Protein 4OXI (pdb70)

Structure (mmCIF, N/CA/C/O backbone):
data_4OXI
#
_entry.id   4OXI
#
_cell.length_a   116.039
_cell.length_b   116.039
_cell.length_c   99.584
_cell.angle_alpha   90.00
_cell.angle_beta   90.00
_cell.angle_gamma   120.00
#
_symmetry.space_group_name_H-M   'P 31 2 1'
#
loop_
_entity.id
_entity.type
_entity.pdbx_description
1 polymer 'Enterobactin synthetase component F-related protein'
2 non-polymer "GLYCYL-ADENOSINE-5'-PHOSPHATE"
3 water water
#
loop_
_atom_site.group_PDB
_atom_site.id
_atom_site.type_symbol
_atom_site.label_atom_id
_atom_site.label_alt_id
_atom_site.label_comp_id
_atom_site.label_asym_id
_atom_site.label_entity_id
_atom_site.label_seq_id
_atom_site.pdbx_PDB_ins_code
_atom_site.Cartn_x
_atom_site.Cartn_y
_atom_site.Cartn_z
_atom_site.occupancy
_atom_site.B_iso_or_equiv
_atom_site.auth_seq_id
_atom_site.auth_comp_id
_atom_site.auth_asym_id
_atom_site.auth_atom_id
_atom_site.pdbx_PDB_model_num
ATOM 1 N N . TYR A 1 35 ? 27.766 75.792 -23.119 1.00 55.29 15 TYR A N 1
ATOM 2 C CA . TYR A 1 35 ? 27.790 74.363 -22.809 1.00 58.02 15 TYR A CA 1
ATOM 3 C C . TYR A 1 35 ? 26.639 73.618 -23.478 1.00 55.27 15 TYR A C 1
ATOM 4 O O . TYR A 1 35 ? 25.501 74.092 -23.477 1.00 59.07 15 TYR A O 1
ATOM 13 N N . GLY A 1 36 ? 26.936 72.450 -24.041 1.00 48.15 16 GLY A N 1
ATOM 14 C CA . GLY A 1 36 ? 25.920 71.633 -24.685 1.00 43.35 16 GLY A CA 1
ATOM 15 C C . GLY A 1 36 ? 25.009 70.928 -23.690 1.00 45.64 16 GLY A C 1
ATOM 16 O O . GLY A 1 36 ? 25.431 70.564 -22.589 1.00 46.00 16 GLY A O 1
ATOM 17 N N . VAL A 1 37 ? 23.749 70.742 -24.071 1.00 40.33 17 VAL A N 1
ATOM 18 C CA . VAL A 1 37 ? 22.783 70.084 -23.203 1.00 35.59 17 VAL A CA 1
ATOM 19 C C . VAL A 1 37 ? 23.009 68.577 -23.248 1.00 37.44 17 VAL A C 1
ATOM 20 O O . VAL A 1 37 ? 23.053 67.976 -24.329 1.00 38.51 17 VAL A O 1
ATOM 24 N N . VAL A 1 38 ? 23.138 67.960 -22.078 1.00 37.14 18 VAL A N 1
ATOM 25 C CA . VAL A 1 38 ? 23.451 66.532 -22.006 1.00 38.85 18 VAL A CA 1
ATOM 26 C C . VAL A 1 38 ? 22.265 65.703 -21.505 1.00 39.05 18 VAL A C 1
ATOM 27 O O . VAL A 1 38 ? 21.706 65.981 -20.446 1.00 41.55 18 VAL A O 1
ATOM 31 N N . HIS A 1 39 ? 21.886 64.681 -22.264 1.00 36.65 19 HIS A N 1
ATOM 32 C CA . HIS A 1 39 ? 20.736 63.849 -21.900 1.00 41.69 19 HIS A CA 1
ATOM 33 C C . HIS A 1 39 ? 21.124 62.662 -21.020 1.00 43.84 19 HIS A C 1
ATOM 34 O O . HIS A 1 39 ? 20.406 62.320 -20.073 1.00 45.99 19 HIS A O 1
ATOM 41 N N . ASN A 1 40 ? 22.256 62.036 -21.335 1.00 44.85 20 ASN A N 1
ATOM 42 C CA . ASN A 1 40 ? 22.764 60.930 -20.522 1.00 44.97 20 ASN A CA 1
ATOM 43 C C . ASN A 1 40 ? 24.282 60.913 -20.374 1.00 44.03 20 ASN A C 1
ATOM 44 O O . ASN A 1 40 ? 24.996 61.484 -21.201 1.00 45.17 20 ASN A O 1
ATOM 49 N N . GLN A 1 41 ? 24.751 60.262 -19.309 1.00 42.15 21 GLN A N 1
ATOM 50 C CA . GLN A 1 41 ? 26.175 60.034 -19.064 1.00 42.31 21 GLN A CA 1
ATOM 51 C C . GLN A 1 41 ? 26.378 58.561 -18.706 1.00 43.79 21 GLN A C 1
ATOM 52 O O . GLN A 1 41 ? 25.495 57.935 -18.118 1.00 47.88 21 GLN A O 1
ATOM 58 N N . PHE A 1 42 ? 27.528 58.005 -19.078 1.00 43.83 22 PHE A N 1
ATOM 59 C CA . PHE A 1 42 ? 27.917 56.667 -18.641 1.00 38.59 22 PHE A CA 1
ATOM 60 C C . PHE A 1 42 ? 29.404 56.677 -18.309 1.00 41.90 22 PHE A C 1
ATOM 61 O O . PHE A 1 42 ? 30.206 57.208 -19.079 1.00 42.46 22 PHE A O 1
ATOM 69 N N . ILE A 1 43 ? 29.764 56.113 -17.158 1.00 45.45 23 ILE A N 1
ATOM 70 C CA . ILE A 1 43 ? 31.168 55.941 -16.763 1.00 46.04 23 ILE A CA 1
ATOM 71 C C . ILE A 1 43 ? 31.492 54.452 -16.563 1.00 49.09 23 ILE A C 1
ATOM 72 O O . ILE A 1 43 ? 30.805 53.771 -15.796 1.00 53.33 23 ILE A O 1
ATOM 77 N N . ASN A 1 44 ? 32.530 53.951 -17.242 1.00 45.86 24 ASN A N 1
ATOM 78 C CA . ASN A 1 44 ? 32.890 52.517 -17.194 1.00 53.11 24 ASN A CA 1
ATOM 79 C C . ASN A 1 44 ? 33.015 51.909 -15.788 1.00 51.11 24 ASN A C 1
ATOM 80 O O . ASN A 1 44 ? 33.924 52.251 -15.029 1.00 53.86 24 ASN A O 1
ATOM 85 N N . CYS A 1 50 ? 36.273 45.578 -8.765 1.00 51.86 30 CYS A N 1
ATOM 86 C CA . CYS A 1 50 ? 35.834 44.512 -7.866 1.00 49.63 30 CYS A CA 1
ATOM 87 C C . CYS A 1 50 ? 35.299 45.018 -6.512 1.00 44.98 30 CYS A C 1
ATOM 88 O O . CYS A 1 50 ? 36.055 45.510 -5.666 1.00 43.88 30 CYS A O 1
ATOM 91 N N . GLU A 1 51 ? 33.993 44.877 -6.315 1.00 41.16 31 GLU A N 1
ATOM 92 C CA . GLU A 1 51 ? 33.336 45.292 -5.082 1.00 41.80 31 GLU A CA 1
ATOM 93 C C . GLU A 1 51 ? 33.940 44.656 -3.820 1.00 41.95 31 GLU A C 1
ATOM 94 O O . GLU A 1 51 ? 34.154 45.345 -2.819 1.00 40.75 31 GLU A O 1
ATOM 100 N N . THR A 1 52 ? 34.222 43.353 -3.861 1.00 39.21 32 THR A N 1
ATOM 101 C CA . THR A 1 52 ? 34.736 42.660 -2.675 1.00 34.97 32 THR A CA 1
ATOM 102 C C . THR A 1 52 ? 36.129 43.151 -2.308 1.00 31.83 32 THR A C 1
ATOM 103 O O . THR A 1 52 ? 36.424 43.417 -1.146 1.00 28.43 32 THR A O 1
ATOM 107 N N . ARG A 1 53 ? 36.992 43.268 -3.306 1.00 30.37 33 ARG A N 1
ATOM 108 C CA . ARG A 1 53 ? 38.299 43.849 -3.070 1.00 29.34 33 ARG A CA 1
ATOM 109 C C . ARG A 1 53 ? 38.168 45.264 -2.502 1.00 34.17 33 ARG A C 1
ATOM 110 O O . ARG A 1 53 ? 38.934 45.656 -1.613 1.00 28.13 33 ARG A O 1
ATOM 118 N N . HIS A 1 54 ? 37.189 46.028 -2.993 1.00 33.34 34 HIS A N 1
ATOM 119 C CA . HIS A 1 54 ? 36.995 47.392 -2.486 1.00 35.24 34 HIS A CA 1
ATOM 120 C C . HIS A 1 54 ? 36.607 47.380 -1.019 1.00 31.76 34 HIS A C 1
ATOM 121 O O . HIS A 1 54 ? 37.098 48.185 -0.241 1.00 31.63 34 HIS A O 1
ATOM 128 N N . SER A 1 55 ? 35.716 46.463 -0.654 1.00 31.41 35 SER A N 1
ATOM 129 C CA . SER A 1 55 ? 35.298 46.331 0.730 1.00 32.15 35 SER A CA 1
ATOM 130 C C . SER A 1 55 ? 36.475 45.994 1.640 1.00 31.12 35 SER A C 1
ATOM 131 O O . SER A 1 55 ? 36.544 46.470 2.770 1.00 31.66 35 SER A O 1
ATOM 134 N N . ILE A 1 56 ? 37.395 45.170 1.149 1.00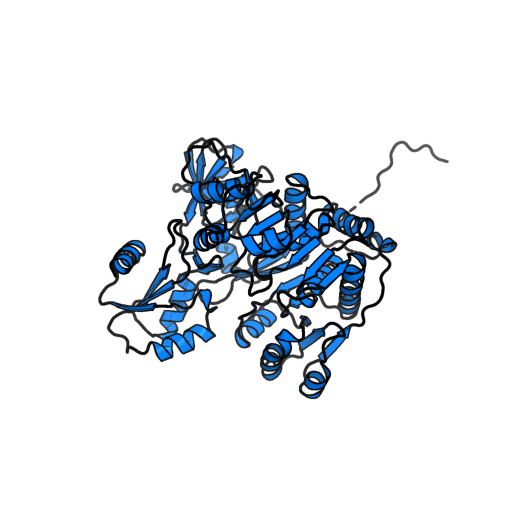 26.34 36 ILE A N 1
ATOM 135 C CA . ILE A 1 56 ? 38.552 44.803 1.948 1.00 28.78 36 ILE A CA 1
ATOM 136 C C . ILE A 1 56 ? 39.457 46.011 2.152 1.00 28.25 36 ILE A C 1
ATOM 137 O O . ILE A 1 56 ? 39.890 46.286 3.278 1.00 30.11 36 ILE A O 1
ATOM 142 N N . LEU A 1 57 ? 39.741 46.741 1.076 1.00 29.81 37 LEU A N 1
ATOM 143 C CA . LEU A 1 57 ? 40.573 47.937 1.194 1.00 29.10 37 LEU A CA 1
ATOM 144 C C . LEU A 1 57 ? 39.935 48.982 2.116 1.00 31.27 37 LEU A C 1
ATOM 145 O O . LEU A 1 57 ? 40.627 49.618 2.910 1.00 31.58 37 LEU A O 1
ATOM 150 N N . ALA A 1 58 ? 38.618 49.146 2.023 1.00 28.51 38 ALA A N 1
ATOM 151 C CA . ALA A 1 58 ? 37.913 50.098 2.887 1.00 35.39 38 ALA A CA 1
ATOM 152 C C . ALA A 1 58 ? 37.990 49.681 4.357 1.00 32.69 38 ALA A C 1
ATOM 153 O O . ALA A 1 58 ? 38.225 50.516 5.222 1.00 31.83 38 ALA A O 1
ATOM 155 N N . ALA A 1 59 ? 37.788 48.389 4.626 1.00 29.34 39 ALA A N 1
ATOM 156 C CA . ALA A 1 59 ? 37.873 47.849 5.983 1.00 27.24 39 ALA A CA 1
ATOM 157 C C . ALA A 1 59 ? 39.228 48.114 6.638 1.00 30.22 39 ALA A C 1
ATOM 158 O O . ALA A 1 59 ? 39.302 48.422 7.829 1.00 29.06 39 ALA A O 1
ATOM 160 N N . ILE A 1 60 ? 40.297 47.993 5.858 1.00 29.13 40 ILE A N 1
ATOM 161 C CA . ILE A 1 60 ? 41.636 48.258 6.358 1.00 31.38 40 ILE A CA 1
ATOM 162 C C . ILE A 1 60 ? 41.760 49.724 6.783 1.00 35.50 40 ILE A C 1
ATOM 163 O O . ILE A 1 60 ? 42.295 50.027 7.851 1.00 32.37 40 ILE A O 1
ATOM 168 N N . GLN A 1 61 ? 41.240 50.621 5.952 1.00 33.61 41 GLN A N 1
ATOM 169 C CA . GLN A 1 61 ? 41.298 52.054 6.231 1.00 37.51 41 GLN A CA 1
ATOM 170 C C . GLN A 1 61 ? 40.454 52.416 7.440 1.00 32.17 41 GLN A C 1
ATOM 171 O O . GLN A 1 61 ? 40.901 53.136 8.328 1.00 37.92 41 GLN A O 1
ATOM 177 N N . ALA A 1 62 ? 39.222 51.922 7.455 1.00 29.55 42 ALA A N 1
ATOM 178 C CA . ALA A 1 62 ? 38.287 52.244 8.516 1.00 28.84 42 ALA A CA 1
ATOM 179 C C . ALA A 1 62 ? 38.756 51.723 9.874 1.00 33.57 42 ALA A C 1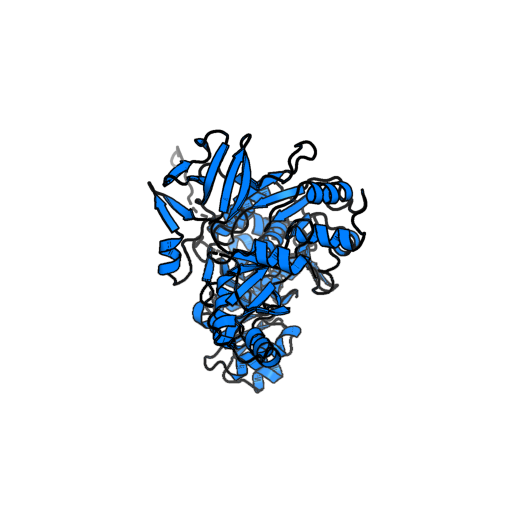
ATOM 180 O O . ALA A 1 62 ? 38.374 52.260 10.906 1.00 34.37 42 ALA A O 1
ATOM 182 N N . ASN A 1 63 ? 39.570 50.671 9.885 1.00 30.87 43 ASN A N 1
ATOM 183 C CA . ASN A 1 63 ? 39.991 50.089 11.159 1.00 28.08 43 ASN A CA 1
ATOM 184 C C . ASN A 1 63 ? 41.498 50.090 11.361 1.00 28.40 43 ASN A C 1
ATOM 185 O O . ASN A 1 63 ? 42.026 49.230 12.061 1.00 30.64 43 ASN A O 1
ATOM 190 N N . ARG A 1 64 ? 42.181 51.072 10.781 1.00 28.72 44 ARG A N 1
ATOM 191 C CA . ARG A 1 64 ? 43.641 51.130 10.826 1.00 28.69 44 ARG A CA 1
ATOM 192 C C . ARG A 1 64 ? 44.250 51.068 12.232 1.00 28.16 44 ARG A C 1
ATOM 193 O O . ARG A 1 64 ? 45.360 50.551 12.407 1.00 29.02 44 ARG A O 1
ATOM 201 N N . HIS A 1 65 ? 43.549 51.601 13.229 1.00 29.63 45 HIS A N 1
ATOM 202 C CA . HIS A 1 65 ? 44.089 51.631 14.593 1.00 27.48 45 HIS A CA 1
ATOM 203 C C . HIS A 1 65 ? 43.639 50.428 15.416 1.00 28.93 45 HIS A C 1
ATOM 204 O O . HIS A 1 65 ? 44.055 50.277 16.564 1.00 33.02 45 HIS A O 1
ATOM 211 N N . ALA A 1 66 ? 42.775 49.591 14.840 1.00 25.41 46 ALA A N 1
ATOM 212 C CA . ALA A 1 66 ? 42.221 48.435 15.547 1.00 24.12 46 ALA A CA 1
ATOM 213 C C . ALA A 1 66 ? 43.110 47.191 15.404 1.00 26.14 46 ALA A C 1
ATOM 214 O O . ALA A 1 66 ? 43.872 47.076 14.436 1.00 26.86 46 ALA A O 1
ATOM 216 N N . PRO A 1 67 ? 43.011 46.248 16.358 1.00 25.86 47 PRO A N 1
ATOM 217 C CA . PRO A 1 67 ? 43.814 45.019 16.242 1.00 22.13 47 PRO A CA 1
ATOM 218 C C . PRO A 1 67 ? 43.380 44.160 15.044 1.00 23.43 47 PRO A C 1
ATOM 219 O O . PRO A 1 67 ? 42.189 43.902 14.910 1.00 25.07 47 PRO A O 1
ATOM 223 N N . ALA A 1 68 ? 44.322 43.728 14.199 1.00 22.24 48 ALA A N 1
ATOM 224 C CA . ALA A 1 68 ? 44.002 42.891 13.029 1.00 22.56 48 ALA A CA 1
ATOM 225 C C . ALA A 1 68 ? 44.380 41.423 13.229 1.00 22.72 48 ALA A C 1
ATOM 226 O O . ALA A 1 68 ? 43.736 40.525 12.679 1.00 23.07 48 ALA A O 1
ATOM 228 N N . LEU A 1 69 ? 45.431 41.190 14.009 1.00 21.24 49 LEU A N 1
ATOM 229 C CA . LEU A 1 69 ? 46.009 39.864 14.142 1.00 22.90 49 LEU A CA 1
ATOM 230 C C . LEU A 1 69 ? 46.543 39.637 15.552 1.00 19.18 49 LEU A C 1
ATOM 231 O O . LEU A 1 69 ? 47.286 40.474 16.094 1.00 21.06 49 LEU A O 1
ATOM 236 N N . TRP A 1 70 ? 46.177 38.508 16.150 1.00 19.91 50 TRP A N 1
ATOM 237 C CA . TRP A 1 70 ? 46.861 38.061 17.366 1.00 20.85 50 TRP A CA 1
ATOM 238 C C . TRP A 1 70 ? 47.583 36.752 17.046 1.00 19.35 50 TRP A C 1
ATOM 239 O O . TRP A 1 70 ? 46.972 35.830 16.500 1.00 19.56 50 TRP A O 1
ATOM 250 N N . VAL A 1 71 ? 48.874 36.679 17.372 1.00 21.97 51 VAL A N 1
ATOM 251 C CA . VAL A 1 71 ? 49.660 35.460 17.148 1.00 22.76 51 VAL A CA 1
ATOM 252 C C . VAL A 1 71 ? 50.838 35.371 18.134 1.00 20.15 51 VAL A C 1
ATOM 253 O O . VAL A 1 71 ? 51.633 36.314 18.267 1.00 19.43 51 VAL A O 1
ATOM 257 N N . LYS A 1 72 ? 50.944 34.241 18.826 1.00 20.85 52 LYS A N 1
ATOM 258 C CA . LYS A 1 72 ? 52.033 34.043 19.803 1.00 27.34 52 LYS A CA 1
ATOM 259 C C . LYS A 1 72 ? 52.192 35.223 20.750 1.00 22.57 52 LYS A C 1
ATOM 260 O O . LYS A 1 72 ? 53.250 35.854 20.786 1.00 21.26 52 LYS A O 1
ATOM 266 N N . GLN A 1 73 ? 51.120 35.552 21.462 1.00 25.60 53 GLN A N 1
ATOM 267 C CA . GLN A 1 73 ? 51.154 36.557 22.516 1.00 21.51 53 GLN A CA 1
ATOM 268 C C . GLN A 1 73 ? 51.429 37.995 22.021 1.00 29.01 53 GLN A C 1
ATOM 269 O O . GLN A 1 73 ? 51.670 38.897 22.834 1.00 32.75 53 GLN A O 1
ATOM 275 N N . LYS A 1 74 ? 51.383 38.221 20.705 1.00 24.59 54 LYS A N 1
ATOM 276 C CA . LYS A 1 74 ? 51.515 39.588 20.190 1.00 22.62 54 LYS A CA 1
ATOM 277 C C . LYS A 1 74 ? 50.336 40.022 19.337 1.00 23.97 54 LYS A C 1
ATOM 278 O O . LYS A 1 74 ? 49.761 39.231 18.592 1.00 21.49 54 LYS A O 1
ATOM 284 N N . THR A 1 75 ? 49.988 41.297 19.432 1.00 25.18 55 THR A N 1
ATOM 285 C CA . THR A 1 75 ? 48.874 41.831 18.663 1.00 23.60 55 THR A CA 1
ATOM 286 C C . THR A 1 75 ? 49.379 42.867 17.663 1.00 23.47 55 THR A C 1
ATOM 287 O O . THR A 1 75 ? 50.275 43.644 17.981 1.00 23.70 55 THR A O 1
ATOM 291 N N . TYR A 1 76 ? 48.820 42.861 16.452 1.00 22.33 56 TYR A N 1
ATOM 292 C CA . TYR A 1 76 ? 49.236 43.791 15.403 1.00 23.61 56 TYR A CA 1
ATOM 293 C C . TYR A 1 76 ? 48.006 44.491 14.865 1.00 23.23 56 TYR A C 1
ATOM 294 O O . TYR A 1 76 ? 46.999 43.837 14.544 1.00 18.95 56 TYR A O 1
ATOM 303 N N . THR A 1 77 ? 48.071 45.820 14.779 1.00 22.86 57 THR A N 1
ATOM 304 C CA . THR A 1 77 ? 46.943 46.592 14.246 1.00 23.38 57 THR A CA 1
ATOM 305 C C . THR A 1 77 ? 46.841 46.479 12.720 1.00 21.04 57 THR A C 1
ATOM 306 O O . THR A 1 77 ? 47.775 46.006 12.061 1.00 22.16 57 THR A O 1
ATOM 310 N N . TYR A 1 78 ? 45.719 46.924 12.160 1.00 22.00 58 TYR A N 1
ATOM 311 C CA . TYR A 1 78 ? 45.559 46.962 10.710 1.00 22.74 58 TYR A CA 1
ATOM 312 C C . TYR A 1 78 ? 46.669 47.782 10.063 1.00 26.30 58 TYR A C 1
ATOM 313 O O . TYR A 1 78 ? 47.174 47.426 8.998 1.00 22.86 58 TYR A O 1
ATOM 322 N N . GLN A 1 79 ? 47.085 48.849 10.733 1.00 25.77 59 GLN A N 1
ATOM 323 C CA . GLN A 1 79 ? 48.121 49.717 10.196 1.00 23.80 59 GLN A CA 1
ATOM 324 C C . GLN A 1 79 ? 49.453 48.992 10.193 1.00 27.77 59 GLN A C 1
ATOM 325 O O . GLN A 1 79 ? 50.212 49.064 9.213 1.00 29.41 59 GLN A O 1
ATOM 331 N N . GLU A 1 80 ? 49.755 48.299 11.285 1.00 22.18 60 GLU A N 1
ATOM 332 C CA . GLU A 1 80 ? 51.013 47.573 11.355 1.00 25.10 60 GLU A CA 1
ATOM 333 C C . GLU A 1 80 ? 51.044 46.427 10.346 1.00 24.53 60 GLU A C 1
ATOM 334 O O . GLU A 1 80 ? 52.070 46.177 9.731 1.00 27.22 60 GLU A O 1
ATOM 340 N N . MET A 1 81 ? 49.927 45.719 10.184 1.00 25.19 61 MET A N 1
ATOM 341 C CA . MET A 1 81 ? 49.869 44.624 9.209 1.00 24.07 61 MET A CA 1
ATOM 342 C C . MET A 1 81 ? 49.972 45.184 7.792 1.00 25.82 61 MET A C 1
ATOM 343 O O . MET A 1 81 ? 50.592 44.579 6.911 1.00 22.29 61 MET A O 1
ATOM 348 N N . THR A 1 82 ? 49.370 46.351 7.577 1.00 24.35 62 THR A N 1
ATOM 349 C CA . THR A 1 82 ? 49.413 46.987 6.265 1.00 23.50 62 THR A CA 1
ATOM 350 C C . THR A 1 82 ? 50.832 47.414 5.894 1.00 25.56 62 THR A C 1
ATOM 351 O O . THR A 1 82 ? 51.247 47.237 4.756 1.00 26.45 62 THR A O 1
ATOM 355 N N . ASP A 1 83 ? 51.586 47.935 6.858 1.00 26.05 63 ASP A N 1
ATOM 356 C CA . ASP A 1 83 ? 52.967 48.327 6.601 1.00 27.14 63 ASP A CA 1
ATOM 357 C C . ASP A 1 83 ? 53.795 47.115 6.175 1.00 27.98 63 ASP A C 1
ATOM 358 O O . ASP A 1 83 ? 54.589 47.194 5.243 1.00 28.22 63 ASP A O 1
ATOM 363 N N . MET A 1 84 ? 53.639 46.002 6.886 1.00 26.42 64 MET A N 1
ATOM 364 C CA . MET A 1 84 ? 54.400 44.807 6.557 1.00 27.50 64 MET A CA 1
ATOM 365 C C . MET A 1 84 ? 53.958 44.253 5.203 1.00 23.92 64 MET A C 1
ATOM 366 O O . MET A 1 84 ? 54.787 43.933 4.366 1.00 23.70 64 MET A O 1
ATOM 371 N N . ALA A 1 85 ? 52.652 44.178 4.987 1.00 20.26 65 ALA A N 1
ATOM 372 C CA . ALA A 1 85 ? 52.107 43.600 3.767 1.00 20.61 65 ALA A CA 1
ATOM 373 C C . ALA A 1 85 ? 52.506 44.395 2.516 1.00 23.63 65 ALA A C 1
ATOM 374 O O . ALA A 1 85 ? 53.040 43.824 1.568 1.00 24.85 65 ALA A O 1
ATOM 376 N N . LEU A 1 86 ? 52.276 45.708 2.519 1.00 21.94 66 LEU A N 1
ATOM 377 C CA . LEU A 1 86 ? 52.657 46.532 1.377 1.00 21.76 66 LEU A CA 1
ATOM 378 C C . LEU A 1 86 ? 54.169 46.685 1.209 1.00 24.17 66 LEU A C 1
ATOM 379 O O . LEU A 1 86 ? 54.637 46.941 0.101 1.00 25.33 66 LEU A O 1
ATOM 384 N N . SER A 1 87 ? 54.946 46.518 2.273 1.00 24.07 67 SER A N 1
ATOM 385 C CA . SER A 1 87 ? 56.399 46.507 2.086 1.00 25.42 67 SER A CA 1
ATOM 386 C C . SER A 1 87 ? 56.833 45.273 1.299 1.00 23.70 67 SER A C 1
ATOM 387 O O . SER A 1 87 ? 57.644 45.364 0.367 1.00 24.88 67 SER A O 1
ATOM 390 N N . LEU A 1 88 ? 56.321 44.113 1.689 1.00 20.26 68 LEU A N 1
ATOM 391 C CA . LEU A 1 88 ? 56.644 42.884 0.972 1.00 22.63 68 LEU A CA 1
ATOM 392 C C . LEU A 1 88 ? 56.142 42.971 -0.464 1.00 21.20 68 LEU A C 1
ATOM 393 O O . LEU A 1 88 ? 56.873 42.700 -1.415 1.00 18.40 68 LEU A O 1
ATOM 398 N N . SER A 1 89 ? 54.887 43.374 -0.612 1.00 21.26 69 SER A N 1
ATOM 399 C CA . SER A 1 89 ? 54.243 43.471 -1.924 1.00 23.37 69 SER A CA 1
ATOM 400 C C . SER A 1 89 ? 54.974 44.421 -2.898 1.00 22.54 69 SER A C 1
ATOM 401 O O . SER A 1 89 ? 55.181 44.092 -4.079 1.00 23.24 69 SER A O 1
ATOM 404 N N . ASP A 1 90 ? 55.372 45.593 -2.412 1.00 22.22 70 ASP A N 1
ATOM 405 C CA . ASP A 1 90 ? 56.100 46.538 -3.255 1.00 23.93 70 ASP A CA 1
ATOM 406 C C . ASP A 1 90 ? 57.407 45.931 -3.733 1.00 24.82 70 ASP A C 1
ATOM 407 O O . ASP A 1 90 ? 57.778 46.080 -4.887 1.00 27.30 70 ASP A O 1
ATOM 412 N N . TYR A 1 91 ? 58.115 45.261 -2.833 1.00 20.51 71 TYR A N 1
ATOM 413 C CA . TYR A 1 91 ? 59.397 44.674 -3.164 1.00 22.57 71 TYR A CA 1
ATOM 414 C C . TYR A 1 91 ? 59.205 43.570 -4.222 1.00 23.66 71 TYR A C 1
ATOM 415 O O . TYR A 1 91 ? 59.906 43.550 -5.243 1.00 23.91 71 TYR A O 1
ATOM 424 N N . TRP A 1 92 ? 58.244 42.674 -3.991 1.00 22.32 72 TRP A N 1
ATOM 425 C CA . TRP A 1 92 ? 57.936 41.605 -4.951 1.00 23.39 72 TRP A CA 1
ATOM 426 C C . TRP A 1 92 ? 57.545 42.128 -6.335 1.00 22.69 72 TRP A C 1
ATOM 427 O O . TRP A 1 92 ? 57.937 41.551 -7.332 1.00 24.71 72 TRP A O 1
ATOM 438 N N . HIS A 1 93 ? 56.752 43.198 -6.390 1.00 19.37 73 HIS A N 1
ATOM 439 C CA . HIS A 1 93 ? 56.412 43.847 -7.659 1.00 24.74 73 HIS A CA 1
ATOM 440 C C . HIS A 1 93 ? 57.659 44.304 -8.414 1.00 27.36 73 HIS A C 1
ATOM 441 O O . HIS A 1 93 ? 57.783 44.074 -9.621 1.00 25.38 73 HIS A O 1
ATOM 448 N N . LEU A 1 94 ? 58.578 44.949 -7.698 1.00 23.38 74 LEU A N 1
ATOM 449 C CA . LEU A 1 94 ? 59.819 45.421 -8.298 1.00 23.70 74 LEU A CA 1
ATOM 450 C C . LEU A 1 94 ? 60.689 44.257 -8.735 1.00 24.08 74 LEU A C 1
ATOM 451 O O . LEU A 1 94 ? 61.468 44.383 -9.679 1.00 25.61 74 LEU A O 1
ATOM 456 N N . GLN A 1 95 ? 60.563 43.125 -8.050 1.00 24.32 75 GLN A N 1
ATOM 457 C CA . GLN A 1 95 ? 61.302 41.915 -8.416 1.00 21.95 75 GLN A CA 1
ATOM 458 C C . GLN A 1 95 ? 60.624 41.155 -9.549 1.00 21.34 75 GLN A C 1
ATOM 459 O O . GLN A 1 95 ? 61.210 40.247 -10.120 1.00 23.04 75 GLN A O 1
ATOM 465 N N . GLY A 1 96 ? 59.385 41.509 -9.866 1.00 22.66 76 GLY A N 1
ATOM 466 C CA . GLY A 1 96 ? 58.648 40.778 -10.888 1.00 22.73 76 GLY A CA 1
ATOM 467 C C . GLY A 1 96 ? 58.258 39.378 -10.446 1.00 26.69 76 GLY A C 1
ATOM 468 O O . GLY A 1 96 ? 58.189 38.455 -11.259 1.00 28.46 76 GLY A O 1
ATOM 469 N N . VAL A 1 97 ? 58.018 39.230 -9.145 1.00 25.95 77 VAL A N 1
ATOM 470 C CA . VAL A 1 97 ? 57.566 37.983 -8.555 1.00 26.72 77 VAL A CA 1
ATOM 471 C C . VAL A 1 97 ? 56.069 37.891 -8.725 1.00 24.10 77 VAL A C 1
ATOM 472 O O . VAL A 1 97 ? 55.366 38.861 -8.453 1.00 27.33 77 VAL A O 1
ATOM 476 N N . GLN A 1 98 ? 55.570 36.736 -9.161 1.00 23.51 78 GLN A N 1
ATOM 477 C CA . GLN A 1 98 ? 54.121 36.512 -9.210 1.00 22.66 78 GLN A CA 1
ATOM 478 C C . GLN A 1 98 ? 53.677 35.467 -8.182 1.00 24.27 78 GLN A C 1
ATOM 479 O O . GLN A 1 98 ? 52.617 35.601 -7.561 1.00 24.04 78 GLN A O 1
ATOM 485 N N . ARG A 1 99 ? 54.490 34.427 -7.998 1.00 21.40 79 ARG A N 1
ATOM 486 C CA . ARG A 1 99 ? 54.139 33.341 -7.089 1.00 22.39 79 ARG A CA 1
ATOM 487 C C . ARG A 1 99 ? 55.110 33.244 -5.911 1.00 23.24 79 ARG A C 1
ATOM 488 O O . ARG A 1 99 ? 56.330 33.191 -6.101 1.00 21.39 79 ARG A O 1
ATOM 496 N N . VAL A 1 100 ? 54.573 33.226 -4.695 1.00 20.63 80 VAL A N 1
ATOM 497 C CA . VAL A 1 100 ? 55.415 33.093 -3.514 1.00 20.98 80 VAL A CA 1
ATOM 498 C C . VAL A 1 100 ? 54.988 31.886 -2.710 1.00 17.18 80 VAL A C 1
ATOM 499 O O . VAL A 1 100 ? 53.812 31.733 -2.375 1.00 18.54 80 VAL A O 1
ATOM 503 N N . ALA A 1 101 ? 55.940 31.025 -2.390 1.00 20.01 81 ALA A N 1
ATOM 504 C CA . ALA A 1 101 ? 55.649 29.896 -1.517 1.00 18.46 81 ALA A CA 1
ATOM 505 C C . ALA A 1 101 ? 55.865 30.313 -0.070 1.00 20.87 81 ALA A C 1
ATOM 506 O O . ALA A 1 101 ? 56.758 31.101 0.238 1.00 23.51 81 ALA A O 1
ATOM 508 N N . ILE A 1 102 ? 55.035 29.802 0.821 1.00 18.01 82 ILE A N 1
ATOM 509 C CA . ILE A 1 102 ? 55.101 30.234 2.208 1.00 21.38 82 ILE A CA 1
ATOM 510 C C . ILE A 1 102 ? 55.448 29.074 3.124 1.00 19.92 82 ILE A C 1
ATOM 511 O O . ILE A 1 102 ? 54.636 28.173 3.311 1.00 20.45 82 ILE A O 1
ATOM 516 N N . LEU A 1 103 ? 56.663 29.097 3.670 1.00 18.78 83 LEU A N 1
ATOM 517 C CA . LEU A 1 103 ? 57.178 28.010 4.504 1.00 22.50 83 LEU A CA 1
ATOM 518 C C . LEU A 1 103 ? 56.818 28.274 5.969 1.00 23.19 83 LEU A C 1
ATOM 519 O O . LEU A 1 103 ? 56.594 27.354 6.763 1.00 23.21 83 LEU A O 1
ATOM 524 N N . SER A 1 104 ? 56.775 29.548 6.319 1.00 21.32 84 SER A N 1
ATOM 525 C CA . SER A 1 104 ? 56.364 29.976 7.648 1.00 20.30 84 SER A CA 1
ATOM 526 C C . SER A 1 104 ? 54.964 29.457 7.957 1.00 25.64 84 SER A C 1
ATOM 527 O O . SER A 1 104 ? 54.098 29.446 7.072 1.00 25.75 84 SER A O 1
ATOM 530 N N . VAL A 1 105 ? 54.741 29.018 9.195 1.00 22.28 85 VAL A N 1
ATOM 531 C CA . VAL A 1 105 ? 53.413 28.587 9.633 1.00 24.08 85 VAL A CA 1
ATOM 532 C C . VAL A 1 105 ? 53.056 29.130 11.020 1.00 23.95 85 VAL A C 1
ATOM 533 O O . VAL A 1 105 ? 53.926 29.249 11.877 1.00 22.53 85 VAL A O 1
ATOM 537 N N . ARG A 1 106 ? 51.774 29.462 11.219 1.00 27.43 86 ARG A N 1
ATOM 538 C CA . ARG A 1 106 ? 51.248 29.941 12.508 1.00 22.82 86 ARG A CA 1
ATOM 539 C C . ARG A 1 106 ? 52.118 31.009 13.117 1.00 25.96 86 ARG A C 1
ATOM 540 O O . ARG A 1 106 ? 52.387 31.009 14.319 1.00 23.35 86 ARG A O 1
ATOM 548 N N . ASP A 1 107 ? 52.563 31.915 12.261 1.00 23.28 87 ASP A N 1
ATOM 549 C CA . ASP A 1 107 ? 53.535 32.911 12.644 1.00 24.24 87 ASP A CA 1
ATOM 550 C C . ASP A 1 107 ? 53.237 34.183 11.852 1.00 23.82 87 ASP A C 1
ATOM 551 O O . ASP A 1 107 ? 52.665 34.118 10.753 1.00 22.27 87 ASP A O 1
ATOM 556 N N . LEU A 1 108 ? 53.623 35.328 12.401 1.00 19.53 88 LEU A N 1
ATOM 557 C CA . LEU A 1 108 ? 53.364 36.617 11.769 1.00 20.66 88 LEU A CA 1
ATOM 558 C C . LEU A 1 108 ? 53.778 36.654 10.297 1.00 22.90 88 LEU A C 1
ATOM 559 O O . LEU A 1 108 ? 53.073 37.229 9.454 1.00 21.98 88 LEU A O 1
ATOM 564 N N . ALA A 1 109 ? 54.923 36.049 9.993 1.00 21.44 89 ALA A N 1
ATOM 565 C CA . ALA A 1 109 ? 55.474 36.096 8.640 1.00 21.66 89 ALA A CA 1
ATOM 566 C C . ALA A 1 109 ? 54.526 35.463 7.627 1.00 18.72 89 ALA A C 1
ATOM 567 O O . ALA A 1 109 ? 54.389 35.963 6.523 1.00 23.16 89 ALA A O 1
ATOM 569 N N . ALA A 1 110 ? 53.841 34.385 8.001 1.00 21.39 90 ALA A N 1
ATOM 570 C CA . ALA A 1 110 ? 52.887 33.755 7.071 1.00 18.69 90 ALA A CA 1
ATOM 571 C C . ALA A 1 110 ? 51.716 34.672 6.747 1.00 21.52 90 ALA A C 1
ATOM 572 O O . ALA A 1 110 ? 51.339 34.806 5.576 1.00 22.03 90 ALA A O 1
ATOM 574 N N . TYR A 1 111 ? 51.127 35.292 7.776 1.00 19.55 91 TYR A N 1
ATOM 575 C CA . TYR A 1 111 ? 49.957 36.158 7.574 1.00 18.11 91 TYR A CA 1
ATOM 576 C C . TYR A 1 111 ? 50.338 37.483 6.888 1.00 20.96 91 TYR A C 1
ATOM 577 O O . TYR A 1 111 ? 49.565 38.015 6.097 1.00 21.69 91 TYR A O 1
ATOM 586 N N . SER A 1 112 ? 51.523 38.007 7.200 1.00 18.66 92 SER A N 1
ATOM 587 C CA . SER A 1 112 ? 52.067 39.172 6.507 1.00 19.58 92 SER A CA 1
ATOM 588 C C . SER A 1 112 ? 52.163 38.906 5.008 1.00 21.06 92 SER A C 1
ATOM 589 O O . SER A 1 112 ? 51.771 39.731 4.202 1.00 19.01 92 SER A O 1
ATOM 592 N N . ALA A 1 113 ? 52.731 37.755 4.649 1.00 19.19 93 ALA A N 1
ATOM 593 C CA . ALA A 1 113 ? 52.941 37.402 3.244 1.00 19.21 93 ALA A CA 1
ATOM 594 C C . ALA A 1 113 ? 51.636 37.140 2.525 1.00 17.72 93 ALA A C 1
ATOM 595 O O . ALA A 1 113 ? 51.504 37.469 1.349 1.00 20.26 93 ALA A O 1
ATOM 597 N N . ILE A 1 114 ? 50.666 36.550 3.220 1.00 19.03 94 ILE A N 1
ATOM 598 C CA . ILE A 1 114 ? 49.359 36.298 2.607 1.00 17.50 94 ILE A CA 1
ATOM 599 C C . ILE A 1 114 ? 48.600 37.606 2.315 1.00 19.53 94 ILE A C 1
ATOM 600 O O . ILE A 1 114 ? 48.046 37.773 1.225 1.00 16.40 94 ILE A O 1
ATOM 605 N N . TRP A 1 115 ? 48.609 38.542 3.263 1.00 18.20 95 TRP A N 1
ATOM 606 C CA . TRP A 1 115 ? 48.050 39.868 3.014 1.00 20.54 95 TRP A CA 1
ATOM 607 C C . TRP A 1 115 ? 48.812 40.551 1.878 1.00 21.54 95 TRP A C 1
ATOM 608 O O . TRP A 1 115 ? 48.216 41.194 1.028 1.00 21.28 95 TRP A O 1
ATOM 619 N N . ALA A 1 116 ? 50.135 40.425 1.891 1.00 19.10 96 ALA A N 1
ATOM 620 C CA . ALA A 1 116 ? 50.975 41.047 0.873 1.00 19.50 96 ALA A CA 1
ATOM 621 C C . ALA A 1 116 ? 50.620 40.497 -0.491 1.00 22.84 96 ALA A C 1
ATOM 622 O O . ALA A 1 116 ? 50.557 41.230 -1.474 1.00 23.06 96 ALA A O 1
ATOM 624 N N . SER A 1 117 ? 50.410 39.188 -0.559 1.00 21.65 97 SER A N 1
ATOM 625 C CA . SER A 1 117 ? 50.089 38.575 -1.837 1.00 21.07 97 SER A CA 1
ATOM 626 C C . SER A 1 117 ? 48.716 39.015 -2.314 1.00 21.77 97 SER A C 1
ATOM 627 O O . SER A 1 117 ? 48.528 39.329 -3.500 1.00 21.13 97 SER A O 1
ATOM 630 N N . TYR A 1 118 ? 47.749 39.040 -1.401 1.00 22.02 98 TYR A N 1
ATOM 631 C CA . TYR A 1 118 ? 46.409 39.481 -1.774 1.00 19.56 98 TYR A CA 1
ATOM 632 C C . TYR A 1 118 ? 46.405 40.951 -2.233 1.00 22.32 98 TYR A C 1
ATOM 633 O O . TYR A 1 118 ? 45.871 41.279 -3.293 1.00 23.35 98 TYR A O 1
ATOM 642 N N . LEU A 1 119 ? 46.985 41.831 -1.420 1.00 22.97 99 LEU A N 1
ATOM 643 C CA . LEU A 1 119 ? 46.979 43.261 -1.708 1.00 21.15 99 LEU A CA 1
ATOM 644 C C . LEU A 1 119 ? 47.695 43.569 -3.019 1.00 25.22 99 LEU A C 1
ATOM 645 O O . LEU A 1 119 ? 47.305 44.486 -3.746 1.00 23.62 99 LEU A O 1
ATOM 650 N N . GLY A 1 120 ? 48.724 42.779 -3.329 1.00 26.74 100 GLY A N 1
ATOM 651 C CA . GLY A 1 120 ? 49.520 42.983 -4.525 1.00 22.78 100 GLY A CA 1
ATOM 652 C C . GLY A 1 120 ? 49.097 42.200 -5.766 1.00 26.83 100 GLY A C 1
ATOM 653 O O . GLY A 1 120 ? 49.793 42.235 -6.783 1.00 26.84 100 GLY A O 1
ATOM 654 N N . GLY A 1 121 ? 47.974 41.488 -5.704 1.00 25.12 101 GLY A N 1
ATOM 655 C CA . GLY A 1 121 ? 47.527 40.720 -6.857 1.00 25.41 101 GLY A CA 1
ATOM 656 C C . GLY A 1 121 ? 48.409 39.526 -7.216 1.00 24.05 101 GLY A C 1
ATOM 657 O O . GLY A 1 121 ? 48.432 39.062 -8.355 1.00 26.64 101 GLY A O 1
ATOM 658 N N . MET A 1 122 ? 49.138 39.009 -6.240 1.00 25.84 102 MET A N 1
ATOM 659 C CA . MET A 1 122 ? 50.017 37.876 -6.502 1.00 25.33 102 MET A CA 1
ATOM 660 C C . MET A 1 122 ? 49.407 36.537 -6.098 1.00 22.88 102 MET A C 1
ATOM 661 O O . MET A 1 122 ? 48.223 36.475 -5.737 1.00 23.12 102 MET A O 1
ATOM 666 N N . THR A 1 123 ? 50.197 35.470 -6.203 1.00 21.98 103 THR A N 1
ATOM 667 C CA . THR A 1 123 ? 49.714 34.113 -5.934 1.00 19.53 103 THR A CA 1
ATOM 668 C C . THR A 1 123 ? 50.527 33.510 -4.809 1.00 21.35 103 THR A C 1
ATOM 669 O O . THR A 1 123 ? 51.763 33.467 -4.892 1.00 22.32 103 THR A O 1
ATOM 673 N N . TYR A 1 124 ? 49.864 33.036 -3.755 1.00 18.67 104 TYR A N 1
ATOM 674 C CA . TYR A 1 124 ? 50.615 32.384 -2.695 1.00 18.87 104 TYR A CA 1
ATOM 675 C C . TYR A 1 124 ? 50.415 30.876 -2.680 1.00 18.91 104 TYR A C 1
ATOM 676 O O . TYR A 1 124 ? 49.366 30.366 -3.077 1.00 17.95 104 TYR A O 1
ATOM 685 N N . ILE A 1 125 ? 51.451 30.175 -2.235 1.00 17.76 105 ILE A N 1
ATOM 686 C CA . ILE A 1 125 ? 51.463 28.722 -2.211 1.00 18.33 105 ILE A CA 1
ATOM 687 C C . ILE A 1 125 ? 51.907 28.252 -0.827 1.00 17.84 105 ILE A C 1
ATOM 688 O O . ILE A 1 125 ? 53.095 28.245 -0.512 1.00 18.69 105 ILE A O 1
ATOM 693 N N . PRO A 1 126 ? 50.950 27.875 0.021 1.00 16.24 106 PRO A N 1
ATOM 694 C CA . PRO A 1 126 ? 51.367 27.474 1.366 1.00 18.09 106 PRO A CA 1
ATOM 695 C C . PRO A 1 126 ? 52.021 26.097 1.337 1.00 20.39 106 PRO A C 1
ATOM 696 O O . PRO A 1 126 ? 51.526 25.205 0.649 1.00 22.56 106 PRO A O 1
ATOM 700 N N . LEU A 1 127 ? 53.112 25.923 2.073 1.00 19.28 107 LEU A N 1
ATOM 701 C CA . LEU A 1 127 ? 53.814 24.641 2.101 1.00 18.85 107 LEU A CA 1
ATOM 702 C C . LEU A 1 127 ? 53.472 23.908 3.397 1.00 22.54 107 LEU A C 1
ATOM 703 O O . LEU A 1 127 ? 53.396 24.526 4.462 1.00 21.44 107 LEU A O 1
ATOM 708 N N . ASN A 1 128 ? 53.266 22.596 3.330 1.00 22.91 108 ASN A N 1
ATOM 709 C CA . ASN A 1 128 ? 52.879 21.854 4.532 1.00 22.19 108 ASN A CA 1
ATOM 710 C C . ASN A 1 128 ? 53.964 21.917 5.601 1.00 21.78 108 ASN A C 1
ATOM 711 O O . ASN A 1 128 ? 55.151 21.807 5.287 1.00 20.12 108 ASN A O 1
ATOM 716 N N . ALA A 1 129 ? 53.564 22.088 6.861 1.00 24.48 109 ALA A N 1
ATOM 717 C CA . ALA A 1 129 ? 54.526 22.197 7.970 1.00 26.07 109 ALA A CA 1
ATOM 718 C C . ALA A 1 129 ? 55.379 20.942 8.114 1.00 27.40 109 ALA A C 1
ATOM 719 O O . ALA A 1 129 ? 56.478 20.986 8.667 1.00 26.59 109 ALA A O 1
ATOM 721 N N . ARG A 1 130 ? 54.873 19.821 7.617 1.00 25.82 110 ARG A N 1
ATOM 722 C CA . ARG A 1 130 ? 55.620 18.570 7.714 1.00 30.76 110 ARG A CA 1
ATOM 723 C C . ARG A 1 130 ? 56.019 17.987 6.357 1.00 30.71 110 ARG A C 1
ATOM 724 O O . ARG A 1 130 ? 56.308 16.808 6.241 1.00 29.97 110 ARG A O 1
ATOM 732 N N . ALA A 1 131 ? 56.034 18.824 5.326 1.00 29.73 111 ALA A N 1
ATOM 733 C CA . ALA A 1 131 ? 56.565 18.397 4.040 1.00 25.53 111 ALA A CA 1
ATOM 734 C C . ALA A 1 131 ? 58.070 18.245 4.147 1.00 28.93 111 ALA A C 1
ATOM 735 O O . ALA A 1 131 ? 58.758 19.045 4.805 1.00 26.82 111 ALA A O 1
ATOM 737 N N . THR A 1 132 ? 58.579 17.221 3.476 1.00 26.82 112 THR A N 1
ATOM 738 C CA . THR A 1 132 ? 60.009 16.974 3.413 1.00 27.60 112 THR A CA 1
ATOM 739 C C . THR A 1 132 ? 60.638 17.887 2.394 1.00 28.03 112 THR A C 1
ATOM 740 O O . THR A 1 132 ? 59.950 18.494 1.550 1.00 25.63 112 THR A O 1
ATOM 744 N N . THR A 1 133 ? 61.956 17.966 2.472 1.00 21.80 113 THR A N 1
ATOM 745 C CA . THR A 1 133 ? 62.741 18.720 1.520 1.00 28.11 113 THR A CA 1
ATOM 746 C C . THR A 1 133 ? 62.359 18.360 0.094 1.00 28.13 113 THR A C 1
ATOM 747 O O . THR A 1 133 ? 62.117 19.236 -0.743 1.00 29.55 113 THR A O 1
ATOM 751 N N . GLU A 1 134 ? 62.282 17.063 -0.169 1.00 27.48 114 GLU A N 1
ATOM 752 C CA . GLU A 1 134 ? 61.957 16.564 -1.496 1.00 33.17 114 GLU A CA 1
ATOM 753 C C . GLU A 1 134 ? 60.558 16.970 -1.940 1.00 27.81 114 GLU A C 1
ATOM 754 O O . GLU A 1 134 ? 60.353 17.348 -3.096 1.00 29.96 114 GLU A O 1
ATOM 760 N N . GLN A 1 135 ? 59.595 16.898 -1.024 1.00 24.79 115 GLN A N 1
ATOM 761 C CA . GLN A 1 135 ? 58.220 17.261 -1.360 1.00 28.49 115 GLN A CA 1
ATOM 762 C C . GLN A 1 135 ? 58.100 18.749 -1.692 1.00 25.48 115 GLN A C 1
ATOM 763 O O . GLN A 1 135 ? 57.350 19.124 -2.595 1.00 24.50 115 GLN A O 1
ATOM 769 N N . ILE A 1 136 ? 58.842 19.579 -0.957 1.00 24.22 116 ILE A N 1
ATOM 770 C CA . ILE A 1 136 ? 58.873 21.023 -1.187 1.00 26.59 116 ILE A CA 1
ATOM 771 C C . ILE A 1 136 ? 59.443 21.320 -2.570 1.00 26.89 116 ILE A C 1
ATOM 772 O O . ILE A 1 136 ? 58.877 22.131 -3.316 1.00 27.57 116 ILE A O 1
ATOM 777 N N . GLN A 1 137 ? 60.546 20.651 -2.916 1.00 26.68 117 GLN A N 1
ATOM 778 C CA . GLN A 1 137 ? 61.165 20.789 -4.242 1.00 25.57 117 GLN A CA 1
ATOM 779 C C . GLN A 1 137 ? 60.155 20.449 -5.340 1.00 25.39 117 GLN A C 1
ATOM 780 O O . GLN A 1 137 ? 60.026 21.181 -6.324 1.00 26.01 117 GLN A O 1
ATOM 786 N N . GLU A 1 138 ? 59.430 19.344 -5.170 1.00 26.98 118 GLU A N 1
ATOM 787 C CA . GLU A 1 138 ? 58.428 18.946 -6.159 1.00 27.14 118 GLU A CA 1
ATOM 788 C C . GLU A 1 138 ? 57.369 20.041 -6.310 1.00 28.04 118 GLU A C 1
ATOM 789 O O . GLU A 1 138 ? 56.946 20.364 -7.424 1.00 29.05 118 GLU A O 1
ATOM 795 N N . THR A 1 139 ? 56.969 20.638 -5.193 1.00 27.89 119 THR A N 1
ATOM 796 C CA . THR A 1 139 ? 55.971 21.709 -5.223 1.00 27.22 119 THR A CA 1
ATOM 797 C C . THR A 1 139 ? 56.465 22.970 -5.940 1.00 25.57 119 THR A C 1
ATOM 798 O O . THR A 1 139 ? 55.753 23.521 -6.783 1.00 27.46 119 THR A O 1
ATOM 802 N N . LEU A 1 140 ? 57.675 23.420 -5.610 1.00 22.73 120 LEU A N 1
ATOM 803 C CA . LEU A 1 140 ? 58.268 24.594 -6.259 1.00 24.11 120 LEU A CA 1
ATOM 804 C C . LEU A 1 140 ? 58.398 24.386 -7.762 1.00 26.61 120 LEU A C 1
ATOM 805 O O . LEU A 1 140 ? 58.183 25.307 -8.565 1.00 23.96 120 LEU A O 1
ATOM 810 N N . ILE A 1 141 ? 58.751 23.167 -8.144 1.00 24.77 121 ILE A N 1
ATOM 811 C CA . ILE A 1 141 ? 58.895 22.852 -9.554 1.00 28.83 121 ILE A CA 1
ATOM 812 C C . ILE A 1 141 ? 57.529 22.846 -10.235 1.00 31.36 121 ILE A C 1
ATOM 813 O O . ILE A 1 141 ? 57.338 23.511 -11.251 1.00 32.78 121 ILE A O 1
ATOM 818 N N . ALA A 1 142 ? 56.576 22.118 -9.665 1.00 27.10 122 ALA A N 1
ATOM 819 C CA . ALA A 1 142 ? 55.247 22.029 -10.266 1.00 30.87 122 ALA A CA 1
ATOM 820 C C . ALA A 1 142 ? 54.568 23.400 -10.398 1.00 34.73 122 ALA A C 1
ATOM 821 O O . ALA A 1 142 ? 53.846 23.646 -11.367 1.00 31.82 122 ALA A O 1
ATOM 823 N N . THR A 1 143 ? 54.805 24.289 -9.435 1.00 28.55 123 THR A N 1
ATOM 824 C CA . THR A 1 143 ? 54.175 25.603 -9.468 1.00 29.54 123 THR A CA 1
ATOM 825 C C . THR A 1 143 ? 55.093 26.695 -10.038 1.00 30.28 123 THR A C 1
ATOM 826 O O . THR A 1 143 ? 54.749 27.878 -9.980 1.00 31.60 123 THR A O 1
ATOM 830 N N . GLN A 1 144 ? 56.246 26.303 -10.585 1.00 27.17 124 GLN A N 1
ATOM 831 C CA . GLN A 1 144 ? 57.197 27.258 -11.167 1.00 29.37 124 GLN A CA 1
ATOM 832 C C . GLN A 1 144 ? 57.458 28.436 -10.239 1.00 29.07 124 GLN A C 1
ATOM 833 O O . GLN A 1 144 ? 57.409 29.586 -10.660 1.00 28.96 124 GLN A O 1
ATOM 839 N N . CYS A 1 145 ? 57.740 28.144 -8.979 1.00 27.76 125 CYS A N 1
ATOM 840 C CA . CYS A 1 145 ? 57.906 29.174 -7.976 1.00 25.76 125 CYS A CA 1
ATOM 841 C C . CYS A 1 145 ? 59.332 29.134 -7.453 1.00 25.40 125 CYS A C 1
ATOM 842 O O . CYS A 1 145 ? 59.821 28.077 -7.056 1.00 26.65 125 CYS A O 1
ATOM 845 N N . ASP A 1 146 ? 60.014 30.271 -7.459 1.00 21.75 126 ASP A N 1
ATOM 846 C CA . ASP A 1 146 ? 61.366 30.302 -6.917 1.00 26.76 126 ASP A CA 1
ATOM 847 C C . ASP A 1 146 ? 61.500 31.320 -5.790 1.00 25.71 126 ASP A C 1
ATOM 848 O O . ASP A 1 146 ? 62.592 31.829 -5.556 1.00 28.61 126 ASP A O 1
ATOM 853 N N . SER A 1 147 ? 60.391 31.637 -5.120 1.00 22.84 127 SER A N 1
ATOM 854 C CA . SER A 1 147 ? 60.404 32.628 -4.045 1.00 22.53 127 SER A CA 1
ATOM 855 C C . SER A 1 147 ? 59.747 32.044 -2.812 1.00 19.88 127 SER A C 1
ATOM 856 O O . SER A 1 147 ? 58.656 31.477 -2.892 1.00 21.89 127 SER A O 1
ATOM 859 N N . ILE A 1 148 ? 60.424 32.152 -1.673 1.00 21.42 128 ILE A N 1
ATOM 860 C CA . ILE A 1 148 ? 59.926 31.540 -0.455 1.00 21.01 128 ILE A CA 1
ATOM 861 C C . ILE A 1 148 ? 59.982 32.495 0.727 1.00 24.31 128 ILE A C 1
ATOM 862 O O . ILE A 1 148 ? 61.047 33.071 1.021 1.00 19.65 128 ILE A O 1
ATOM 867 N N . MET A 1 149 ? 58.839 32.657 1.398 1.00 18.75 129 MET A N 1
ATOM 868 C CA . MET A 1 149 ? 58.778 33.426 2.637 1.00 21.11 129 MET A CA 1
ATOM 869 C C . MET A 1 149 ? 59.046 32.518 3.822 1.00 20.94 129 MET A C 1
ATOM 870 O O . MET A 1 149 ? 58.382 31.483 3.989 1.00 19.37 129 MET A O 1
ATOM 875 N N . VAL A 1 150 ? 59.998 32.910 4.659 1.00 18.53 130 VAL A N 1
ATOM 876 C CA . VAL A 1 150 ? 60.393 32.081 5.789 1.00 21.17 130 VAL A CA 1
ATOM 877 C C . VAL A 1 150 ? 60.310 32.899 7.065 1.00 22.50 130 VAL A C 1
ATOM 878 O O . VAL A 1 150 ? 59.972 34.090 7.025 1.00 23.57 130 VAL A O 1
ATOM 882 N N . ASP A 1 151 ? 60.607 32.255 8.192 1.00 24.37 131 ASP A N 1
ATOM 883 C CA . ASP A 1 151 ? 60.781 32.938 9.481 1.00 25.97 131 ASP A CA 1
ATOM 884 C C . ASP A 1 151 ? 61.812 32.161 10.286 1.00 25.73 131 ASP A C 1
ATOM 885 O O . ASP A 1 151 ? 62.275 31.114 9.831 1.00 26.78 131 ASP A O 1
ATOM 890 N N . ALA A 1 152 ? 62.135 32.636 11.485 1.00 26.45 132 ALA A N 1
ATOM 891 C CA . ALA A 1 152 ? 63.186 32.021 12.304 1.00 28.24 132 ALA A CA 1
ATOM 892 C C . ALA A 1 152 ? 62.951 30.541 12.621 1.00 28.48 132 ALA A C 1
ATOM 893 O O . ALA A 1 152 ? 63.893 29.749 12.641 1.00 34.82 132 ALA A O 1
ATOM 895 N N . GLN A 1 153 ? 61.700 30.158 12.848 1.00 27.72 133 GLN A N 1
ATOM 896 C CA . GLN A 1 153 ? 61.387 28.775 13.190 1.00 31.00 133 GLN A CA 1
ATOM 897 C C . GLN A 1 153 ? 61.674 27.801 12.032 1.00 33.56 133 GLN A C 1
ATOM 898 O O . GLN A 1 153 ? 61.920 26.610 12.253 1.00 32.72 133 GLN A O 1
ATOM 904 N N . GLN A 1 154 ? 61.675 28.305 10.798 1.00 29.56 134 GLN A N 1
ATOM 905 C CA . GLN A 1 154 ? 61.829 27.424 9.631 1.00 27.96 134 GLN A CA 1
ATOM 906 C C . GLN A 1 154 ? 63.248 27.364 9.038 1.00 25.09 134 GLN A C 1
ATOM 907 O O . GLN A 1 154 ? 63.473 26.693 8.029 1.00 25.14 134 GLN A O 1
ATOM 913 N N . LEU A 1 155 ? 64.197 28.076 9.633 1.00 25.15 135 LEU A N 1
ATOM 914 C CA . LEU A 1 155 ? 65.536 28.161 9.051 1.00 28.94 135 LEU A CA 1
ATOM 915 C C . LEU A 1 155 ? 66.213 26.799 8.894 1.00 29.13 135 LEU A C 1
ATOM 916 O O . LEU A 1 155 ? 66.905 26.549 7.903 1.00 30.78 135 LEU A O 1
ATOM 921 N N . SER A 1 156 ? 66.000 25.910 9.855 1.00 27.63 136 SER A N 1
ATOM 922 C CA . SER A 1 156 ? 66.557 24.564 9.760 1.00 28.74 136 SER A CA 1
ATOM 923 C C . SER A 1 156 ? 65.989 23.775 8.572 1.00 30.43 136 SER A C 1
ATOM 924 O O . SER A 1 156 ? 66.744 23.137 7.836 1.00 37.38 136 SER A O 1
ATOM 927 N N . ARG A 1 157 ? 64.670 23.807 8.365 1.00 27.63 137 ARG A N 1
ATOM 928 C CA . ARG A 1 157 ? 64.098 23.139 7.192 1.00 25.47 137 ARG A CA 1
ATOM 929 C C . ARG A 1 157 ? 64.547 23.814 5.905 1.00 27.66 137 ARG A C 1
ATOM 930 O O . ARG A 1 157 ? 64.766 23.156 4.879 1.00 27.23 137 ARG A O 1
ATOM 938 N N . LEU A 1 158 ? 64.656 25.138 5.948 1.00 25.62 138 LEU A N 1
ATOM 939 C CA . LEU A 1 158 ? 65.112 25.884 4.782 1.00 30.72 138 LEU A CA 1
ATOM 940 C C . LEU A 1 158 ? 66.520 25.448 4.395 1.00 27.95 138 LEU A C 1
ATOM 941 O O . LEU A 1 158 ? 66.801 25.192 3.221 1.00 26.83 138 LEU A O 1
ATOM 946 N N . SER A 1 159 ? 67.401 25.352 5.388 1.00 26.20 139 SER A N 1
ATOM 947 C CA . SER A 1 159 ? 68.781 24.932 5.125 1.00 29.91 139 SER A CA 1
ATOM 948 C C . SER A 1 159 ? 68.882 23.595 4.380 1.00 28.16 139 SER A C 1
ATOM 949 O O . SER A 1 159 ? 69.658 23.486 3.430 1.00 29.05 139 SER A O 1
ATOM 952 N N . SER A 1 160 ? 68.092 22.591 4.775 1.00 29.53 140 SER A N 1
ATOM 953 C CA . SER A 1 160 ? 68.072 21.308 4.047 1.00 27.03 140 SER A CA 1
ATOM 954 C C . SER A 1 160 ? 67.631 21.497 2.593 1.00 31.56 140 SER A C 1
ATOM 955 O O . SER A 1 160 ? 68.148 20.844 1.687 1.00 30.33 140 SER A O 1
ATOM 958 N N . LEU A 1 161 ? 66.668 22.390 2.371 1.00 29.55 141 LEU A N 1
ATOM 959 C CA . LEU A 1 161 ? 66.203 22.671 1.015 1.00 31.68 141 LEU A CA 1
ATOM 960 C C . LEU A 1 161 ? 67.302 23.330 0.205 1.00 28.18 141 LEU A C 1
ATOM 961 O O . LEU A 1 161 ? 67.547 22.960 -0.931 1.00 27.67 141 LEU A O 1
ATOM 966 N N . LEU A 1 162 ? 67.945 24.334 0.786 1.00 30.14 142 LEU A N 1
ATOM 967 C CA . LEU A 1 162 ? 68.940 25.108 0.048 1.00 31.20 142 LEU A CA 1
ATOM 968 C C . LEU A 1 162 ? 70.122 24.227 -0.318 1.00 33.52 142 LEU A C 1
ATOM 969 O O . LEU A 1 162 ? 70.744 24.399 -1.363 1.00 34.66 142 LEU A O 1
ATOM 974 N N . GLU A 1 163 ? 70.415 23.268 0.548 1.00 34.55 143 GLU A N 1
ATOM 975 C CA . GLU A 1 163 ? 71.528 22.364 0.324 1.00 38.66 143 GLU A CA 1
ATOM 976 C C . GLU A 1 163 ? 71.381 21.559 -0.965 1.00 41.45 143 GLU A C 1
ATOM 977 O O . GLU A 1 163 ? 72.365 21.335 -1.663 1.00 46.25 143 GLU A O 1
ATOM 983 N N . THR A 1 164 ? 70.167 21.130 -1.303 1.00 33.65 144 THR A N 1
ATOM 984 C CA . THR A 1 164 ? 70.029 20.263 -2.477 1.00 37.48 144 THR A CA 1
ATOM 985 C C . THR A 1 164 ? 69.467 20.932 -3.726 1.00 43.71 144 THR A C 1
ATOM 986 O O . THR A 1 164 ? 69.748 20.486 -4.841 1.00 43.87 144 THR A O 1
ATOM 990 N N . CYS A 1 165 ? 68.656 21.974 -3.549 1.00 40.03 145 CYS A N 1
ATOM 991 C CA . CYS A 1 165 ? 68.106 22.695 -4.695 1.00 38.82 145 CYS A CA 1
ATOM 992 C C . CYS A 1 165 ? 69.239 23.341 -5.513 1.00 40.45 145 CYS A C 1
ATOM 993 O O . CYS A 1 165 ? 70.048 24.108 -4.980 1.00 42.68 145 CYS A O 1
ATOM 996 N N . ILE A 1 166 ? 69.322 23.008 -6.798 1.00 42.34 146 ILE A N 1
ATOM 997 C CA . ILE A 1 166 ? 70.383 23.570 -7.644 1.00 46.14 146 ILE A CA 1
ATOM 998 C C . ILE A 1 166 ? 70.038 24.962 -8.194 1.00 47.41 146 ILE A C 1
ATOM 999 O O . ILE A 1 166 ? 70.903 25.843 -8.280 1.00 47.94 146 ILE A O 1
ATOM 1004 N N . ASP A 1 167 ? 68.772 25.154 -8.557 1.00 45.71 147 ASP A N 1
ATOM 1005 C CA . ASP A 1 167 ? 68.295 26.441 -9.061 1.00 40.45 147 ASP A CA 1
ATOM 1006 C C . ASP A 1 167 ? 68.340 27.523 -7.976 1.00 34.35 147 ASP A C 1
ATOM 1007 O O . ASP A 1 167 ? 68.091 27.236 -6.814 1.00 36.53 147 ASP A O 1
ATOM 1012 N N . ARG A 1 168 ? 68.658 28.757 -8.355 1.00 29.52 148 ARG A N 1
ATOM 1013 C CA . ARG A 1 168 ? 68.685 29.871 -7.410 1.00 26.69 148 ARG A CA 1
ATOM 1014 C C . ARG A 1 168 ? 67.301 30.137 -6.821 1.00 30.79 148 ARG A C 1
ATOM 1015 O O . ARG A 1 168 ? 66.347 30.398 -7.558 1.00 27.45 148 ARG A O 1
ATOM 1023 N N . LEU A 1 169 ? 67.191 30.078 -5.493 1.00 27.54 149 LEU A N 1
ATOM 1024 C CA . LEU A 1 169 ? 65.933 30.413 -4.827 1.00 24.59 149 LEU A CA 1
ATOM 1025 C C . LEU A 1 169 ? 66.040 31.804 -4.228 1.00 24.09 149 LEU A C 1
ATOM 1026 O O . LEU A 1 169 ? 67.127 32.248 -3.862 1.00 23.52 149 LEU A O 1
ATOM 1031 N N . HIS A 1 170 ? 64.910 32.497 -4.148 1.00 22.53 150 HIS A N 1
ATOM 1032 C CA . HIS A 1 170 ? 64.870 33.815 -3.534 1.00 23.83 150 HIS A CA 1
ATOM 1033 C C . HIS A 1 170 ? 64.086 33.764 -2.230 1.00 24.17 150 HIS A C 1
ATOM 1034 O O . HIS A 1 170 ? 62.873 33.491 -2.214 1.00 23.41 150 HIS A O 1
ATOM 1041 N N . ILE A 1 171 ? 64.810 33.996 -1.139 1.00 23.72 151 ILE A N 1
ATOM 1042 C CA . ILE A 1 171 ? 64.309 33.787 0.207 1.00 19.75 151 ILE A CA 1
ATOM 1043 C C . ILE A 1 171 ? 63.923 35.124 0.820 1.00 24.38 151 ILE A C 1
ATOM 1044 O O . ILE A 1 171 ? 64.727 36.061 0.819 1.00 21.85 151 ILE A O 1
ATOM 1049 N N . TYR A 1 172 ? 62.696 35.221 1.341 1.00 20.90 152 TYR A N 1
ATOM 1050 C CA . TYR A 1 172 ? 62.236 36.468 1.924 1.00 20.44 152 TYR A CA 1
ATOM 1051 C C . TYR A 1 172 ? 61.986 36.300 3.405 1.00 21.29 152 TYR A C 1
ATOM 1052 O O . TYR A 1 172 ? 61.520 35.252 3.841 1.00 22.84 152 TYR A O 1
ATOM 1061 N N . ALA A 1 173 ? 62.292 37.332 4.182 1.00 22.80 153 ALA A N 1
ATOM 1062 C CA . ALA A 1 173 ? 62.031 37.298 5.618 1.00 22.53 153 ALA A CA 1
ATOM 1063 C C . ALA A 1 173 ? 61.875 38.713 6.154 1.00 26.01 153 ALA A C 1
ATOM 1064 O O . ALA A 1 173 ? 62.408 39.658 5.574 1.00 29.19 153 ALA A O 1
ATOM 1066 N N . LEU A 1 174 ? 61.131 38.862 7.249 1.00 26.65 154 LEU A N 1
ATOM 1067 C CA . LEU A 1 174 ? 61.025 40.151 7.929 1.00 29.49 154 LEU A CA 1
ATOM 1068 C C . LEU A 1 174 ? 62.362 40.466 8.633 1.00 29.28 154 LEU A C 1
ATOM 1069 O O . LEU A 1 174 ? 63.171 39.561 8.844 1.00 29.04 154 LEU A O 1
ATOM 1074 N N . PRO A 1 175 ? 62.613 41.749 8.964 1.00 29.52 155 PRO A N 1
ATOM 1075 C CA . PRO A 1 175 ? 63.941 42.148 9.455 1.00 33.87 155 PRO A CA 1
ATOM 1076 C C . PRO A 1 175 ? 64.370 41.520 10.778 1.00 32.71 155 PRO A C 1
ATOM 1077 O O . PRO A 1 175 ? 65.548 41.601 11.117 1.00 37.28 155 PRO A O 1
ATOM 1081 N N . ASP A 1 176 ? 63.456 40.899 11.512 1.00 33.56 156 ASP A N 1
ATOM 1082 C CA . ASP A 1 176 ? 63.831 40.287 12.784 1.00 34.10 156 ASP A CA 1
ATOM 1083 C C . ASP A 1 176 ? 64.493 38.917 12.606 1.00 35.17 156 ASP A C 1
ATOM 1084 O O . ASP A 1 176 ? 64.922 38.293 13.576 1.00 37.39 156 ASP A O 1
ATOM 1089 N N . VAL A 1 177 ? 64.570 38.443 11.369 1.00 34.73 157 VAL A N 1
ATOM 1090 C CA . VAL A 1 177 ? 65.152 37.134 11.107 1.00 34.65 157 VAL A CA 1
ATOM 1091 C C . VAL A 1 177 ? 66.601 37.283 10.668 1.00 35.39 157 VAL A C 1
ATOM 1092 O O . VAL A 1 177 ? 66.888 37.963 9.680 1.00 34.62 157 VAL A O 1
ATOM 1096 N N . ASP A 1 178 ? 67.517 36.657 11.396 1.00 32.91 158 ASP A N 1
ATOM 1097 C CA . ASP A 1 178 ? 68.926 36.769 11.045 1.00 38.76 158 ASP A CA 1
ATOM 1098 C C . ASP A 1 178 ? 69.256 35.769 9.947 1.00 36.94 158 ASP A C 1
ATOM 1099 O O . ASP A 1 178 ? 69.406 34.577 10.207 1.00 36.33 158 ASP A O 1
ATOM 1104 N N . VAL A 1 179 ? 69.358 36.265 8.716 1.00 41.91 159 VAL A N 1
ATOM 1105 C CA . VAL A 1 179 ? 69.601 35.404 7.564 1.00 38.18 159 VAL A CA 1
ATOM 1106 C C . VAL A 1 179 ? 71.073 35.444 7.151 1.00 37.63 159 VAL A C 1
ATOM 1107 O O . VAL A 1 179 ? 71.482 34.730 6.239 1.00 36.28 159 VAL A O 1
ATOM 1111 N N . GLU A 1 180 ? 71.863 36.255 7.854 1.00 37.65 160 GLU A N 1
ATOM 1112 C CA . GLU A 1 180 ? 73.286 36.418 7.543 1.00 39.19 160 GLU A CA 1
ATOM 1113 C C . GLU A 1 180 ? 74.109 35.134 7.463 1.00 35.30 160 GLU A C 1
ATOM 1114 O O . GLU A 1 180 ? 74.832 34.947 6.491 1.00 37.83 160 GLU A O 1
ATOM 1120 N N . PRO A 1 181 ? 74.001 34.241 8.465 1.00 35.80 161 PRO A N 1
ATOM 1121 C CA . PRO A 1 181 ? 74.771 32.998 8.319 1.00 32.92 161 PRO A CA 1
ATOM 1122 C C . PRO A 1 181 ? 74.368 32.182 7.091 1.00 36.06 161 PRO A C 1
ATOM 1123 O O . PRO A 1 181 ? 75.247 31.636 6.415 1.00 38.36 161 PRO A O 1
ATOM 1127 N N . LEU A 1 182 ? 73.072 32.086 6.802 1.00 34.39 162 LEU A N 1
ATOM 1128 C CA . LEU A 1 182 ? 72.640 31.291 5.660 1.00 33.30 162 LEU A CA 1
ATOM 1129 C C . LEU A 1 182 ? 73.039 32.007 4.382 1.00 25.21 162 LEU A C 1
ATOM 1130 O O . LEU A 1 182 ? 73.393 31.365 3.397 1.00 26.13 162 LEU A O 1
ATOM 1135 N N . ARG A 1 183 ? 73.017 33.336 4.414 1.00 31.85 163 ARG A N 1
ATOM 1136 C CA . ARG A 1 183 ? 73.420 34.130 3.254 1.00 31.29 163 ARG A CA 1
ATOM 1137 C C . ARG A 1 183 ? 74.853 33.809 2.842 1.00 34.09 163 ARG A C 1
ATOM 1138 O O . ARG A 1 183 ? 75.160 33.702 1.651 1.00 33.73 163 ARG A O 1
ATOM 1146 N N . GLN A 1 184 ? 75.718 33.655 3.842 1.00 34.88 164 GLN A N 1
ATOM 1147 C CA . GLN A 1 184 ? 77.136 33.384 3.624 1.00 37.70 164 GLN A CA 1
ATOM 1148 C C . GLN A 1 184 ? 77.325 31.942 3.211 1.00 34.73 164 GLN A C 1
ATOM 1149 O O . GLN A 1 184 ? 78.148 31.626 2.354 1.00 36.05 164 GLN A O 1
ATOM 1155 N N . GLN A 1 185 ? 76.556 31.060 3.829 1.00 32.12 165 GLN A N 1
ATOM 1156 C CA . GLN A 1 185 ? 76.677 29.650 3.527 1.00 31.28 165 GLN A CA 1
ATOM 1157 C C . GLN A 1 185 ? 76.129 29.280 2.146 1.00 29.75 165 GLN A C 1
ATOM 1158 O O . GLN A 1 185 ? 76.639 28.356 1.506 1.00 37.43 165 GLN A O 1
ATOM 1164 N N . TYR A 1 186 ? 75.101 29.984 1.673 1.00 32.16 166 TYR A N 1
ATOM 1165 C CA . TYR A 1 186 ? 74.491 29.621 0.382 1.00 32.42 166 TYR A CA 1
ATOM 1166 C C . TYR A 1 186 ? 74.480 30.756 -0.650 1.00 32.54 166 TYR A C 1
ATOM 1167 O O . TYR A 1 186 ? 73.422 31.315 -0.952 1.00 29.32 166 TYR A O 1
ATOM 1176 N N . PRO A 1 187 ? 75.651 31.078 -1.224 1.00 30.28 167 PRO A N 1
ATOM 1177 C CA . PRO A 1 187 ? 75.677 32.190 -2.179 1.00 28.93 167 PRO A CA 1
ATOM 1178 C C . PRO A 1 187 ? 75.007 31.797 -3.485 1.00 25.98 167 PRO A C 1
ATOM 1179 O O . PRO A 1 187 ? 74.728 32.663 -4.306 1.00 28.83 167 PRO A O 1
ATOM 1183 N N . GLN A 1 188 ? 74.754 30.505 -3.676 1.00 27.10 168 GLN A N 1
ATOM 1184 C CA . GLN A 1 188 ? 74.046 30.055 -4.868 1.00 27.69 168 GLN A CA 1
ATOM 1185 C C . GLN A 1 188 ? 72.548 30.377 -4.772 1.00 28.79 168 GLN A C 1
ATOM 1186 O O . GLN A 1 188 ? 71.795 30.186 -5.737 1.00 25.85 168 GLN A O 1
ATOM 1192 N N . HIS A 1 189 ? 72.128 30.873 -3.609 1.00 23.47 169 HIS A N 1
ATOM 1193 C CA . HIS A 1 189 ? 70.768 31.352 -3.435 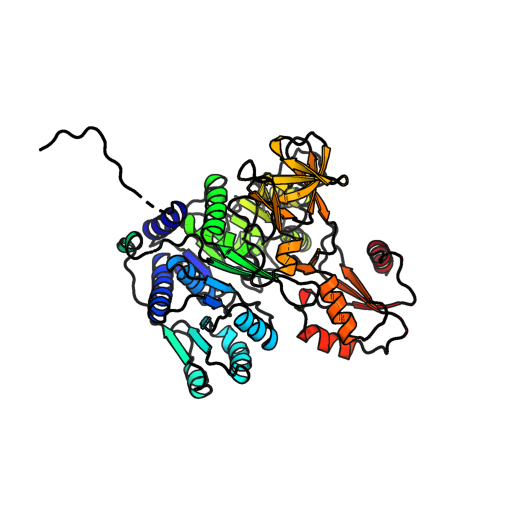1.00 23.00 169 HIS A CA 1
ATOM 1194 C C . HIS A 1 189 ? 70.833 32.811 -3.019 1.00 27.55 169 HIS A C 1
ATOM 1195 O O . HIS A 1 189 ? 71.913 33.303 -2.664 1.00 26.43 169 HIS A O 1
ATOM 1202 N N . THR A 1 190 ? 69.694 33.502 -3.063 1.00 22.91 170 THR A N 1
ATOM 1203 C CA . THR A 1 190 ? 69.653 34.940 -2.770 1.00 23.10 170 THR A CA 1
ATOM 1204 C C . THR A 1 190 ? 68.686 35.248 -1.631 1.00 27.37 170 THR A C 1
ATOM 1205 O O . THR A 1 190 ? 67.524 34.831 -1.660 1.00 26.65 170 THR A O 1
ATOM 1209 N N . PHE A 1 191 ? 69.160 35.992 -0.640 1.00 25.04 171 PHE A N 1
ATOM 1210 C CA . PHE A 1 191 ? 68.355 36.311 0.531 1.00 22.80 171 PHE A CA 1
ATOM 1211 C C . PHE A 1 191 ? 67.976 37.769 0.537 1.00 28.40 171 PHE A C 1
ATOM 1212 O O . PHE A 1 191 ? 68.844 38.639 0.411 1.00 28.84 171 PHE A O 1
ATOM 1220 N N . HIS A 1 192 ? 66.680 38.029 0.684 1.00 21.87 172 HIS A N 1
ATOM 1221 C CA . HIS A 1 192 ? 66.167 39.383 0.623 1.00 25.72 172 HIS A CA 1
ATOM 1222 C C . HIS A 1 192 ? 65.606 39.761 1.988 1.00 30.42 172 HIS A C 1
ATOM 1223 O O . HIS A 1 192 ? 64.570 39.225 2.421 1.00 33.11 172 HIS A O 1
ATOM 1230 N N . THR A 1 193 ? 66.264 40.678 2.679 1.00 32.48 173 THR A N 1
ATOM 1231 C CA . THR A 1 193 ? 65.631 41.244 3.862 1.00 37.00 173 THR A CA 1
ATOM 1232 C C . THR A 1 193 ? 64.841 42.464 3.418 1.00 32.22 173 THR A C 1
ATOM 1233 O O . THR A 1 193 ? 65.389 43.383 2.811 1.00 41.37 173 THR A O 1
ATOM 1237 N N . VAL A 1 194 ? 63.541 42.450 3.683 1.00 35.64 174 VAL A N 1
ATOM 1238 C CA . VAL A 1 194 ? 62.676 43.535 3.243 1.00 33.41 174 VAL A CA 1
ATOM 1239 C C . VAL A 1 194 ? 62.409 44.450 4.426 1.00 30.18 174 VAL A C 1
ATOM 1240 O O . VAL A 1 194 ? 61.842 44.020 5.423 1.00 32.87 174 VAL A O 1
ATOM 1244 N N . GLN A 1 195 ? 62.842 45.701 4.324 1.00 27.77 175 GLN A N 1
ATOM 1245 C CA . GLN A 1 195 ? 62.586 46.660 5.386 1.00 33.34 175 GLN A CA 1
ATOM 1246 C C . GLN A 1 195 ? 61.101 46.990 5.439 1.00 30.65 175 GLN A C 1
ATOM 1247 O O . GLN A 1 195 ? 60.410 46.968 4.416 1.00 32.48 175 GLN A O 1
ATOM 1253 N N . ILE A 1 196 ? 60.605 47.262 6.637 1.00 28.30 176 ILE A N 1
ATOM 1254 C CA . ILE A 1 196 ? 59.212 47.624 6.812 1.00 30.91 176 ILE A CA 1
ATOM 1255 C C . ILE A 1 196 ? 59.110 49.139 6.749 1.00 33.97 176 ILE A C 1
ATOM 1256 O O . ILE A 1 196 ? 59.660 49.831 7.585 1.00 39.85 176 ILE A O 1
ATOM 1261 N N . THR A 1 197 ? 58.413 49.639 5.737 1.00 37.11 177 THR A N 1
ATOM 1262 C CA . THR A 1 197 ? 58.213 51.065 5.532 1.00 38.02 177 THR A CA 1
ATOM 1263 C C . THR A 1 197 ? 56.809 51.374 6.012 1.00 36.54 177 THR A C 1
ATOM 1264 O O . THR A 1 197 ? 55.927 50.529 5.901 1.00 35.38 177 THR A O 1
ATOM 1268 N N . GLU A 1 198 ? 56.579 52.574 6.528 1.00 40.29 178 GLU A N 1
ATOM 1269 C CA . GLU A 1 198 ? 55.221 52.960 6.897 1.00 42.50 178 GLU A CA 1
ATOM 1270 C C . GLU A 1 198 ? 54.434 53.275 5.633 1.00 37.32 178 GLU A C 1
ATOM 1271 O O . GLU A 1 198 ? 54.990 53.815 4.688 1.00 39.51 178 GLU A O 1
ATOM 1277 N N . GLN A 1 199 ? 53.158 52.903 5.604 1.00 35.18 179 GLN A N 1
ATOM 1278 C CA . GLN A 1 199 ? 52.340 53.040 4.395 1.00 38.84 179 GLN A CA 1
ATOM 1279 C C . GLN A 1 199 ? 51.086 53.855 4.684 1.00 42.31 179 GLN A C 1
ATOM 1280 O O . GLN A 1 199 ? 50.453 53.695 5.724 1.00 44.10 179 GLN A O 1
ATOM 1286 N N . ASP A 1 200 ? 50.726 54.728 3.753 1.00 49.24 180 ASP A N 1
ATOM 1287 C CA . ASP A 1 200 ? 49.574 55.600 3.923 1.00 48.76 180 ASP A CA 1
ATOM 1288 C C . ASP A 1 200 ? 48.332 54.835 3.510 1.00 51.86 180 ASP A C 1
ATOM 1289 O O . ASP A 1 200 ? 48.147 54.539 2.328 1.00 50.58 180 ASP A O 1
ATOM 1294 N N . VAL A 1 201 ? 47.481 54.516 4.483 1.00 50.02 181 VAL A N 1
ATOM 1295 C CA . VAL A 1 201 ? 46.266 53.764 4.197 1.00 49.84 181 VAL A CA 1
ATOM 1296 C C . VAL A 1 201 ? 45.192 54.605 3.496 1.00 55.53 181 VAL A C 1
ATOM 1297 O O . VAL A 1 201 ? 44.231 54.051 2.960 1.00 54.51 181 VAL A O 1
ATOM 1301 N N . GLU A 1 202 ? 45.359 55.930 3.491 1.00 56.26 182 GLU A N 1
ATOM 1302 C CA . GLU A 1 202 ? 44.466 56.819 2.735 1.00 60.80 182 GLU A CA 1
ATOM 1303 C C . GLU A 1 202 ? 44.612 56.546 1.236 1.00 57.24 182 GLU A C 1
ATOM 1304 O O . GLU A 1 202 ? 43.658 56.683 0.467 1.00 58.99 182 GLU A O 1
ATOM 1310 N N . LEU A 1 203 ? 45.815 56.129 0.848 1.00 59.67 183 LEU A N 1
ATOM 1311 C CA . LEU A 1 203 ? 46.181 55.907 -0.550 1.00 62.31 183 LEU A CA 1
ATOM 1312 C C . LEU A 1 203 ? 45.840 54.509 -1.054 1.00 61.21 183 LEU A C 1
ATOM 1313 O O . LEU A 1 203 ? 45.968 54.237 -2.249 1.00 65.08 183 LEU A O 1
ATOM 1318 N N . LEU A 1 204 ? 45.428 53.630 -0.142 1.00 56.99 184 LEU A N 1
ATOM 1319 C CA . LEU A 1 204 ? 45.173 52.222 -0.454 1.00 52.42 184 LEU A CA 1
ATOM 1320 C C . LEU A 1 204 ? 44.359 51.973 -1.730 1.00 59.90 184 LEU A C 1
ATOM 1321 O O . LEU A 1 204 ? 44.741 51.149 -2.570 1.00 65.06 184 LEU A O 1
ATOM 1326 N N . VAL A 1 205 ? 43.243 52.678 -1.876 1.00 57.90 185 VAL A N 1
ATOM 1327 C CA . VAL A 1 205 ? 42.321 52.418 -2.985 1.00 61.87 185 VAL A CA 1
ATOM 1328 C C . VAL A 1 205 ? 42.866 52.780 -4.384 1.00 63.57 185 VAL A C 1
ATOM 1329 O O . VAL A 1 205 ? 42.424 52.221 -5.387 1.00 65.16 185 VAL A O 1
ATOM 1333 N N . VAL A 1 206 ? 43.837 53.686 -4.455 1.00 63.62 186 VAL A N 1
ATOM 1334 C CA . VAL A 1 206 ? 44.417 54.055 -5.750 1.00 66.46 186 VAL A CA 1
ATOM 1335 C C . VAL A 1 206 ? 45.809 53.471 -5.998 1.00 63.80 186 VAL A C 1
ATOM 1336 O O . VAL A 1 206 ? 46.222 53.325 -7.148 1.00 72.70 186 VAL A O 1
ATOM 1340 N N . LYS A 1 207 ? 46.524 53.135 -4.928 1.00 66.73 187 LYS A N 1
ATOM 1341 C CA . LYS A 1 207 ? 47.855 52.533 -5.048 1.00 67.88 187 LYS A CA 1
ATOM 1342 C C . LYS A 1 207 ? 47.805 51.108 -5.623 1.00 66.88 187 LYS A C 1
ATOM 1343 O O . LYS A 1 207 ? 48.844 50.494 -5.885 1.00 59.93 187 LYS A O 1
ATOM 1349 N N . TYR A 1 208 ? 46.592 50.598 -5.818 1.00 70.31 188 TYR A N 1
ATOM 1350 C CA . TYR A 1 208 ? 46.383 49.288 -6.426 1.00 70.87 188 TYR A CA 1
ATOM 1351 C C . TYR A 1 208 ? 45.797 49.429 -7.833 1.00 64.02 188 TYR A C 1
ATOM 1352 O O . TYR A 1 208 ? 46.484 49.197 -8.829 1.00 64.09 188 TYR A O 1
ATOM 1361 N N . LEU A 1 210 ? 44.488 47.037 -9.783 1.00 65.84 190 LEU A N 1
ATOM 1362 C CA . LEU A 1 210 ? 44.565 45.609 -10.089 1.00 65.47 190 LEU A CA 1
ATOM 1363 C C . LEU A 1 210 ? 43.333 45.128 -10.838 1.00 62.74 190 LEU A C 1
ATOM 1364 O O . LEU A 1 210 ? 42.204 45.310 -10.382 1.00 61.16 190 LEU A O 1
ATOM 1369 N N . ASP A 1 211 ? 43.563 44.504 -11.989 1.00 64.55 191 ASP A N 1
ATOM 1370 C CA . ASP A 1 211 ? 42.478 44.216 -12.916 1.00 69.24 191 ASP A CA 1
ATOM 1371 C C . ASP A 1 211 ? 42.573 42.861 -13.614 1.00 68.25 191 ASP A C 1
ATOM 1372 O O . ASP A 1 211 ? 42.109 42.711 -14.745 1.00 71.36 191 ASP A O 1
ATOM 1377 N N . ASN A 1 212 ? 43.187 41.878 -12.971 1.00 65.70 192 ASN A N 1
ATOM 1378 C CA . ASN A 1 212 ? 43.059 40.524 -13.488 1.00 54.93 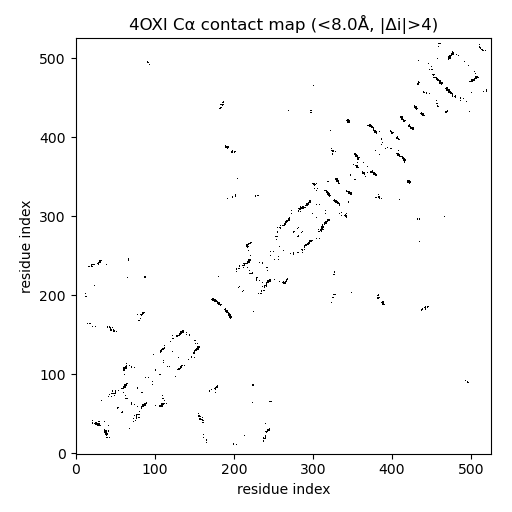192 ASN A CA 1
ATOM 1379 C C . ASN A 1 212 ? 42.386 39.616 -12.469 1.00 44.92 192 ASN A C 1
ATOM 1380 O O . ASN A 1 212 ? 43.047 38.927 -11.695 1.00 41.65 192 ASN A O 1
ATOM 1385 N N . GLU A 1 213 ? 41.057 39.617 -12.487 1.00 41.32 193 GLU A N 1
ATOM 1386 C CA . GLU A 1 213 ? 40.288 38.808 -11.567 1.00 33.58 193 GLU A CA 1
ATOM 1387 C C . GLU A 1 213 ? 40.518 37.335 -11.837 1.00 33.76 193 GLU A C 1
ATOM 1388 O O . GLU A 1 213 ? 40.161 36.494 -11.018 1.00 33.14 193 GLU A O 1
ATOM 1394 N N . HIS A 1 214 ? 41.134 37.023 -12.974 1.00 33.21 194 HIS A N 1
ATOM 1395 C CA . HIS A 1 214 ? 41.357 35.632 -13.344 1.00 36.49 194 HIS A CA 1
ATOM 1396 C C . HIS A 1 214 ? 42.738 35.105 -13.016 1.00 33.99 194 HIS A C 1
ATOM 1397 O O . HIS A 1 214 ? 42.994 33.911 -13.156 1.00 35.57 194 HIS A O 1
ATOM 1404 N N . GLU A 1 215 ? 43.617 35.987 -12.560 1.00 29.57 195 GLU A N 1
ATOM 1405 C CA . GLU A 1 215 ? 44.900 35.568 -12.000 1.00 30.80 195 GLU A CA 1
ATOM 1406 C C . GLU A 1 215 ? 44.661 34.689 -10.760 1.00 25.57 195 GLU A C 1
ATOM 1407 O O . GLU A 1 215 ? 43.636 34.803 -10.090 1.00 23.06 195 GLU A O 1
ATOM 1413 N N . TYR A 1 216 ? 45.590 33.793 -10.467 1.00 25.57 196 TYR A N 1
ATOM 1414 C CA . TYR A 1 216 ? 45.450 32.923 -9.303 1.00 25.61 196 TYR A CA 1
ATOM 1415 C C . TYR A 1 216 ? 45.784 33.665 -8.007 1.00 25.56 196 TYR A C 1
ATOM 1416 O O . TYR A 1 216 ? 46.819 34.345 -7.917 1.00 23.06 196 TYR A O 1
ATOM 1425 N N . ALA A 1 217 ? 44.921 33.520 -6.999 1.00 20.99 197 ALA A N 1
ATOM 1426 C CA . ALA A 1 217 ? 45.171 34.108 -5.682 1.00 20.08 197 ALA A CA 1
ATOM 1427 C C . ALA A 1 217 ? 46.001 33.162 -4.809 1.00 21.49 197 ALA A C 1
ATOM 1428 O O . ALA A 1 217 ? 46.883 33.605 -4.048 1.00 19.36 197 ALA A O 1
ATOM 1430 N N . TYR A 1 218 ? 45.718 31.864 -4.907 1.00 19.12 198 TYR A N 1
ATOM 1431 C CA . TYR A 1 218 ? 46.519 30.879 -4.181 1.00 19.01 198 TYR A CA 1
ATOM 1432 C C . TYR A 1 218 ? 46.467 29.535 -4.868 1.00 21.09 198 TYR A C 1
ATOM 1433 O O . TYR A 1 218 ? 45.545 29.262 -5.633 1.00 21.76 198 TYR A O 1
ATOM 1442 N N . ILE A 1 219 ? 47.455 28.690 -4.597 1.00 18.08 199 ILE A N 1
ATOM 1443 C CA . ILE A 1 219 ? 47.434 27.338 -5.143 1.00 21.49 199 ILE A CA 1
ATOM 1444 C C . ILE A 1 219 ? 47.542 26.311 -4.028 1.00 20.54 199 ILE A C 1
ATOM 1445 O O . ILE A 1 219 ? 48.513 26.313 -3.264 1.00 22.47 199 ILE A O 1
ATOM 1450 N N . MET A 1 220 ? 46.558 25.424 -3.950 1.00 21.66 200 MET A N 1
ATOM 1451 C CA . MET A 1 220 ? 46.537 24.379 -2.939 1.00 22.56 200 MET A CA 1
ATOM 1452 C C . MET A 1 220 ? 46.997 23.084 -3.563 1.00 25.76 200 MET A C 1
ATOM 1453 O O . MET A 1 220 ? 47.081 22.963 -4.788 1.00 21.41 200 MET A O 1
ATOM 1458 N N . GLN A 1 221 ? 47.299 22.107 -2.719 1.00 25.28 201 GLN A N 1
ATOM 1459 C CA . GLN A 1 221 ? 47.495 20.768 -3.225 1.00 30.54 201 GLN A CA 1
ATOM 1460 C C . GLN A 1 221 ? 46.754 19.727 -2.406 1.00 30.67 201 GLN A C 1
ATOM 1461 O O . GLN A 1 221 ? 46.473 19.907 -1.221 1.00 29.19 201 GLN A O 1
ATOM 1467 N N . THR A 1 222 ? 46.393 18.649 -3.079 1.00 30.77 202 THR A N 1
ATOM 1468 C CA . THR A 1 222 ? 45.637 17.614 -2.444 1.00 32.08 202 THR A CA 1
ATOM 1469 C C . THR A 1 222 ? 46.181 16.270 -2.898 1.00 31.00 202 THR A C 1
ATOM 1470 O O . THR A 1 222 ? 46.955 16.191 -3.848 1.00 30.60 202 THR A O 1
ATOM 1474 N N . SER A 1 223 ? 45.771 15.229 -2.188 1.00 31.93 203 SER A N 1
ATOM 1475 C CA . SER A 1 223 ? 46.202 13.864 -2.431 1.00 32.54 203 SER A CA 1
ATOM 1476 C C . SER A 1 223 ? 45.843 13.366 -3.831 1.00 32.09 203 SER A C 1
ATOM 1477 O O . SER A 1 223 ? 44.697 13.506 -4.279 1.00 33.66 203 SER A O 1
ATOM 1480 N N . GLY A 1 224 ? 46.825 12.799 -4.529 1.00 32.97 204 GLY A N 1
ATOM 1481 C CA . GLY A 1 224 ? 46.572 12.135 -5.803 1.00 33.58 204 GLY A CA 1
ATOM 1482 C C . GLY A 1 224 ? 46.776 10.631 -5.671 1.00 38.99 204 GLY A C 1
ATOM 1483 O O . GLY A 1 224 ? 47.697 10.192 -4.980 1.00 42.62 204 GLY A O 1
ATOM 1484 N N . SER A 1 225 ? 45.933 9.841 -6.329 1.00 37.18 205 SER A N 1
ATOM 1485 C CA . SER A 1 225 ? 45.999 8.370 -6.236 1.00 45.27 205 SER A CA 1
ATOM 1486 C C . SER A 1 225 ? 47.375 7.722 -6.464 1.00 46.39 205 SER A C 1
ATOM 1487 O O . SER A 1 225 ? 47.672 6.675 -5.887 1.00 44.78 205 SER A O 1
ATOM 1490 N N . THR A 1 226 ? 48.213 8.335 -7.290 1.00 44.43 206 THR A N 1
ATOM 1491 C CA . THR A 1 226 ? 49.509 7.744 -7.604 1.00 41.58 206 THR A CA 1
ATOM 1492 C C . THR A 1 226 ? 50.595 8.283 -6.693 1.00 49.56 206 THR A C 1
ATOM 1493 O O . THR A 1 226 ? 51.753 7.866 -6.777 1.00 53.99 206 THR A O 1
ATOM 1497 N N . GLY A 1 227 ? 50.238 9.225 -5.829 1.00 43.79 207 GLY A N 1
ATOM 1498 C CA . GLY A 1 227 ? 51.235 9.834 -4.970 1.00 42.18 207 GLY A CA 1
ATOM 1499 C C . GLY A 1 227 ? 51.708 11.152 -5.551 1.00 44.81 207 GLY A C 1
ATOM 1500 O O . GLY A 1 227 ? 52.404 11.929 -4.890 1.00 49.06 207 GLY A O 1
ATOM 1501 N N . LYS A 1 228 ? 51.339 11.410 -6.800 1.00 45.73 208 LYS A N 1
ATOM 1502 C CA . LYS A 1 228 ? 51.571 12.731 -7.367 1.00 47.24 208 LYS A CA 1
ATOM 1503 C C . LYS A 1 228 ? 50.424 13.650 -6.946 1.00 40.37 208 LYS A C 1
ATOM 1504 O O . LYS A 1 228 ? 49.256 13.372 -7.228 1.00 40.23 208 LYS A O 1
ATOM 1510 N N . PRO A 1 229 ? 50.750 14.735 -6.244 1.00 38.34 209 PRO A N 1
ATOM 1511 C CA . PRO A 1 229 ? 49.696 15.632 -5.762 1.00 39.48 209 PRO A CA 1
ATOM 1512 C C . PRO A 1 229 ? 48.934 16.285 -6.913 1.00 36.21 209 PRO A C 1
ATOM 1513 O O . PRO A 1 229 ? 49.521 16.600 -7.956 1.00 32.74 209 PRO A O 1
ATOM 1517 N N . LYS A 1 230 ? 47.631 16.461 -6.723 1.00 30.31 210 LYS A N 1
ATOM 1518 C CA . LYS A 1 230 ? 46.844 17.278 -7.621 1.00 27.69 210 LYS A CA 1
ATOM 1519 C C . LYS A 1 230 ? 46.987 18.690 -7.104 1.00 33.02 210 LYS A C 1
ATOM 1520 O O . LYS A 1 230 ? 47.034 18.912 -5.886 1.00 32.03 210 LYS A O 1
ATOM 1526 N N . ARG A 1 231 ? 47.075 19.648 -8.013 1.00 29.18 211 ARG A N 1
ATOM 1527 C CA . ARG A 1 231 ? 47.117 21.036 -7.601 1.00 25.35 211 ARG A CA 1
ATOM 1528 C C . ARG A 1 231 ? 45.934 21.847 -8.091 1.00 28.72 211 ARG A C 1
ATOM 1529 O O . ARG A 1 231 ? 45.446 21.669 -9.215 1.00 24.33 211 ARG A O 1
ATOM 1537 N N . ILE A 1 232 ? 45.466 22.727 -7.218 1.00 23.24 212 ILE A N 1
ATOM 1538 C CA . ILE A 1 232 ? 44.237 23.451 -7.455 1.00 19.20 212 ILE A CA 1
ATOM 1539 C C . ILE A 1 232 ? 44.528 24.932 -7.309 1.00 24.33 212 ILE A C 1
ATOM 1540 O O . ILE A 1 232 ? 44.825 25.415 -6.207 1.00 22.25 212 ILE A O 1
ATOM 1545 N N . ALA A 1 233 ? 44.468 25.644 -8.428 1.00 19.89 213 ALA A N 1
ATOM 1546 C CA . ALA A 1 233 ? 44.731 27.065 -8.439 1.00 22.98 213 ALA A CA 1
ATOM 1547 C C . ALA A 1 233 ? 43.398 27.812 -8.400 1.00 24.87 213 ALA A C 1
ATOM 1548 O O . ALA A 1 233 ? 42.569 27.647 -9.289 1.00 26.60 213 ALA A O 1
ATOM 1550 N N . VAL A 1 234 ? 43.208 28.627 -7.365 1.00 22.09 214 VAL A N 1
ATOM 1551 C CA . VAL A 1 234 ? 41.968 29.342 -7.127 1.00 20.11 214 VAL A CA 1
ATOM 1552 C C . VAL A 1 234 ? 42.157 30.810 -7.525 1.00 23.29 214 VAL A C 1
ATOM 1553 O O . VAL A 1 234 ? 43.100 31.469 -7.078 1.00 23.71 214 VAL A O 1
ATOM 1557 N N . SER A 1 235 ? 41.276 31.321 -8.377 1.00 22.36 215 SER A N 1
ATOM 1558 C CA . SER A 1 235 ? 41.455 32.672 -8.929 1.00 24.99 215 SER A CA 1
ATOM 1559 C C . SER A 1 235 ? 40.955 33.728 -7.969 1.00 20.67 215 SER A C 1
ATOM 1560 O O . SER A 1 235 ? 40.261 33.417 -7.004 1.00 22.87 215 SER A O 1
ATOM 1563 N N . TYR A 1 236 ? 41.293 34.987 -8.232 1.00 25.48 216 TYR A N 1
ATOM 1564 C CA . TYR A 1 236 ? 40.717 36.074 -7.445 1.00 24.85 216 TYR A CA 1
ATOM 1565 C C . TYR A 1 236 ? 39.199 36.106 -7.544 1.00 23.72 216 TYR A C 1
ATOM 1566 O O . TYR A 1 236 ? 38.527 36.315 -6.532 1.00 23.84 216 TYR A O 1
ATOM 1575 N N . SER A 1 237 ? 38.641 35.881 -8.733 1.00 22.42 217 SER A N 1
ATOM 1576 C CA . SER A 1 237 ? 37.173 35.918 -8.830 1.00 27.08 217 SER A CA 1
ATOM 1577 C C . SER A 1 237 ? 36.527 34.733 -8.102 1.00 22.29 217 SER A C 1
ATOM 1578 O O . SER A 1 237 ? 35.476 34.901 -7.497 1.00 24.73 217 SER A O 1
ATOM 1581 N N . ASN A 1 238 ? 37.154 33.554 -8.134 1.00 23.64 218 ASN A N 1
ATOM 1582 C CA . ASN A 1 238 ? 36.688 32.442 -7.291 1.00 24.65 218 ASN A CA 1
ATOM 1583 C C . ASN A 1 238 ? 36.606 32.883 -5.834 1.00 23.72 218 ASN A C 1
ATOM 1584 O O . ASN A 1 238 ? 35.575 32.730 -5.172 1.00 23.93 218 ASN A O 1
ATOM 1589 N N . LEU A 1 239 ? 37.712 33.431 -5.336 1.00 22.28 219 LEU A N 1
ATOM 1590 C CA . LEU A 1 239 ? 37.822 33.792 -3.921 1.00 21.44 219 LEU A CA 1
ATOM 1591 C C . LEU A 1 239 ? 36.885 34.930 -3.549 1.00 25.54 219 LEU A C 1
ATOM 1592 O O . LEU A 1 239 ? 36.300 34.933 -2.454 1.00 25.21 219 LEU A O 1
ATOM 1597 N N . HIS A 1 240 ? 36.767 35.912 -4.446 1.00 24.64 220 HIS A N 1
ATOM 1598 C CA . HIS A 1 240 ? 35.924 37.093 -4.192 1.00 25.91 220 HIS A CA 1
ATOM 1599 C C . HIS A 1 240 ? 34.466 36.691 -4.141 1.00 25.15 220 HIS A C 1
ATOM 1600 O O . HIS A 1 240 ? 33.709 37.192 -3.317 1.00 29.52 220 HIS A O 1
ATOM 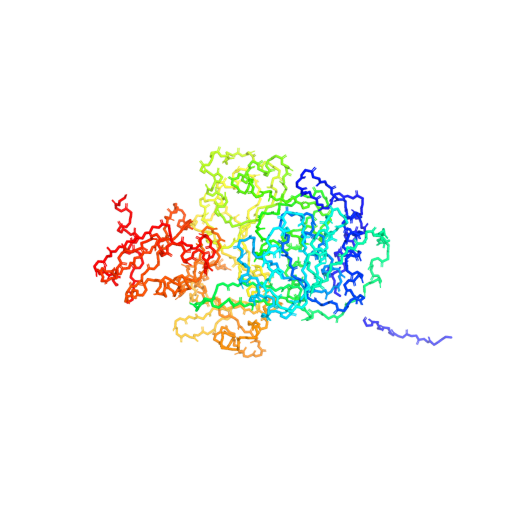1607 N N . CYS A 1 241 ? 34.069 35.774 -5.019 1.00 24.26 221 CYS A N 1
ATOM 1608 C CA . CYS A 1 241 ? 32.708 35.261 -4.955 1.00 28.23 221 CYS A CA 1
ATOM 1609 C C . CYS A 1 241 ? 32.411 34.619 -3.591 1.00 29.82 221 CYS A C 1
ATOM 1610 O O . CYS A 1 241 ? 31.415 34.959 -2.952 1.00 33.18 221 CYS A O 1
ATOM 1613 N N . TYR A 1 242 ? 33.276 33.713 -3.130 1.00 28.52 222 TYR A N 1
ATOM 1614 C CA . TYR A 1 242 ? 33.042 33.058 -1.838 1.00 25.66 222 TYR A CA 1
ATOM 1615 C C . TYR A 1 242 ? 32.946 34.031 -0.688 1.00 23.26 222 TYR A C 1
ATOM 1616 O O . TYR A 1 242 ? 31.984 34.004 0.068 1.00 28.99 222 TYR A O 1
ATOM 1625 N N . ILE A 1 243 ? 33.959 34.874 -0.537 1.00 25.06 223 ILE A N 1
ATOM 1626 C CA . ILE A 1 243 ? 33.973 35.842 0.553 1.00 25.27 223 ILE A CA 1
ATOM 1627 C C . ILE A 1 243 ? 32.727 36.740 0.552 1.00 29.63 223 ILE A C 1
ATOM 1628 O O . ILE A 1 243 ? 32.126 36.975 1.609 1.00 26.68 223 ILE A O 1
ATOM 1633 N N . SER A 1 244 ? 32.333 37.232 -0.625 1.00 27.62 224 SER A N 1
ATOM 1634 C CA . SER A 1 244 ? 31.137 38.085 -0.705 1.00 31.53 224 SER A CA 1
ATOM 1635 C C . SER A 1 244 ? 29.868 37.339 -0.271 1.00 28.39 224 SER A C 1
ATOM 1636 O O . SER A 1 244 ? 29.007 37.929 0.368 1.00 36.23 224 SER A O 1
ATOM 1639 N N . GLN A 1 245 ? 29.754 36.051 -0.598 1.00 30.54 225 GLN A N 1
ATOM 1640 C CA . GLN A 1 245 ? 28.588 35.276 -0.166 1.00 28.94 225 GLN A CA 1
ATOM 1641 C C . GLN A 1 245 ? 28.543 35.189 1.348 1.00 30.33 225 GLN A C 1
ATOM 1642 O O . GLN A 1 245 ? 27.508 35.439 1.967 1.00 34.41 225 GLN A O 1
ATOM 1648 N N . ILE A 1 246 ? 29.671 34.828 1.952 1.00 30.56 226 ILE A N 1
ATOM 1649 C CA . ILE A 1 246 ? 29.696 34.610 3.395 1.00 30.74 226 ILE A CA 1
ATOM 1650 C C . ILE A 1 246 ? 29.527 35.932 4.164 1.00 30.96 226 ILE A C 1
ATOM 1651 O O . ILE A 1 246 ? 28.828 35.998 5.180 1.00 31.16 226 ILE A O 1
ATOM 1656 N N . ASP A 1 247 ? 30.127 36.997 3.644 1.00 29.74 227 ASP A N 1
ATOM 1657 C CA . ASP A 1 247 ? 30.002 38.301 4.272 1.00 32.28 227 ASP A CA 1
ATOM 1658 C C . ASP A 1 247 ? 28.554 38.825 4.269 1.00 37.20 227 ASP A C 1
ATOM 1659 O O . ASP A 1 247 ? 28.125 39.478 5.217 1.00 36.82 227 ASP A O 1
ATOM 1664 N N . LYS A 1 248 ? 27.793 38.527 3.221 1.00 34.47 228 LYS A N 1
ATOM 1665 C CA . LYS A 1 248 ? 26.424 39.028 3.168 1.00 37.90 228 LYS A CA 1
ATOM 1666 C C . LYS A 1 248 ? 25.422 38.162 3.939 1.00 36.90 228 LYS A C 1
ATOM 1667 O O . LYS A 1 248 ? 24.498 38.694 4.546 1.00 37.70 228 LYS A O 1
ATOM 1673 N N . LEU A 1 249 ? 25.619 36.844 3.951 1.00 36.59 229 LEU A N 1
ATOM 1674 C CA . LEU A 1 249 ? 24.801 35.968 4.800 1.00 34.77 229 LEU A CA 1
ATOM 1675 C C . LEU A 1 249 ? 25.110 36.076 6.294 1.00 35.70 229 LEU A C 1
ATOM 1676 O O . LEU A 1 249 ? 24.198 36.025 7.129 1.00 34.37 229 LEU A O 1
ATOM 1681 N N . PHE A 1 250 ? 26.393 36.207 6.634 1.00 35.35 230 PHE A N 1
ATOM 1682 C CA . PHE A 1 250 ? 26.800 36.253 8.035 1.00 30.83 230 PHE A CA 1
ATOM 1683 C C . PHE A 1 250 ? 27.793 37.384 8.279 1.00 37.16 230 PHE A C 1
ATOM 1684 O O . PHE A 1 250 ? 28.977 37.137 8.529 1.00 29.23 230 PHE A O 1
ATOM 1692 N N . PRO A 1 251 ? 27.311 38.633 8.225 1.00 33.77 231 PRO A N 1
ATOM 1693 C CA . PRO A 1 251 ? 28.218 39.779 8.357 1.00 30.88 231 PRO A CA 1
ATOM 1694 C C . PRO A 1 251 ? 28.825 39.887 9.751 1.0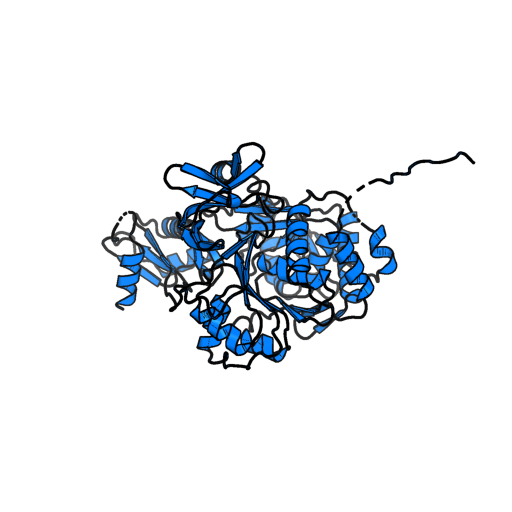0 29.05 231 PRO A C 1
ATOM 1695 O O . PRO A 1 251 ? 28.142 39.642 10.745 1.00 31.69 231 PRO A O 1
ATOM 1699 N N . LEU A 1 252 ? 30.103 40.247 9.821 1.00 27.72 232 LEU A N 1
ATOM 1700 C CA . LEU A 1 252 ? 30.755 40.477 11.103 1.00 32.00 232 LEU A CA 1
ATOM 1701 C C . LEU A 1 252 ? 30.917 41.967 11.286 1.00 29.96 232 LEU A C 1
ATOM 1702 O O . LEU A 1 252 ? 30.696 42.732 10.361 1.00 33.44 232 LEU A O 1
ATOM 1707 N N . ASN A 1 253 ? 31.335 42.378 12.472 1.00 33.41 233 ASN A N 1
ATOM 1708 C CA . ASN A 1 253 ? 31.741 43.761 12.692 1.00 36.00 233 ASN A CA 1
ATOM 1709 C C . ASN A 1 253 ? 33.162 43.783 13.254 1.00 33.44 233 ASN A C 1
ATOM 1710 O O . ASN A 1 253 ? 33.701 42.739 13.632 1.00 32.94 233 ASN A O 1
ATOM 1715 N N . ALA A 1 254 ? 33.747 44.973 13.352 1.00 30.03 234 ALA A N 1
ATOM 1716 C CA . ALA A 1 254 ? 35.120 45.128 13.810 1.00 29.10 234 ALA A CA 1
ATOM 1717 C C . ALA A 1 254 ? 35.356 44.675 15.248 1.00 33.51 234 ALA A C 1
ATOM 1718 O O . ALA A 1 254 ? 36.505 44.608 15.688 1.00 32.73 234 ALA A O 1
ATOM 1720 N N . GLN A 1 255 ? 34.296 44.377 15.995 1.00 31.03 235 GLN A N 1
ATOM 1721 C CA . GLN A 1 255 ? 34.492 43.936 17.375 1.00 31.44 235 GLN A CA 1
ATOM 1722 C C . GLN A 1 255 ? 34.600 42.421 17.444 1.00 30.64 235 GLN A C 1
ATOM 1723 O O . GLN A 1 255 ? 34.850 41.859 18.511 1.00 29.05 235 GLN A O 1
ATOM 1729 N N . ASP A 1 256 ? 34.414 41.760 16.304 1.00 27.64 236 ASP A N 1
ATOM 1730 C CA . ASP A 1 256 ? 34.461 40.303 16.270 1.00 28.03 236 ASP A CA 1
ATOM 1731 C C . ASP A 1 256 ? 35.901 39.785 16.403 1.00 26.67 236 ASP A C 1
ATOM 1732 O O . ASP A 1 256 ? 36.855 40.470 16.015 1.00 24.31 236 ASP A O 1
ATOM 1737 N N . ARG A 1 257 ? 36.040 38.588 16.976 1.00 22.27 237 ARG A N 1
ATOM 1738 C CA . ARG A 1 257 ? 37.332 37.918 17.121 1.00 22.26 237 ARG A CA 1
ATOM 1739 C C . ARG A 1 257 ? 37.236 36.578 16.435 1.00 22.96 237 ARG A C 1
ATOM 1740 O O . ARG A 1 257 ? 36.446 35.724 16.836 1.00 20.46 237 ARG A O 1
ATOM 1748 N N . VAL A 1 258 ? 38.033 36.404 15.389 1.00 21.68 238 VAL A N 1
ATOM 1749 C CA . VAL A 1 258 ? 37.905 35.253 14.524 1.00 19.32 238 VAL A CA 1
ATOM 1750 C C . VAL A 1 258 ? 39.012 34.243 14.771 1.00 19.65 238 VAL A C 1
ATOM 1751 O O . VAL A 1 258 ? 40.198 34.585 14.745 1.00 21.33 238 VAL A O 1
ATOM 1755 N N . GLY A 1 259 ? 38.628 32.999 15.035 1.00 21.29 239 GLY A N 1
ATOM 1756 C CA . GLY A 1 259 ? 39.615 31.953 15.219 1.00 19.62 239 GLY A CA 1
ATOM 1757 C C . GLY A 1 259 ? 40.309 31.635 13.903 1.00 22.12 239 GLY A C 1
ATOM 1758 O O . GLY A 1 259 ? 39.703 31.725 12.831 1.00 21.42 239 GLY A O 1
ATOM 1759 N N . GLN A 1 260 ? 41.589 31.289 13.978 1.00 19.99 240 GLN A N 1
ATOM 1760 C CA . GLN A 1 260 ? 42.308 30.745 12.829 1.00 19.01 240 GLN A CA 1
ATOM 1761 C C . GLN A 1 260 ? 42.850 29.366 13.227 1.00 17.69 240 GLN A C 1
ATOM 1762 O O . GLN A 1 260 ? 44.010 29.227 13.602 1.00 17.07 240 GLN A O 1
ATOM 1768 N N . TYR A 1 261 ? 41.998 28.352 13.157 1.00 16.80 241 TYR A N 1
ATOM 1769 C CA . TYR A 1 261 ? 42.371 27.009 13.585 1.00 19.27 241 TYR A CA 1
ATOM 1770 C C . TYR A 1 261 ? 43.089 26.162 12.513 1.00 23.17 241 TYR A C 1
ATOM 1771 O O . TYR A 1 261 ? 44.113 25.551 12.793 1.00 23.69 241 TYR A O 1
ATOM 1780 N N . SER A 1 262 ? 42.548 26.120 11.295 1.00 19.25 242 SER A N 1
ATOM 1781 C CA . SER A 1 262 ? 43.049 25.212 10.259 1.00 20.46 242 SER A CA 1
ATOM 1782 C C . SER A 1 262 ? 44.466 25.550 9.766 1.00 24.15 242 SER A C 1
ATOM 1783 O O . SER A 1 262 ? 44.866 26.718 9.765 1.00 20.29 242 SER A O 1
ATOM 1786 N N . ASP A 1 263 ? 45.216 24.529 9.343 1.00 19.71 243 ASP A N 1
ATOM 1787 C CA . ASP A 1 263 ? 46.507 24.737 8.682 1.00 19.14 243 ASP A CA 1
ATOM 1788 C C . ASP A 1 263 ? 46.333 25.603 7.430 1.00 20.37 243 ASP A C 1
ATOM 1789 O O . ASP A 1 263 ? 45.277 25.567 6.781 1.00 18.27 243 ASP A O 1
ATOM 1794 N N . LEU A 1 264 ? 47.359 26.385 7.100 1.00 20.08 244 LEU A N 1
ATOM 1795 C CA . LEU A 1 264 ? 47.336 27.270 5.929 1.00 20.84 244 LEU A CA 1
ATOM 1796 C C . LEU A 1 264 ? 47.252 26.501 4.606 1.00 20.90 244 LEU A C 1
ATOM 1797 O O . LEU A 1 264 ? 46.872 27.063 3.586 1.00 22.58 244 LEU A O 1
ATOM 1802 N N . THR A 1 265 ? 47.615 25.222 4.621 1.00 18.65 245 THR A N 1
ATOM 1803 C CA . THR A 1 265 ? 47.477 24.373 3.434 1.00 21.36 245 THR A CA 1
ATOM 1804 C C . THR A 1 265 ? 46.039 23.902 3.211 1.00 21.50 245 THR A C 1
ATOM 1805 O O . THR A 1 265 ? 45.757 23.272 2.199 1.00 20.78 245 THR A O 1
ATOM 1809 N N . PHE A 1 266 ? 45.151 24.164 4.172 1.00 20.10 246 PHE A N 1
ATOM 1810 C CA . PHE A 1 266 ? 43.736 23.746 4.090 1.00 22.27 246 PHE A CA 1
ATOM 1811 C C . PHE A 1 266 ? 42.942 25.019 3.799 1.00 24.28 246 PHE A C 1
ATOM 1812 O O . PHE A 1 266 ? 43.177 26.054 4.452 1.00 21.36 246 PHE A O 1
ATOM 1820 N N . ASP A 1 267 ? 42.023 24.976 2.831 1.00 21.77 247 ASP A N 1
ATOM 1821 C CA . ASP A 1 267 ? 41.372 26.221 2.421 1.00 19.95 247 ASP A CA 1
ATOM 1822 C C . ASP A 1 267 ? 40.430 26.859 3.458 1.00 21.23 247 ASP A C 1
ATOM 1823 O O . ASP A 1 267 ? 40.038 28.011 3.298 1.00 20.17 247 ASP A O 1
ATOM 1828 N N . LEU A 1 268 ? 40.095 26.137 4.527 1.00 21.43 248 LEU A N 1
ATOM 1829 C CA . LEU A 1 268 ? 39.378 26.756 5.650 1.00 18.69 248 LEU A CA 1
ATOM 1830 C C . LEU A 1 268 ? 40.149 27.939 6.221 1.00 21.83 248 LEU A C 1
ATOM 1831 O O . LEU A 1 268 ? 39.544 28.878 6.750 1.00 21.34 248 LEU A O 1
ATOM 1836 N N . SER A 1 269 ? 41.476 27.919 6.105 1.00 15.65 249 SER A N 1
ATOM 1837 C CA . SER A 1 269 ? 42.267 29.010 6.652 1.00 18.40 249 SER A CA 1
ATOM 1838 C C . SER A 1 269 ? 42.080 30.251 5.795 1.00 19.04 249 SER A C 1
ATOM 1839 O O . SER A 1 269 ? 42.145 31.369 6.292 1.00 20.52 249 SER A O 1
ATOM 1842 N N . VAL A 1 270 ? 41.843 30.048 4.508 1.00 17.93 250 VAL A N 1
ATOM 1843 C CA . VAL A 1 270 ? 41.567 31.156 3.604 1.00 20.91 250 VAL A CA 1
ATOM 1844 C C . VAL A 1 270 ? 40.288 31.867 4.009 1.00 20.80 250 VAL A C 1
ATOM 1845 O O . VAL A 1 270 ? 40.212 33.093 4.015 1.00 22.07 250 VAL A O 1
ATOM 1849 N N . HIS A 1 271 ? 39.278 31.091 4.364 1.00 21.86 251 HIS A N 1
ATOM 1850 C CA . HIS A 1 271 ? 38.053 31.671 4.906 1.00 20.91 251 HIS A CA 1
ATOM 1851 C C . HIS A 1 271 ? 38.367 32.520 6.153 1.00 23.99 251 HIS A C 1
ATOM 1852 O O . HIS A 1 271 ? 38.022 33.706 6.197 1.00 21.11 251 HIS A O 1
ATOM 1859 N N . ASP A 1 272 ? 39.030 31.924 7.148 1.00 20.55 252 ASP A N 1
ATOM 1860 C CA . ASP A 1 272 ? 39.345 32.625 8.400 1.00 21.12 252 ASP A CA 1
ATOM 1861 C C . ASP A 1 272 ? 39.983 33.981 8.118 1.00 23.12 252 ASP A C 1
ATOM 1862 O O . ASP A 1 272 ? 39.548 35.019 8.640 1.00 22.24 252 ASP A O 1
ATOM 1867 N N . ILE A 1 273 ? 41.023 33.958 7.288 1.00 20.77 253 ILE A N 1
ATOM 1868 C CA . ILE A 1 273 ? 41.844 35.141 7.025 1.00 20.30 253 ILE A CA 1
ATOM 1869 C C . ILE A 1 273 ? 41.081 36.264 6.327 1.00 23.10 253 ILE A C 1
ATOM 1870 O O . ILE A 1 273 ? 41.163 37.423 6.735 1.00 24.17 253 ILE A O 1
ATOM 1875 N N . PHE A 1 274 ? 40.340 35.942 5.271 1.00 21.71 254 PHE A N 1
ATOM 1876 C CA . PHE A 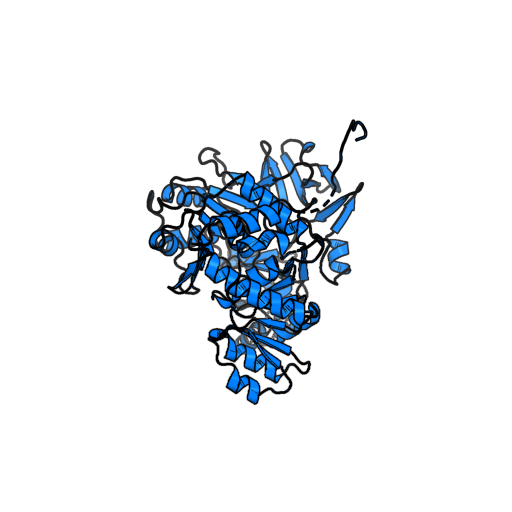1 274 ? 39.709 37.003 4.493 1.00 24.02 254 PHE A CA 1
ATOM 1877 C C . PHE A 1 274 ? 38.351 37.428 5.027 1.00 23.95 254 PHE A C 1
ATOM 1878 O O . PHE A 1 274 ? 37.939 38.572 4.819 1.00 23.25 254 PHE A O 1
ATOM 1886 N N . TYR A 1 275 ? 37.683 36.513 5.731 1.00 20.73 255 TYR A N 1
ATOM 1887 C CA . TYR A 1 275 ? 36.469 36.828 6.478 1.00 21.74 255 TYR A CA 1
ATOM 1888 C C . TYR A 1 275 ? 36.809 37.870 7.538 1.00 25.57 255 TYR A C 1
ATOM 1889 O O . TYR A 1 275 ? 36.095 38.852 7.721 1.00 24.40 255 TYR A O 1
ATOM 1898 N N . SER A 1 276 ? 37.903 37.650 8.257 1.00 24.03 256 SER A N 1
ATOM 1899 C CA . SER A 1 276 ? 38.295 38.610 9.276 1.00 25.01 256 SER A CA 1
ATOM 1900 C C . SER A 1 276 ? 38.675 39.943 8.628 1.00 25.17 256 SER A C 1
ATOM 1901 O O . SER A 1 276 ? 38.309 41.012 9.106 1.00 24.93 256 SER A O 1
ATOM 1904 N N . LEU A 1 277 ? 39.411 39.869 7.532 1.00 24.18 257 LEU A N 1
ATOM 1905 C CA . LEU A 1 277 ? 39.958 41.061 6.899 1.00 24.95 257 LEU A CA 1
ATOM 1906 C C . LEU A 1 277 ? 38.852 41.975 6.361 1.00 27.30 257 LEU A C 1
ATOM 1907 O O . LEU A 1 277 ? 38.883 43.182 6.564 1.00 27.50 257 LEU A O 1
ATOM 1912 N N . ILE A 1 278 ? 37.874 41.397 5.674 1.00 26.57 258 ILE A N 1
ATOM 1913 C CA . ILE A 1 278 ? 36.820 42.197 5.070 1.00 29.92 258 ILE A CA 1
ATOM 1914 C C . ILE A 1 278 ? 35.954 42.847 6.144 1.00 31.34 258 ILE A C 1
ATOM 1915 O O . ILE A 1 278 ? 35.288 43.851 5.891 1.00 33.30 258 ILE A O 1
ATOM 1920 N N . SER A 1 279 ? 35.997 42.285 7.351 1.00 30.58 259 SER A N 1
ATOM 1921 C CA . SER A 1 279 ? 35.170 42.755 8.449 1.00 28.33 259 SER A CA 1
ATOM 1922 C C . SER A 1 279 ? 35.889 43.738 9.352 1.00 26.30 259 SER A C 1
ATOM 1923 O O . SER A 1 279 ? 35.261 44.334 10.219 1.00 26.40 259 SER A O 1
ATOM 1926 N N . GLY A 1 280 ? 37.203 43.883 9.179 1.00 24.63 260 GLY A N 1
ATOM 1927 C CA . GLY A 1 280 ? 37.997 44.699 10.091 1.00 23.69 260 GLY A CA 1
ATOM 1928 C C . GLY A 1 280 ? 38.129 44.066 11.472 1.00 27.86 260 GLY A C 1
ATOM 1929 O O . GLY A 1 280 ? 38.491 44.732 12.444 1.00 28.44 260 GLY A O 1
ATOM 1930 N N . ALA A 1 281 ? 37.857 42.764 11.552 1.00 23.05 261 ALA A N 1
ATOM 1931 C CA . ALA A 1 281 ? 37.893 42.035 12.817 1.00 23.93 261 ALA A CA 1
ATOM 1932 C C . ALA A 1 281 ? 39.312 41.640 13.199 1.00 26.17 261 ALA A C 1
ATOM 1933 O O . ALA A 1 281 ? 40.258 41.941 12.457 1.00 24.02 261 ALA A O 1
ATOM 1935 N N . CYS A 1 282 ? 39.469 40.970 14.349 1.00 22.02 262 CYS A N 1
ATOM 1936 C CA . CYS A 1 282 ? 40.788 40.490 14.755 1.00 21.30 262 CYS A CA 1
ATOM 1937 C C . CYS A 1 282 ? 40.884 38.984 14.599 1.00 23.64 262 CYS A C 1
ATOM 1938 O O . CYS A 1 282 ? 40.022 38.233 15.095 1.00 21.16 262 CYS A O 1
ATOM 1941 N N . LEU A 1 283 ? 41.929 38.552 13.894 1.00 21.11 263 LEU A N 1
ATOM 1942 C CA . LEU A 1 283 ? 42.166 37.132 13.642 1.00 23.18 263 LEU A CA 1
ATOM 1943 C C . LEU A 1 283 ? 43.059 36.586 14.759 1.00 19.76 263 LEU A C 1
ATOM 1944 O O . LEU A 1 283 ? 44.109 37.158 15.050 1.00 21.10 263 LEU A O 1
ATOM 1949 N N . TYR A 1 284 ? 42.635 35.495 15.394 1.00 17.70 264 TYR A N 1
ATOM 1950 C CA . TYR A 1 284 ? 43.437 34.878 16.444 1.00 19.06 264 TYR A CA 1
ATOM 1951 C C . TYR A 1 284 ? 44.027 33.555 15.959 1.00 19.79 264 TYR A C 1
ATOM 1952 O O . TYR A 1 284 ? 43.303 32.581 15.735 1.00 17.75 264 TYR A O 1
ATOM 1961 N N . VAL A 1 285 ? 45.345 33.524 15.799 1.00 18.77 265 VAL A N 1
ATOM 1962 C CA . VAL A 1 285 ? 46.013 32.311 15.329 1.00 18.99 265 VAL A CA 1
ATOM 1963 C C . VAL A 1 285 ? 46.123 31.262 16.435 1.00 18.25 265 VAL A C 1
ATOM 1964 O O . VAL A 1 285 ? 46.717 31.520 17.482 1.00 18.55 265 VAL A O 1
ATOM 1968 N N . VAL A 1 286 ? 45.561 30.077 16.207 1.00 19.12 266 VAL A N 1
ATOM 1969 C CA . VAL A 1 286 ? 45.629 29.007 17.204 1.00 18.29 266 VAL A CA 1
ATOM 1970 C C . VAL A 1 286 ? 47.017 28.388 17.197 1.00 20.17 266 VAL A C 1
ATOM 1971 O O . VAL A 1 286 ? 47.426 27.800 16.197 1.00 23.48 266 VAL A O 1
ATOM 1975 N N . PRO A 1 287 ? 47.756 28.530 18.310 1.00 20.98 267 PRO A N 1
ATOM 1976 C CA . PRO A 1 287 ? 49.105 27.955 18.424 1.00 26.90 267 PRO A CA 1
ATOM 1977 C C . PRO A 1 287 ? 49.033 26.447 18.215 1.00 26.73 267 PRO A C 1
ATOM 1978 O O . PRO A 1 287 ? 48.027 25.842 18.590 1.00 23.76 267 PRO A O 1
ATOM 1982 N N . GLU A 1 288 ? 50.064 25.867 17.602 1.00 28.56 268 GLU A N 1
ATOM 1983 C CA . GLU A 1 288 ? 50.126 24.421 17.369 1.00 30.79 268 GLU A CA 1
ATOM 1984 C C . GLU A 1 288 ? 49.718 23.630 18.613 1.00 31.20 268 GLU A C 1
ATOM 1985 O O . GLU A 1 288 ? 48.820 22.789 18.557 1.00 39.55 268 GLU A O 1
ATOM 1991 N N . LEU A 1 289 ? 50.355 23.936 19.740 1.00 33.22 269 LEU A N 1
ATOM 1992 C CA . LEU A 1 289 ? 50.084 23.252 21.018 1.00 36.75 269 LEU A CA 1
ATOM 1993 C C . LEU A 1 289 ? 48.732 23.573 21.678 1.00 40.82 269 LEU A C 1
ATOM 1994 O O . LEU A 1 289 ? 48.531 23.216 22.841 1.00 44.27 269 LEU A O 1
ATOM 1999 N N . ALA A 1 290 ? 47.827 24.253 20.966 1.00 30.94 270 ALA A N 1
ATOM 2000 C CA . ALA A 1 290 ? 46.484 24.550 21.489 1.00 27.94 270 ALA A CA 1
ATOM 2001 C C . ALA A 1 290 ? 45.398 23.982 20.598 1.00 31.04 270 ALA A C 1
ATOM 2002 O O . ALA A 1 290 ? 44.224 24.067 20.934 1.00 28.69 270 ALA A O 1
ATOM 2004 N N . LYS A 1 291 ? 45.785 23.419 19.454 1.00 30.01 271 LYS A N 1
ATOM 2005 C CA . LYS A 1 291 ? 44.815 22.827 18.543 1.00 32.99 271 LYS A CA 1
ATOM 2006 C C . LYS A 1 291 ? 44.082 21.691 19.224 1.00 32.83 271 LYS A C 1
ATOM 2007 O O . LYS A 1 291 ? 42.946 21.363 18.857 1.00 33.16 271 LYS A O 1
ATOM 2013 N N . LEU A 1 292 ? 44.724 21.110 20.233 1.00 27.75 272 LEU A N 1
ATOM 2014 C CA . LEU A 1 292 ? 44.124 20.006 20.965 1.00 34.87 272 LEU A CA 1
ATOM 2015 C C . LEU A 1 292 ? 43.258 20.474 22.135 1.00 35.12 272 LEU A C 1
ATOM 2016 O O . LEU A 1 292 ? 42.620 19.652 22.797 1.00 35.68 272 LEU A O 1
ATOM 2021 N N . SER A 1 293 ? 43.218 21.783 22.379 1.00 28.03 273 SER A N 1
ATOM 2022 C CA . SER A 1 293 ? 42.254 22.321 23.345 1.00 30.02 273 SER A CA 1
ATOM 2023 C C . SER A 1 293 ? 41.466 23.502 22.761 1.00 31.25 273 SER A C 1
ATOM 2024 O O . SER A 1 293 ? 41.653 24.654 23.162 1.00 30.39 273 SER A O 1
ATOM 2027 N N . PRO A 1 294 ? 40.575 23.217 21.804 1.00 27.18 274 PRO A N 1
ATOM 2028 C CA . PRO A 1 294 ? 39.923 24.309 21.079 1.00 28.63 274 PRO A CA 1
ATOM 2029 C C . PRO A 1 294 ? 38.926 25.100 21.931 1.00 27.89 274 PRO A C 1
ATOM 2030 O O . PRO A 1 294 ? 38.906 26.333 21.847 1.00 25.96 274 PRO A O 1
ATOM 2034 N N . ALA A 1 295 ? 38.127 24.413 22.742 1.00 27.59 275 ALA A N 1
ATOM 2035 C CA . ALA A 1 295 ? 37.165 25.095 23.595 1.00 25.73 275 ALA A CA 1
ATOM 2036 C C . ALA A 1 295 ? 37.853 26.011 24.607 1.00 25.27 275 ALA A C 1
ATOM 2037 O O . ALA A 1 295 ? 37.412 27.145 24.841 1.00 26.09 275 ALA A O 1
ATOM 2039 N N . GLU A 1 296 ? 38.930 25.530 25.217 1.00 27.29 276 GLU A N 1
ATOM 2040 C CA . GLU A 1 296 ? 39.704 26.390 26.112 1.00 25.52 276 GLU A CA 1
ATOM 2041 C C . GLU A 1 296 ? 40.285 27.599 25.382 1.00 26.92 276 GLU A C 1
ATOM 2042 O O . GLU A 1 296 ? 40.332 28.698 25.936 1.00 24.80 276 GLU A O 1
ATOM 2048 N N . PHE A 1 297 ? 40.739 27.405 24.146 1.00 24.51 277 PHE A N 1
ATOM 2049 C CA . PHE A 1 297 ? 41.264 28.536 23.383 1.00 22.22 277 PHE A CA 1
ATOM 2050 C C . PHE A 1 297 ? 40.146 29.564 23.143 1.00 22.90 277 PHE A C 1
ATOM 2051 O O . PHE A 1 297 ? 40.330 30.757 23.359 1.00 20.55 277 PHE A O 1
ATOM 2059 N N . ILE A 1 298 ? 38.977 29.089 22.717 1.00 23.11 278 ILE A N 1
ATOM 2060 C CA . ILE A 1 298 ? 37.855 29.982 22.431 1.00 21.88 278 ILE A CA 1
ATOM 2061 C C . ILE A 1 298 ? 37.499 30.796 23.666 1.00 23.27 278 ILE A C 1
ATOM 2062 O O . ILE A 1 298 ? 37.415 32.025 23.612 1.00 22.20 278 ILE A O 1
ATOM 2067 N N . HIS A 1 299 ? 37.313 30.106 24.785 1.00 22.06 279 HIS A N 1
ATOM 2068 C CA . HIS A 1 299 ? 36.984 30.778 26.037 1.00 27.37 279 HIS A CA 1
ATOM 2069 C C . HIS A 1 299 ? 38.085 31.744 26.512 1.00 25.16 279 HIS A C 1
ATOM 2070 O O . HIS A 1 299 ? 37.805 32.878 26.898 1.00 25.35 279 HIS A O 1
ATOM 2077 N N . HIS A 1 300 ? 39.336 31.288 26.478 1.00 25.22 280 HIS A N 1
ATOM 2078 C CA . HIS A 1 300 ? 40.488 32.107 26.880 1.00 20.15 280 HIS A CA 1
ATOM 2079 C C . HIS A 1 300 ? 40.546 33.442 26.140 1.00 23.69 280 HIS A C 1
ATOM 2080 O O . HIS A 1 300 ? 40.822 34.491 26.734 1.00 22.11 280 HIS A O 1
ATOM 2087 N N . HIS A 1 301 ? 40.278 33.417 24.837 1.00 22.65 281 HIS A N 1
ATOM 2088 C CA . HIS A 1 301 ? 40.347 34.654 24.056 1.00 24.16 281 HIS A CA 1
ATOM 2089 C C . HIS A 1 301 ? 38.990 35.245 23.739 1.00 21.27 281 HIS A C 1
ATOM 2090 O O . HIS A 1 301 ? 38.919 36.208 22.987 1.00 26.97 281 HIS A O 1
ATOM 2097 N N . GLN A 1 302 ? 37.921 34.666 24.283 1.00 24.19 282 GLN A N 1
ATOM 2098 C CA . GLN A 1 302 ? 36.580 35.170 24.014 1.00 27.39 282 GLN A CA 1
ATOM 2099 C C . GLN A 1 302 ? 36.325 35.294 22.505 1.00 24.29 282 GLN A C 1
ATOM 2100 O O . GLN A 1 302 ? 35.867 36.330 22.032 1.00 24.96 282 GLN A O 1
ATOM 2106 N N . LEU A 1 303 ? 36.635 34.246 21.752 1.00 25.02 283 LEU A N 1
ATOM 2107 C CA . LEU A 1 303 ? 36.384 34.254 20.310 1.00 26.52 283 LEU A CA 1
ATOM 2108 C C . LEU A 1 303 ? 34.894 34.363 20.041 1.00 23.34 283 LEU A C 1
ATOM 2109 O O . LEU A 1 303 ? 34.089 33.764 20.747 1.00 21.70 283 LEU A O 1
ATOM 2114 N N . THR A 1 304 ? 34.533 35.119 19.011 1.00 22.29 284 THR A N 1
ATOM 2115 C CA . THR A 1 304 ? 33.128 35.298 18.677 1.00 24.49 284 THR A CA 1
ATOM 2116 C C . THR A 1 304 ? 32.776 34.520 17.416 1.00 24.81 284 THR A C 1
ATOM 2117 O O . THR A 1 304 ? 31.595 34.254 17.153 1.00 25.26 284 THR A O 1
ATOM 2121 N N . VAL A 1 305 ? 33.800 34.143 16.644 1.00 22.77 285 VAL A N 1
ATOM 2122 C CA . VAL A 1 305 ? 33.604 33.426 15.373 1.00 20.31 285 VAL A CA 1
ATOM 2123 C C . VAL A 1 305 ? 34.578 32.247 15.247 1.00 19.50 285 VAL A C 1
ATOM 2124 O O . VAL A 1 305 ? 35.782 32.397 15.484 1.00 22.49 285 VAL A O 1
ATOM 2128 N N . TRP A 1 306 ? 34.059 31.084 14.852 1.00 22.81 286 TRP A N 1
ATOM 2129 C CA . TRP A 1 306 ? 34.858 29.864 14.760 1.00 23.27 286 TRP A CA 1
ATOM 2130 C C . TRP A 1 306 ? 34.558 29.060 13.494 1.00 22.97 286 TRP A C 1
ATOM 2131 O O . TRP A 1 306 ? 33.398 28.928 13.103 1.00 24.18 286 TRP A O 1
ATOM 2142 N N . LEU A 1 307 ? 35.605 28.524 12.861 1.00 22.68 287 LEU A N 1
ATOM 2143 C CA . LEU A 1 307 ? 35.450 27.587 11.741 1.00 21.87 287 LEU A CA 1
ATOM 2144 C C . LEU A 1 307 ? 36.483 26.475 11.859 1.00 25.52 287 LEU A C 1
ATOM 2145 O O . LEU A 1 307 ? 37.689 26.749 12.003 1.00 23.75 287 LEU A O 1
ATOM 2150 N N . SER A 1 308 ? 36.023 25.229 11.806 1.00 18.48 288 SER A N 1
ATOM 2151 C CA . SER A 1 308 ? 36.929 24.087 11.779 1.00 20.10 288 SER A CA 1
ATOM 2152 C C . SER A 1 308 ? 36.185 22.849 11.290 1.00 19.66 288 SER A C 1
ATOM 2153 O O . SER A 1 308 ? 34.983 22.901 11.062 1.00 21.72 288 SER A O 1
ATOM 2156 N N . VAL A 1 309 ? 36.900 21.738 11.129 1.00 20.20 289 VAL A N 1
ATOM 2157 C CA . VAL A 1 309 ? 36.261 20.445 10.908 1.00 21.68 289 VAL A CA 1
ATOM 2158 C C . VAL A 1 309 ? 35.486 20.110 12.184 1.00 24.47 289 VAL A C 1
ATOM 2159 O O . VAL A 1 309 ? 35.810 20.623 13.261 1.00 23.46 289 VAL A O 1
ATOM 2163 N N . PRO A 1 310 ? 34.444 19.278 12.072 1.00 21.43 290 PRO A N 1
ATOM 2164 C CA . PRO A 1 310 ? 33.614 18.988 13.247 1.00 25.20 290 PRO A CA 1
ATOM 2165 C C . PRO A 1 310 ? 34.265 18.016 14.249 1.00 29.84 290 PRO A C 1
ATOM 2166 O O . PRO A 1 310 ? 33.705 17.783 15.319 1.00 27.61 290 PRO A O 1
ATOM 2170 N N . THR A 1 311 ? 35.426 17.469 13.906 1.00 27.20 291 THR A N 1
ATOM 2171 C CA . THR A 1 311 ? 36.220 16.665 14.833 1.00 28.61 291 THR A CA 1
ATOM 2172 C C . THR A 1 311 ? 36.478 17.463 16.095 1.00 29.58 291 THR A C 1
ATOM 2173 O O . THR A 1 311 ? 36.554 16.920 17.199 1.00 30.42 291 THR A O 1
ATOM 2177 N N . VAL A 1 312 ? 36.615 18.769 15.926 1.00 26.68 292 VAL A N 1
ATOM 2178 C CA . VAL A 1 312 ? 36.891 19.642 17.054 1.00 26.41 292 VAL A CA 1
ATOM 2179 C C . VAL A 1 312 ? 35.844 19.493 18.166 1.00 30.75 292 VAL A C 1
ATOM 2180 O O . VAL A 1 312 ? 36.177 19.563 19.350 1.00 28.52 292 VAL A O 1
ATOM 2184 N N . ILE A 1 313 ? 34.591 19.243 17.785 1.00 28.83 293 ILE A N 1
ATOM 2185 C CA . ILE A 1 313 ? 33.515 19.084 18.764 1.00 31.28 293 ILE A CA 1
ATOM 2186 C C . ILE A 1 313 ? 33.710 17.813 19.575 1.00 35.07 293 ILE A C 1
ATOM 2187 O O . ILE A 1 313 ? 33.524 17.811 20.791 1.00 32.65 293 ILE A O 1
ATOM 2192 N N . GLU A 1 314 ? 34.086 16.731 18.901 1.00 35.44 294 GLU A N 1
ATOM 2193 C CA . GLU A 1 314 ? 34.298 15.462 19.586 1.00 39.73 294 GLU A CA 1
ATOM 2194 C C . GLU A 1 314 ? 35.432 15.583 20.580 1.00 39.97 294 GLU A C 1
ATOM 2195 O O . GLU A 1 314 ? 35.336 15.115 21.718 1.00 43.71 294 GLU A O 1
ATOM 2201 N N . LEU A 1 315 ? 36.508 16.219 20.137 1.00 36.43 295 LEU A N 1
ATOM 2202 C CA . LEU A 1 315 ? 37.664 16.460 20.987 1.00 36.72 295 LEU A CA 1
ATOM 2203 C C . LEU A 1 315 ? 37.295 17.277 22.226 1.00 41.49 295 LEU A C 1
ATOM 2204 O O . LEU A 1 315 ? 37.704 16.952 23.342 1.00 43.20 295 LEU A O 1
ATOM 2209 N N . ALA A 1 316 ? 36.523 18.339 22.029 1.00 35.58 296 ALA A N 1
ATOM 2210 C CA . ALA A 1 316 ? 36.121 19.174 23.149 1.00 37.33 296 ALA A CA 1
ATOM 2211 C C . ALA A 1 316 ? 35.291 18.369 24.155 1.00 41.49 296 ALA A C 1
ATOM 2212 O O . ALA A 1 316 ? 35.397 18.591 25.362 1.00 39.46 296 ALA A O 1
ATOM 2214 N N . LEU A 1 317 ? 34.482 17.433 23.650 1.00 38.67 297 LEU A N 1
ATOM 2215 C CA . LEU A 1 317 ? 33.678 16.550 24.498 1.00 39.58 297 LEU A CA 1
ATOM 2216 C C . LEU A 1 317 ? 34.529 15.545 25.261 1.00 47.18 297 LEU A C 1
ATOM 2217 O O . LEU A 1 317 ? 34.243 15.236 26.425 1.00 49.85 297 LEU A O 1
ATOM 2222 N N . GLN A 1 318 ? 35.567 15.031 24.604 1.00 45.36 298 GLN A N 1
ATOM 2223 C CA . GLN A 1 318 ? 36.466 14.067 25.232 1.00 45.21 298 GLN A CA 1
ATOM 2224 C C . GLN A 1 318 ? 37.201 14.697 26.413 1.00 46.78 298 GLN A C 1
ATOM 2225 O O . GLN A 1 318 ? 37.462 14.032 27.415 1.00 51.98 298 GLN A O 1
ATOM 2231 N N . ARG A 1 319 ? 37.512 15.984 26.301 1.00 43.12 299 ARG A N 1
ATOM 2232 C CA . ARG A 1 319 ? 38.212 16.695 27.367 1.00 43.88 299 ARG A CA 1
ATOM 2233 C C . ARG A 1 319 ? 37.273 17.266 28.422 1.00 44.44 299 ARG A C 1
ATOM 2234 O O . ARG A 1 319 ? 37.714 18.002 29.304 1.00 45.96 299 ARG A O 1
ATOM 2242 N N . GLN A 1 320 ? 35.983 16.949 28.311 1.00 48.57 300 GLN A N 1
ATOM 2243 C CA . GLN A 1 320 ? 34.969 17.430 29.251 1.00 48.52 300 GLN A CA 1
ATOM 2244 C C . GLN A 1 320 ? 34.961 18.960 29.367 1.00 50.05 300 GLN A C 1
ATOM 2245 O O . GLN A 1 320 ? 34.967 19.497 30.471 1.00 54.07 300 GLN A O 1
ATOM 2251 N N . THR A 1 321 ? 34.949 19.656 28.228 1.00 44.93 301 THR A N 1
ATOM 2252 C CA . THR A 1 321 ? 35.002 21.120 28.213 1.00 46.24 301 THR A CA 1
ATOM 2253 C C . THR A 1 321 ? 33.764 21.751 27.595 1.00 46.85 301 THR A C 1
ATOM 2254 O O . THR A 1 321 ? 33.659 22.978 27.516 1.00 53.22 301 THR A O 1
ATOM 2258 N N . LEU A 1 322 ? 32.835 20.919 27.147 1.00 44.26 302 LEU A N 1
ATOM 2259 C CA . LEU A 1 322 ? 31.687 21.419 26.410 1.00 43.62 302 LEU A CA 1
ATOM 2260 C C . LEU A 1 322 ? 30.431 21.401 27.261 1.00 45.61 302 LEU A C 1
ATOM 2261 O O . LEU A 1 322 ? 29.426 20.804 26.878 1.00 50.23 302 LEU A O 1
ATOM 2266 N N . THR A 1 323 ? 30.464 22.052 28.411 1.00 43.71 303 THR A N 1
ATOM 2267 C CA . THR A 1 323 ? 29.270 22.088 29.241 1.00 41.54 303 THR A CA 1
ATOM 2268 C C . THR A 1 323 ? 28.343 23.183 28.720 1.00 44.36 303 THR A C 1
ATOM 2269 O O . THR A 1 323 ? 28.803 24.128 28.077 1.00 42.34 303 THR A O 1
ATOM 2273 N N . PRO A 1 324 ? 27.029 23.040 28.959 1.00 44.64 304 PRO A N 1
ATOM 2274 C CA . PRO A 1 324 ? 26.089 24.072 28.506 1.00 42.30 304 PRO A CA 1
ATOM 2275 C C . PRO A 1 324 ? 26.465 25.456 29.017 1.00 39.52 304 PRO A C 1
ATOM 2276 O O . PRO A 1 324 ? 26.947 25.590 30.142 1.00 43.66 304 PRO A O 1
ATOM 2280 N N . HIS A 1 325 ? 26.277 26.455 28.163 1.00 39.13 305 HIS A N 1
ATOM 2281 C CA . HIS A 1 325 ? 26.568 27.854 28.465 1.00 38.42 305 HIS A CA 1
ATOM 2282 C C . HIS A 1 325 ? 28.051 28.166 28.678 1.00 36.17 305 HIS A C 1
ATOM 2283 O O . HIS A 1 325 ? 28.396 29.300 29.005 1.00 39.19 305 HIS A O 1
ATOM 2290 N N . SER A 1 326 ? 28.925 27.178 28.488 1.00 34.89 306 SER A N 1
ATOM 2291 C CA . SER A 1 326 ? 30.360 27.378 28.743 1.00 34.73 306 SER A CA 1
ATOM 2292 C C . SER A 1 326 ? 31.085 28.222 27.692 1.00 37.88 306 SER A C 1
ATOM 2293 O O . SER A 1 326 ? 32.223 28.633 27.917 1.00 37.76 306 SER A O 1
ATOM 2296 N N . LEU A 1 327 ? 30.438 28.487 26.554 1.00 33.93 307 LEU A N 1
ATOM 2297 C CA . LEU A 1 327 ? 31.062 29.295 25.502 1.00 31.25 307 LEU A CA 1
ATOM 2298 C C . LEU A 1 327 ? 30.184 30.463 25.062 1.00 31.77 307 LEU A C 1
ATOM 2299 O O . LEU A 1 327 ? 29.815 30.539 23.889 1.00 26.26 307 LEU A O 1
ATOM 2304 N N . PRO A 1 328 ? 29.856 31.385 25.994 1.00 32.98 308 PRO A N 1
ATOM 2305 C CA . PRO A 1 328 ? 28.935 32.484 25.671 1.00 27.22 308 PRO A CA 1
ATOM 2306 C C . PRO A 1 328 ? 29.439 33.450 24.617 1.00 27.55 308 PRO A C 1
ATOM 2307 O O . PRO A 1 328 ? 28.621 34.109 23.995 1.00 31.94 308 PRO A O 1
ATOM 2311 N N . SER A 1 329 ? 30.746 33.571 24.421 1.00 30.83 309 SER A N 1
ATOM 2312 C CA . SER A 1 329 ? 31.237 34.575 23.468 1.00 28.95 309 SER A CA 1
ATOM 2313 C C . SER A 1 329 ? 31.070 34.156 21.994 1.00 25.67 309 SER A C 1
ATOM 2314 O O . SER A 1 329 ? 31.126 35.005 21.104 1.00 25.90 309 SER A O 1
ATOM 2317 N N . LEU A 1 330 ? 30.860 32.865 21.738 1.00 25.27 310 LEU A N 1
ATOM 2318 C CA . LEU A 1 330 ? 30.945 32.327 20.368 1.00 26.76 310 LEU A CA 1
ATOM 2319 C C . LEU A 1 330 ? 29.626 32.450 19.614 1.00 27.71 310 LEU A C 1
ATOM 2320 O O . LEU A 1 330 ? 28.787 31.544 19.673 1.00 27.36 310 LEU A O 1
ATOM 2325 N N . ARG A 1 331 ? 29.445 33.546 18.887 1.00 26.86 311 ARG A N 1
ATOM 2326 C CA . ARG A 1 331 ? 28.128 33.834 18.298 1.00 28.30 311 ARG A CA 1
ATOM 2327 C C . ARG A 1 331 ? 27.926 33.183 16.935 1.00 29.69 311 ARG A C 1
ATOM 2328 O O . ARG A 1 331 ? 26.789 33.016 16.485 1.00 31.05 311 ARG A O 1
ATOM 2336 N N . LEU A 1 332 ? 29.023 32.805 16.284 1.00 26.66 312 LEU A N 1
ATOM 2337 C CA . LEU A 1 332 ? 28.933 32.092 15.017 1.00 29.15 312 LEU A CA 1
ATOM 2338 C C . LEU A 1 332 ? 29.917 30.923 14.954 1.00 26.05 312 LEU A C 1
ATOM 2339 O O . LEU A 1 332 ? 31.136 31.126 15.000 1.00 24.14 312 LEU A O 1
ATOM 2344 N N . SER A 1 333 ? 29.377 29.710 14.827 1.00 24.69 313 SER A N 1
ATOM 2345 C CA . SER A 1 333 ? 30.170 28.488 14.761 1.00 22.00 313 SER A CA 1
ATOM 2346 C C . SER A 1 333 ? 29.974 27.856 13.405 1.00 24.47 313 SER A C 1
ATOM 2347 O O . SER A 1 333 ? 28.853 27.437 13.075 1.00 24.16 313 SER A O 1
ATOM 2350 N N . PHE A 1 334 ? 31.040 27.774 12.611 1.00 21.32 314 PHE A N 1
ATOM 2351 C CA . PHE A 1 334 ? 30.933 27.092 11.322 1.00 22.05 314 PHE A CA 1
ATOM 2352 C C . PHE A 1 334 ? 31.695 25.771 11.371 1.00 24.42 314 PHE A C 1
ATOM 2353 O O . PHE A 1 334 ? 32.773 25.694 11.970 1.00 24.20 314 PHE A O 1
ATOM 2361 N N . PHE A 1 335 ? 31.151 24.739 10.737 1.00 21.77 315 PHE A N 1
ATOM 2362 C CA . PHE A 1 335 ? 31.866 23.477 10.602 1.00 21.03 315 PHE A CA 1
ATOM 2363 C C . PHE A 1 335 ? 31.855 23.034 9.145 1.00 25.02 315 PHE A C 1
ATOM 2364 O O . PHE A 1 335 ? 30.838 23.170 8.458 1.00 23.29 315 PHE A O 1
ATOM 2372 N N . CYS A 1 336 ? 32.997 22.546 8.661 1.00 19.95 316 CYS A N 1
ATOM 2373 C CA . CYS A 1 336 ? 33.110 22.134 7.269 1.00 19.93 316 CYS A CA 1
ATOM 2374 C C . CYS A 1 336 ? 34.055 20.966 7.181 1.00 23.55 316 CYS A C 1
ATOM 2375 O O . CYS A 1 336 ? 34.980 20.847 8.000 1.00 25.22 316 CYS A O 1
ATOM 2378 N N . GLY A 1 337 ? 33.839 20.101 6.197 1.00 22.91 317 GLY A N 1
ATOM 2379 C CA . GLY A 1 337 ? 34.837 19.098 5.881 1.00 26.79 317 GLY A CA 1
ATOM 2380 C C . GLY A 1 337 ? 34.427 17.652 6.047 1.00 26.56 317 GLY A C 1
ATOM 2381 O O . GLY A 1 337 ? 34.938 16.790 5.326 1.00 25.88 317 GLY A O 1
ATOM 2382 N N . GLN A 1 338 ? 33.539 17.388 7.006 1.00 27.90 318 GLN A N 1
ATOM 2383 C CA . GLN A 1 338 ? 33.064 16.039 7.303 1.00 26.74 318 GLN A CA 1
ATOM 2384 C C . GLN A 1 338 ? 31.602 16.115 7.691 1.00 29.47 318 GLN A C 1
ATOM 2385 O O . GLN A 1 338 ? 31.116 17.186 8.077 1.00 28.04 318 GLN A O 1
ATOM 2391 N N . ALA A 1 339 ? 30.915 14.977 7.625 1.00 28.70 319 ALA A N 1
ATOM 2392 C CA . ALA A 1 339 ? 29.512 14.892 8.034 1.00 33.90 319 ALA A CA 1
ATOM 2393 C C . ALA A 1 339 ? 29.325 15.423 9.447 1.00 34.93 319 ALA A C 1
ATOM 2394 O O . ALA A 1 339 ? 30.014 14.994 10.383 1.00 33.83 319 ALA A O 1
ATOM 2396 N N . LEU A 1 340 ? 28.424 16.394 9.590 1.00 31.76 320 LEU A N 1
ATOM 2397 C CA . LEU A 1 340 ? 28.127 16.968 10.900 1.00 33.37 320 LEU A CA 1
ATOM 2398 C C . LEU A 1 340 ? 26.982 16.174 11.508 1.00 34.65 320 LEU A C 1
ATOM 2399 O O . LEU A 1 340 ? 25.886 16.125 10.947 1.00 35.68 320 LEU A O 1
ATOM 2404 N N . LEU A 1 341 ? 27.229 15.520 12.634 1.00 37.30 321 LEU A N 1
ATOM 2405 C CA . LEU A 1 341 ? 26.166 14.746 13.263 1.00 39.23 321 LEU A CA 1
ATOM 2406 C C . LEU A 1 341 ? 25.280 15.622 14.134 1.00 36.39 321 LEU A C 1
ATOM 2407 O O . LEU A 1 341 ? 25.765 16.550 14.787 1.00 37.27 321 LEU A O 1
ATOM 2412 N N . HIS A 1 342 ? 23.981 15.335 14.117 1.00 36.99 322 HIS A N 1
ATOM 2413 C CA . HIS A 1 342 ? 23.010 16.147 14.829 1.00 37.14 322 HIS A CA 1
ATOM 2414 C C . HIS A 1 342 ? 23.389 16.282 16.293 1.00 38.40 322 HIS A C 1
ATOM 2415 O O . HIS A 1 342 ? 23.388 17.396 16.838 1.00 38.83 322 HIS A O 1
ATOM 2422 N N . ASP A 1 343 ? 23.730 15.152 16.912 1.00 36.73 323 ASP A N 1
ATOM 2423 C CA . ASP A 1 343 ? 24.079 15.112 18.331 1.00 40.90 323 ASP A CA 1
ATOM 2424 C C . ASP A 1 343 ? 25.337 15.918 18.662 1.00 38.77 323 ASP A C 1
ATOM 2425 O O . ASP A 1 343 ? 25.441 16.507 19.749 1.00 41.12 323 ASP A O 1
ATOM 2430 N N . LEU A 1 344 ? 26.294 15.945 17.739 1.00 34.83 324 LEU A N 1
ATOM 2431 C CA . LEU A 1 344 ? 27.473 16.788 17.924 1.00 33.90 324 LEU A CA 1
ATOM 2432 C C . LEU A 1 344 ? 27.104 18.260 17.818 1.00 33.31 324 LEU A C 1
ATOM 2433 O O . LEU A 1 344 ? 27.503 19.075 18.651 1.00 33.20 324 LEU A O 1
ATOM 2438 N N . ALA A 1 345 ? 26.342 18.610 16.788 1.00 30.13 325 ALA A N 1
ATOM 2439 C CA . ALA A 1 345 ? 25.998 20.004 16.601 1.00 29.12 325 ALA A CA 1
ATOM 2440 C C . ALA A 1 345 ? 25.171 20.475 17.794 1.00 35.45 325 ALA A C 1
ATOM 2441 O O . ALA A 1 345 ? 25.307 21.622 18.235 1.00 33.31 325 ALA A O 1
ATOM 2443 N N . GLU A 1 346 ? 24.330 19.587 18.327 1.00 35.34 326 GLU A N 1
ATOM 2444 C CA . GLU A 1 346 ? 23.499 19.937 19.484 1.00 35.19 326 GLU A CA 1
ATOM 2445 C C . GLU A 1 346 ? 24.344 20.246 20.715 1.00 33.61 326 GLU A C 1
ATOM 2446 O O . GLU A 1 346 ? 24.116 21.251 21.393 1.00 33.50 326 GLU A O 1
ATOM 2452 N N . GLN A 1 347 ? 25.336 19.404 20.988 1.00 31.43 327 GLN A N 1
ATOM 2453 C CA . GLN A 1 347 ? 26.189 19.631 22.145 1.00 32.52 327 GLN A CA 1
ATOM 2454 C C . GLN A 1 347 ? 27.027 20.904 22.010 1.00 36.67 327 GLN A C 1
ATOM 2455 O O . GLN A 1 347 ? 27.284 21.588 22.997 1.00 33.40 327 GLN A O 1
ATOM 2461 N N . TRP A 1 348 ? 27.444 21.237 20.792 1.00 34.74 328 TRP A N 1
ATOM 2462 C CA . TRP A 1 348 ? 28.217 22.455 20.611 1.00 30.42 328 TRP A CA 1
ATOM 2463 C C . TRP A 1 348 ? 27.289 23.650 20.787 1.00 30.73 328 TRP A C 1
ATOM 2464 O O . TRP A 1 348 ? 27.659 24.636 21.429 1.00 29.78 328 TRP A O 1
ATOM 2475 N N . GLN A 1 349 ? 26.078 23.555 20.238 1.00 29.87 329 GLN A N 1
ATOM 2476 C CA . GLN A 1 349 ? 25.125 24.661 20.341 1.00 31.75 329 GLN A CA 1
ATOM 2477 C C . GLN A 1 349 ? 24.662 24.925 21.786 1.00 36.22 329 GLN A C 1
ATOM 2478 O O . GLN A 1 349 ? 24.404 26.072 22.160 1.00 35.73 329 GLN A O 1
ATOM 2484 N N . GLN A 1 350 ? 24.571 23.876 22.601 1.00 37.56 330 GLN A N 1
ATOM 2485 C CA . GLN A 1 350 ? 24.235 24.063 24.015 1.00 36.99 330 GLN A CA 1
ATOM 2486 C C . GLN A 1 350 ? 25.321 24.845 24.738 1.00 35.12 330 GLN A C 1
ATOM 2487 O O . GLN A 1 350 ? 25.033 25.618 25.654 1.00 37.78 330 GLN A O 1
ATOM 2493 N N . ALA A 1 351 ? 26.573 24.656 24.328 1.00 37.87 331 ALA A N 1
ATOM 2494 C CA . ALA A 1 351 ? 27.672 25.408 24.940 1.00 31.74 331 ALA A CA 1
ATOM 2495 C C . ALA A 1 351 ? 27.643 26.866 24.533 1.00 31.67 331 ALA A C 1
ATOM 2496 O O . ALA A 1 351 ? 27.915 27.737 25.354 1.00 34.09 331 ALA A O 1
ATOM 2498 N N . THR A 1 352 ? 27.329 27.145 23.268 1.00 25.75 332 THR A N 1
ATOM 2499 C CA . THR A 1 352 ? 27.355 28.536 22.812 1.00 30.03 332 THR A CA 1
ATOM 2500 C C . THR A 1 352 ? 25.996 29.217 22.971 1.00 31.72 332 THR A C 1
ATOM 2501 O O . THR A 1 352 ? 25.932 30.440 23.082 1.00 26.76 332 THR A O 1
ATOM 2505 N N . GLN A 1 353 ? 24.923 28.416 22.953 1.00 32.57 333 GLN A N 1
ATOM 2506 C CA . GLN A 1 353 ? 23.547 28.915 22.881 1.00 34.98 333 GLN A CA 1
ATOM 2507 C C . GLN A 1 353 ? 23.349 29.798 21.663 1.00 35.38 333 GLN A C 1
ATOM 2508 O O . GLN A 1 353 ? 22.434 30.620 21.630 1.00 37.39 333 GLN A O 1
ATOM 2514 N N . GLN A 1 354 ? 24.203 29.630 20.657 1.00 31.90 334 GLN A N 1
ATOM 2515 C CA . GLN A 1 354 ? 24.173 30.518 19.497 1.00 29.81 334 GLN A CA 1
ATOM 2516 C C . GLN A 1 354 ? 24.260 29.760 18.156 1.00 30.50 334 GLN A C 1
ATOM 2517 O O . GLN A 1 354 ? 24.482 28.549 18.152 1.00 28.18 334 GLN A O 1
ATOM 2523 N N . PRO A 1 355 ? 24.019 30.452 17.024 1.00 29.22 335 PRO A N 1
ATOM 2524 C CA . PRO A 1 355 ? 23.940 29.733 15.741 1.00 28.08 335 PRO A CA 1
ATOM 2525 C C . PRO A 1 355 ? 25.141 28.829 15.380 1.00 30.35 335 PRO A C 1
ATOM 2526 O O . PRO A 1 355 ? 26.301 29.172 15.627 1.00 28.38 335 PRO A O 1
ATOM 2530 N N . VAL A 1 356 ? 24.830 27.673 14.799 1.00 25.79 336 VAL A N 1
ATOM 2531 C CA . VAL A 1 356 ? 25.816 26.725 14.313 1.00 27.35 336 VAL A CA 1
ATOM 2532 C C . VAL A 1 356 ? 25.508 26.534 12.834 1.00 27.03 336 VAL A C 1
ATOM 2533 O O . VAL A 1 356 ? 24.357 26.331 12.476 1.00 26.49 336 VAL A O 1
ATOM 2537 N N . ILE A 1 357 ? 26.520 26.624 11.974 1.00 28.60 337 ILE A N 1
ATOM 2538 C CA . ILE A 1 357 ? 26.300 26.584 10.530 1.00 24.35 337 ILE A CA 1
ATOM 2539 C C . ILE A 1 357 ? 27.089 25.437 9.908 1.00 25.54 337 ILE A C 1
ATOM 2540 O O . ILE A 1 357 ? 28.305 25.357 10.094 1.00 24.64 337 ILE A O 1
ATOM 2545 N N . ASN A 1 358 ? 26.414 24.548 9.182 1.00 23.35 338 ASN A N 1
ATOM 2546 C CA . ASN A 1 358 ? 27.100 23.469 8.463 1.00 27.16 338 ASN A CA 1
ATOM 2547 C C . ASN A 1 358 ? 27.513 24.024 7.113 1.00 26.39 338 ASN A C 1
ATOM 2548 O O . ASN A 1 358 ? 26.678 24.590 6.415 1.00 25.26 338 ASN A O 1
ATOM 2553 N N . LEU A 1 359 ? 28.788 23.904 6.749 1.00 24.35 339 LEU A N 1
ATOM 2554 C CA . LEU A 1 359 ? 29.239 24.367 5.434 1.00 22.61 339 LEU A CA 1
ATOM 2555 C C . LEU A 1 359 ? 29.748 23.175 4.651 1.00 23.30 339 LEU A C 1
ATOM 2556 O O . LEU A 1 359 ? 30.423 22.318 5.222 1.00 23.71 339 LEU A O 1
ATOM 2561 N N . TYR A 1 360 ? 29.450 23.123 3.351 1.00 20.91 340 TYR A N 1
ATOM 2562 C CA . TYR A 1 360 ? 29.944 22.041 2.503 1.00 22.68 340 TYR A CA 1
ATOM 2563 C C . TYR A 1 360 ? 30.603 22.566 1.230 1.00 23.60 340 TYR A C 1
ATOM 2564 O O . TYR A 1 360 ? 30.120 23.514 0.610 1.00 22.34 340 TYR A O 1
ATOM 2573 N N . GLY A 1 361 ? 31.684 21.904 0.824 1.00 21.23 341 GLY A N 1
ATOM 2574 C CA . GLY A 1 361 ? 32.291 22.140 -0.468 1.00 22.42 341 GLY A CA 1
ATOM 2575 C C . GLY A 1 361 ? 33.702 21.576 -0.529 1.00 25.71 341 GLY A C 1
ATOM 2576 O O . GLY A 1 361 ? 34.351 21.384 0.510 1.00 23.06 341 GLY A O 1
ATOM 2577 N N . PRO A 1 362 ? 34.174 21.282 -1.747 1.00 23.97 342 PRO A N 1
ATOM 2578 C CA . PRO A 1 362 ? 35.537 20.799 -1.963 1.00 25.50 342 PRO A CA 1
ATOM 2579 C C . PRO A 1 362 ? 36.460 21.963 -2.305 1.00 25.42 342 PRO A C 1
ATOM 2580 O O . PRO A 1 362 ? 35.990 23.040 -2.706 1.00 21.74 342 PRO A O 1
ATOM 2584 N N . THR A 1 363 ? 37.760 21.744 -2.151 1.00 21.95 343 THR A N 1
ATOM 2585 C CA . THR A 1 363 ? 38.748 22.758 -2.467 1.00 22.38 343 THR A CA 1
ATOM 2586 C C . THR A 1 363 ? 38.593 23.201 -3.913 1.00 23.29 343 THR A C 1
ATOM 2587 O O . THR A 1 363 ? 38.816 24.374 -4.240 1.00 22.17 343 THR A O 1
ATOM 2591 N N . GLU A 1 364 ? 38.184 22.266 -4.770 1.00 20.36 344 GLU A N 1
ATOM 2592 C CA . GLU A 1 364 ? 38.002 22.534 -6.204 1.00 21.02 344 GLU A CA 1
ATOM 2593 C C . GLU A 1 364 ? 36.939 23.607 -6.487 1.00 25.42 344 GLU A C 1
ATOM 2594 O O . GLU A 1 364 ? 36.899 24.187 -7.578 1.00 24.51 344 GLU A O 1
ATOM 2600 N N . CYS A 1 365 ? 36.069 23.866 -5.514 1.00 20.38 345 CYS A N 1
ATOM 2601 C CA . CYS A 1 365 ? 35.033 24.869 -5.701 1.00 20.88 345 CYS A CA 1
ATOM 2602 C C . CYS A 1 365 ? 35.123 25.984 -4.652 1.00 22.12 345 CYS A C 1
ATOM 2603 O O . CYS A 1 365 ? 34.096 26.520 -4.232 1.00 23.79 345 CYS A O 1
ATOM 2606 N N . THR A 1 366 ? 36.348 26.317 -4.246 1.00 22.52 346 THR A N 1
ATOM 2607 C CA . THR A 1 366 ? 36.627 27.459 -3.367 1.00 21.80 346 THR A CA 1
ATOM 2608 C C . THR A 1 366 ? 35.915 27.378 -2.016 1.00 23.94 346 THR A C 1
ATOM 2609 O O . THR A 1 366 ? 34.909 28.058 -1.785 1.00 22.90 346 THR A O 1
ATOM 2613 N N . ILE A 1 367 ? 36.464 26.543 -1.134 1.00 24.94 347 ILE A N 1
ATOM 2614 C CA . ILE A 1 367 ? 36.098 26.471 0.291 1.00 23.31 347 ILE A CA 1
ATOM 2615 C C . ILE A 1 367 ? 34.751 25.793 0.600 1.00 27.23 347 ILE A C 1
ATOM 2616 O O . ILE A 1 367 ? 34.717 24.618 0.978 1.00 26.15 347 ILE A O 1
ATOM 2621 N N . ALA A 1 368 ? 33.646 26.519 0.455 1.00 22.93 348 ALA A N 1
ATOM 2622 C CA . ALA A 1 368 ? 32.332 25.916 0.652 1.00 22.71 348 ALA A CA 1
ATOM 2623 C C . ALA A 1 368 ? 31.379 26.444 -0.397 1.00 25.90 348 ALA A C 1
ATOM 2624 O O . ALA A 1 368 ? 31.478 27.613 -0.787 1.00 28.43 348 ALA A O 1
ATOM 2626 N N . VAL A 1 369 ? 30.432 25.613 -0.825 1.00 22.70 349 VAL A N 1
ATOM 2627 C CA . VAL A 1 369 ? 29.482 26.036 -1.851 1.00 26.55 349 VAL A CA 1
ATOM 2628 C C . VAL A 1 369 ? 28.032 25.971 -1.364 1.00 28.24 349 VAL A C 1
ATOM 2629 O O . VAL A 1 369 ? 27.147 26.605 -1.941 1.00 29.60 349 VAL A O 1
ATOM 2633 N N . THR A 1 370 ? 27.784 25.215 -0.297 1.00 23.74 350 THR A N 1
ATOM 2634 C CA . THR A 1 370 ? 26.475 25.237 0.334 1.00 23.53 350 THR A CA 1
ATOM 2635 C C . THR A 1 370 ? 26.608 25.439 1.827 1.00 27.23 350 THR A C 1
ATOM 2636 O O . THR A 1 370 ? 27.699 25.291 2.399 1.00 26.66 350 THR A O 1
ATOM 2640 N N . TYR A 1 371 ? 25.481 25.741 2.459 1.00 26.09 351 TYR A N 1
ATOM 2641 C CA . TYR A 1 371 ? 25.432 25.976 3.895 1.00 29.79 351 TYR A CA 1
ATOM 2642 C C . TYR A 1 371 ? 24.048 25.608 4.411 1.00 30.19 351 TYR A C 1
ATOM 2643 O O . TYR A 1 371 ? 23.067 25.611 3.660 1.00 30.71 351 TYR A O 1
ATOM 2652 N N . HIS A 1 372 ? 23.969 25.328 5.702 1.00 25.92 352 HIS A N 1
ATOM 2653 C CA . HIS A 1 372 ? 22.707 25.039 6.331 1.00 28.40 352 HIS A CA 1
ATOM 2654 C C . HIS A 1 372 ? 22.759 25.435 7.798 1.00 30.89 352 HIS A C 1
ATOM 2655 O O . HIS A 1 372 ? 23.627 24.957 8.526 1.00 26.67 352 HIS A O 1
ATOM 2662 N N . ARG A 1 373 ? 21.843 26.290 8.251 1.00 30.30 353 ARG A N 1
ATOM 2663 C CA . ARG A 1 373 ? 21.778 26.591 9.685 1.00 30.54 353 ARG A CA 1
ATOM 2664 C C . ARG A 1 373 ? 21.235 25.393 10.453 1.00 33.03 353 ARG A C 1
ATOM 2665 O O . ARG A 1 373 ? 20.149 24.884 10.151 1.00 35.84 353 ARG A O 1
ATOM 2673 N N . PHE A 1 374 ? 21.995 24.944 11.445 1.00 28.06 354 PHE A N 1
ATOM 2674 C CA . PHE A 1 374 ? 21.582 23.831 12.268 1.00 26.86 354 PHE A CA 1
ATOM 2675 C C . PHE A 1 374 ? 20.260 24.167 12.967 1.00 31.65 354 PHE A C 1
ATOM 2676 O O . PHE A 1 374 ? 20.132 25.218 13.600 1.00 34.37 354 PHE A O 1
ATOM 2684 N N . VAL A 1 375 ? 19.291 23.267 12.826 1.00 31.89 355 VAL A N 1
ATOM 2685 C CA . VAL A 1 375 ? 17.983 23.382 13.465 1.00 38.00 355 VAL A CA 1
ATOM 2686 C C . VAL A 1 375 ? 17.876 22.291 14.520 1.00 38.90 355 VAL A C 1
ATOM 2687 O O . VAL A 1 375 ? 17.805 21.107 14.187 1.00 41.10 355 VAL A O 1
ATOM 2691 N N . ALA A 1 376 ? 17.886 22.679 15.791 1.00 38.10 356 ALA A N 1
ATOM 2692 C CA . ALA A 1 376 ? 17.776 21.722 16.895 1.00 43.67 356 ALA A CA 1
ATOM 2693 C C . ALA A 1 376 ? 16.533 20.826 16.798 1.00 49.83 356 ALA A C 1
ATOM 2694 O O . ALA A 1 376 ? 16.555 19.664 17.208 1.00 46.96 356 ALA A O 1
ATOM 2696 N N . HIS A 1 377 ? 15.454 21.377 16.249 1.00 50.49 357 HIS A N 1
ATOM 2697 C CA . HIS A 1 377 ? 14.168 20.682 16.192 1.00 60.38 357 HIS A CA 1
ATOM 2698 C C . HIS A 1 377 ? 13.881 20.070 14.820 1.00 60.64 357 HIS A C 1
ATOM 2699 O O . HIS A 1 377 ? 12.787 20.248 14.275 1.00 58.65 357 HIS A O 1
ATOM 2706 N N . SER A 1 378 ? 14.856 19.357 14.262 1.00 56.88 358 SER A N 1
ATOM 2707 C CA . SER A 1 378 ? 14.692 18.778 12.933 1.00 58.31 358 SER A CA 1
ATOM 2708 C C . SER A 1 378 ? 14.331 17.313 13.066 1.00 50.74 358 SER A C 1
ATOM 2709 O O . SER A 1 378 ? 13.731 16.731 12.166 1.00 57.42 358 SER A O 1
ATOM 2712 N N . GLY A 1 379 ? 14.716 16.725 14.192 1.00 49.70 359 GLY A N 1
ATOM 2713 C CA . GLY A 1 379 ? 14.542 15.304 14.411 1.00 48.64 359 GLY A CA 1
ATOM 2714 C C . GLY A 1 379 ? 15.198 14.440 13.347 1.00 55.80 359 GLY A C 1
ATOM 2715 O O . GLY A 1 379 ? 14.623 13.428 12.950 1.00 56.82 359 GLY A O 1
ATOM 2716 N N . MET A 1 380 ? 16.384 14.839 12.877 1.00 50.15 360 MET A N 1
ATOM 2717 C CA . MET A 1 380 ? 17.163 14.036 11.924 1.00 45.51 360 MET A CA 1
ATOM 2718 C C . MET A 1 380 ? 18.462 13.571 12.573 1.00 44.89 360 MET A C 1
ATOM 2719 O O . MET A 1 380 ? 18.902 14.151 13.564 1.00 43.89 360 MET A O 1
ATOM 2724 N N . ALA A 1 381 ? 19.094 12.543 12.013 1.00 41.99 361 ALA A N 1
ATOM 2725 C CA . ALA A 1 381 ? 20.335 12.025 12.600 1.00 43.59 361 ALA A CA 1
ATOM 2726 C C . ALA A 1 381 ? 21.590 12.808 12.187 1.00 41.99 361 ALA A C 1
ATOM 2727 O O . ALA A 1 381 ? 22.610 12.792 12.890 1.00 41.18 361 ALA A O 1
ATOM 2729 N N . SER A 1 382 ? 21.524 13.475 11.039 1.00 43.61 362 SER A N 1
ATOM 2730 C CA . SER A 1 382 ? 22.647 14.283 10.563 1.00 43.85 362 SER A CA 1
ATOM 2731 C C . SER A 1 382 ? 22.153 15.666 10.175 1.00 36.72 362 SER A C 1
ATOM 2732 O O . SER A 1 382 ? 20.960 15.867 9.932 1.00 43.63 362 SER A O 1
ATOM 2735 N N . VAL A 1 383 ? 23.073 16.617 10.117 1.00 32.58 363 VAL A N 1
ATOM 2736 C CA . VAL A 1 383 ? 22.749 17.964 9.679 1.00 28.50 363 VAL A CA 1
ATOM 2737 C C . VAL A 1 383 ? 22.898 18.007 8.169 1.00 28.83 363 VAL A C 1
ATOM 2738 O O . VAL A 1 383 ? 23.929 17.591 7.629 1.00 31.45 363 VAL A O 1
ATOM 2742 N N . PRO A 1 384 ? 21.859 18.480 7.472 1.00 27.05 364 PRO A N 1
ATOM 2743 C CA . PRO A 1 384 ? 21.922 18.653 6.012 1.00 29.44 364 PRO A CA 1
ATOM 2744 C C . PRO A 1 384 ? 23.089 19.560 5.614 1.00 29.91 364 PRO A C 1
ATOM 2745 O O . PRO A 1 384 ? 23.490 20.401 6.418 1.00 28.40 364 PRO A O 1
ATOM 2749 N N . ILE A 1 385 ? 23.619 19.403 4.403 1.00 28.90 365 ILE A N 1
ATOM 2750 C CA . ILE A 1 385 ? 24.611 20.356 3.895 1.00 26.72 365 ILE A CA 1
ATOM 2751 C C . ILE A 1 385 ? 23.900 21.562 3.276 1.00 28.83 365 ILE A C 1
ATOM 2752 O O . ILE A 1 385 ? 24.520 22.585 2.980 1.00 26.59 365 ILE A O 1
ATOM 2757 N N . GLY A 1 386 ? 22.591 21.436 3.073 1.00 28.42 366 GLY A N 1
ATOM 2758 C CA . GLY A 1 386 ? 21.762 22.610 2.834 1.00 29.37 366 GLY A CA 1
ATOM 2759 C C . GLY A 1 386 ? 21.543 22.961 1.382 1.00 30.44 366 GLY A C 1
ATOM 2760 O O . GLY A 1 386 ? 21.205 22.102 0.556 1.00 31.90 366 GLY A O 1
ATOM 2761 N N . ARG A 1 387 ? 21.728 24.234 1.069 1.00 29.38 367 ARG A N 1
ATOM 2762 C CA . ARG A 1 387 ? 21.585 24.699 -0.301 1.00 31.46 367 ARG A CA 1
ATOM 2763 C C . ARG A 1 387 ? 22.681 25.692 -0.640 1.00 28.79 367 ARG A C 1
ATOM 2764 O O . ARG A 1 387 ? 23.370 26.199 0.251 1.00 29.31 367 ARG A O 1
ATOM 2772 N N . ALA A 1 388 ? 22.826 25.973 -1.931 1.00 25.32 368 ALA A N 1
ATOM 2773 C CA . ALA A 1 388 ? 23.921 26.780 -2.435 1.00 29.62 368 ALA A CA 1
ATOM 2774 C C . ALA A 1 388 ? 23.749 28.239 -2.086 1.00 33.32 368 ALA A C 1
ATOM 2775 O O . ALA A 1 388 ? 22.628 28.716 -1.925 1.00 32.56 368 ALA A O 1
ATOM 2777 N N . PHE A 1 389 ? 24.867 28.952 -1.995 1.00 30.90 369 PHE A N 1
ATOM 2778 C CA . PHE A 1 389 ? 24.832 30.397 -1.848 1.00 35.92 369 PHE A CA 1
ATOM 2779 C C . PHE A 1 389 ? 24.149 31.040 -3.051 1.00 33.40 369 PHE A C 1
ATOM 2780 O O . PHE A 1 389 ? 23.416 32.000 -2.904 1.00 36.21 369 PHE A O 1
ATOM 2788 N N . GLU A 1 390 ? 24.404 30.500 -4.236 1.00 40.79 370 GLU A N 1
ATOM 2789 C CA . GLU A 1 390 ? 23.861 31.042 -5.477 1.00 43.81 370 GLU A CA 1
ATOM 2790 C C . GLU A 1 390 ? 23.021 29.998 -6.185 1.00 42.86 370 GLU A C 1
ATOM 2791 O O . GLU A 1 390 ? 23.443 28.848 -6.317 1.00 43.17 370 GLU A O 1
ATOM 2797 N N . GLU A 1 391 ? 21.843 30.385 -6.666 1.00 50.04 371 GLU A N 1
ATOM 2798 C CA . GLU A 1 391 ? 21.015 29.427 -7.395 1.00 45.72 371 GLU A CA 1
ATOM 2799 C C . GLU A 1 391 ? 21.683 29.130 -8.731 1.00 41.17 371 GLU A C 1
ATOM 2800 O O . GLU A 1 391 ? 22.571 29.872 -9.154 1.00 41.14 371 GLU A O 1
ATOM 2806 N N . GLU A 1 392 ? 21.289 28.015 -9.350 1.00 46.03 372 GLU A N 1
ATOM 2807 C CA . GLU A 1 392 ? 21.852 27.528 -10.619 1.00 40.97 372 GLU A CA 1
ATOM 2808 C C . GLU A 1 392 ? 23.264 26.957 -10.534 1.00 41.68 372 GLU A C 1
ATOM 2809 O O . GLU A 1 392 ? 23.914 26.764 -11.563 1.00 45.09 372 GLU A O 1
ATOM 2815 N N . CYS A 1 393 ? 23.724 26.652 -9.322 1.00 39.06 373 CYS A N 1
ATOM 2816 C CA . CYS A 1 393 ? 25.081 26.139 -9.114 1.00 35.57 373 CYS A CA 1
ATOM 2817 C C . CYS A 1 393 ? 25.174 24.632 -8.930 1.00 32.76 373 CYS A C 1
ATOM 2818 O O . CYS A 1 393 ? 26.259 24.058 -9.055 1.00 34.45 373 CYS A O 1
ATOM 2821 N N . LEU A 1 394 ? 24.059 23.996 -8.593 1.00 28.91 374 LEU A N 1
ATOM 2822 C CA . LEU A 1 394 ? 24.092 22.597 -8.210 1.00 25.56 374 LEU A CA 1
ATOM 2823 C C . LEU A 1 394 ? 23.259 21.749 -9.160 1.00 31.48 374 LEU A C 1
ATOM 2824 O O . LEU A 1 394 ? 22.195 22.172 -9.614 1.00 27.70 374 LEU A O 1
ATOM 2829 N N . ALA A 1 395 ? 23.751 20.550 -9.452 1.00 28.96 375 ALA A N 1
ATOM 2830 C CA . ALA A 1 395 ? 22.950 19.536 -10.116 1.00 28.27 375 ALA A CA 1
ATOM 2831 C C . ALA A 1 395 ? 23.266 18.175 -9.518 1.00 29.12 375 ALA A C 1
ATOM 2832 O O . ALA A 1 395 ? 24.304 17.996 -8.868 1.00 30.16 375 ALA A O 1
ATOM 2834 N N . ILE A 1 396 ? 22.362 17.225 -9.730 1.00 30.65 376 ILE A N 1
ATOM 2835 C CA . ILE A 1 396 ? 22.508 15.872 -9.219 1.00 29.38 376 ILE A CA 1
ATOM 2836 C C . ILE A 1 396 ? 22.383 14.930 -10.404 1.00 32.32 376 ILE A C 1
ATOM 2837 O O . ILE A 1 396 ? 21.490 15.088 -11.228 1.00 36.46 376 ILE A O 1
ATOM 2842 N N . ILE A 1 397 ? 23.293 13.974 -10.524 1.00 33.59 377 ILE A N 1
ATOM 2843 C CA . ILE A 1 397 ? 23.181 12.987 -11.591 1.00 33.92 377 ILE A CA 1
ATOM 2844 C C . ILE A 1 397 ? 22.952 11.614 -10.976 1.00 38.21 377 ILE A C 1
ATOM 2845 O O . ILE A 1 397 ? 23.733 11.171 -10.131 1.00 37.43 377 ILE A O 1
ATOM 2850 N N . ASN A 1 398 ? 21.846 10.965 -11.345 1.00 41.04 378 ASN A N 1
ATOM 2851 C CA . ASN A 1 398 ? 21.507 9.672 -10.742 1.00 43.52 378 ASN A CA 1
ATOM 2852 C C . ASN A 1 398 ? 22.177 8.498 -11.432 1.00 44.41 378 ASN A C 1
ATOM 2853 O O . ASN A 1 398 ? 22.914 8.679 -12.401 1.00 40.00 378 ASN A O 1
ATOM 2858 N N . GLU A 1 399 ? 21.894 7.295 -10.938 1.00 55.79 379 GLU A N 1
ATOM 2859 C CA . GLU A 1 399 ? 22.537 6.082 -11.437 1.00 60.37 379 GLU A CA 1
ATOM 2860 C C . GLU A 1 399 ? 22.237 5.820 -12.904 1.00 59.89 379 GLU A C 1
ATOM 2861 O O . GLU A 1 399 ? 23.015 5.158 -13.590 1.00 58.62 379 GLU A O 1
ATOM 2867 N N . GLN A 1 400 ? 21.111 6.348 -13.382 1.00 59.11 380 GLN A N 1
ATOM 2868 C CA . GLN A 1 400 ? 20.756 6.238 -14.795 1.00 57.52 380 GLN A CA 1
ATOM 2869 C C . GLN A 1 400 ? 21.573 7.201 -15.661 1.00 58.09 380 GLN A C 1
ATOM 2870 O O . GLN A 1 400 ? 21.641 7.045 -16.881 1.00 63.33 380 GLN A O 1
ATOM 2876 N N . GLY A 1 401 ? 22.191 8.198 -15.038 1.00 54.88 381 GLY A N 1
ATOM 2877 C CA . GLY A 1 401 ? 22.955 9.179 -15.791 1.00 49.93 381 GLY A CA 1
ATOM 2878 C C . GLY A 1 401 ? 22.132 10.380 -16.212 1.00 44.06 381 GLY A C 1
ATOM 2879 O O . GLY A 1 401 ? 22.520 11.124 -17.106 1.00 47.02 381 GLY A O 1
ATOM 2880 N N . GLU A 1 402 ? 20.989 10.580 -15.568 1.00 49.18 382 GLU A N 1
ATOM 2881 C CA . GLU A 1 402 ? 20.181 11.765 -15.830 1.00 45.16 382 GLU A CA 1
ATOM 2882 C C . GLU A 1 402 ? 20.682 12.959 -15.009 1.00 47.37 382 GLU A C 1
ATOM 2883 O O . GLU A 1 402 ? 20.666 12.918 -13.773 1.00 45.65 382 GLU A O 1
ATOM 2889 N N . LEU A 1 403 ? 21.131 14.010 -15.695 1.00 40.20 383 LEU A N 1
ATOM 2890 C CA . LEU A 1 403 ? 21.545 15.240 -15.039 1.00 39.24 383 LEU A CA 1
ATOM 2891 C C . LEU A 1 403 ? 20.314 16.078 -14.722 1.00 45.87 383 LEU A C 1
ATOM 2892 O O . LEU A 1 403 ? 19.473 16.308 -15.584 1.00 50.02 383 LEU A O 1
ATOM 2897 N N . MET A 1 404 ? 20.225 16.549 -13.485 1.00 41.94 384 MET A N 1
ATOM 2898 C CA . MET A 1 404 ? 19.061 17.288 -13.026 1.00 35.71 384 MET A CA 1
ATOM 2899 C C . MET A 1 404 ? 19.491 18.528 -12.224 1.00 36.77 384 MET A C 1
ATOM 2900 O O . MET A 1 404 ? 20.161 18.398 -11.188 1.00 33.01 384 MET A O 1
ATOM 2905 N N . ARG A 1 405 ? 19.141 19.722 -12.701 1.00 30.06 385 ARG A N 1
ATOM 2906 C CA . ARG A 1 405 ? 19.433 20.948 -11.951 1.00 31.33 385 ARG A CA 1
ATOM 2907 C C . ARG A 1 405 ? 18.728 20.859 -10.594 1.00 33.11 385 ARG A C 1
ATOM 2908 O O . ARG A 1 405 ? 17.657 20.260 -10.485 1.00 30.18 385 ARG A O 1
ATOM 2916 N N . PHE A 1 406 ? 19.331 21.440 -9.562 1.00 30.36 386 PHE A N 1
ATOM 2917 C CA . PHE A 1 406 ? 18.814 21.325 -8.201 1.00 31.88 386 PHE A CA 1
ATOM 2918 C C . PHE A 1 406 ? 17.400 21.901 -8.054 1.00 34.30 386 PHE A C 1
ATOM 2919 O O . PHE A 1 406 ? 16.567 21.356 -7.324 1.00 31.90 386 PHE A O 1
ATOM 2927 N N . GLU A 1 407 ? 17.148 23.007 -8.750 1.00 34.61 387 GLU A N 1
ATOM 2928 C CA . GLU A 1 407 ? 15.863 23.707 -8.711 1.00 35.86 387 GLU A CA 1
ATOM 2929 C C . GLU A 1 407 ? 14.727 22.889 -9.333 1.00 41.34 387 GLU A C 1
ATOM 2930 O O . GLU A 1 407 ? 13.559 23.148 -9.054 1.00 41.10 387 GLU A O 1
ATOM 2936 N N . SER A 1 408 ? 15.077 21.922 -10.183 1.00 36.11 388 SER A N 1
ATOM 2937 C CA . SER A 1 408 ? 14.101 21.071 -10.868 1.00 37.87 388 SER A CA 1
ATOM 2938 C C . SER A 1 408 ? 13.968 19.689 -10.225 1.00 39.62 388 SER A C 1
ATOM 2939 O O . SER A 1 408 ? 13.022 18.956 -10.500 1.00 40.75 388 SER A O 1
ATOM 2942 N N . ALA A 1 409 ? 14.926 19.318 -9.386 1.00 36.77 389 ALA A N 1
ATOM 2943 C CA . ALA A 1 409 ? 14.924 17.974 -8.821 1.00 36.73 389 ALA A CA 1
ATOM 2944 C C . ALA A 1 409 ? 13.786 17.796 -7.823 1.00 35.21 389 ALA A C 1
ATOM 2945 O O . ALA A 1 409 ? 13.548 18.665 -6.995 1.00 32.18 389 ALA A O 1
ATOM 2947 N N . PRO A 1 410 ? 13.095 16.650 -7.889 1.00 37.28 390 PRO A N 1
ATOM 2948 C CA . PRO A 1 410 ? 11.942 16.374 -7.023 1.00 33.32 390 PRO A CA 1
ATOM 2949 C C . PRO A 1 410 ? 12.378 15.840 -5.667 1.00 34.38 390 PRO A C 1
ATOM 2950 O O . PRO A 1 410 ? 13.528 15.425 -5.522 1.00 34.44 390 PRO A O 1
ATOM 2954 N N . GLU A 1 411 ? 11.467 15.853 -4.699 1.00 32.11 391 GLU A N 1
ATOM 2955 C CA . GLU A 1 411 ? 11.721 15.287 -3.377 1.00 37.58 391 GLU A CA 1
ATOM 2956 C C . GLU A 1 411 ? 12.300 13.886 -3.511 1.00 36.05 391 GLU A C 1
ATOM 2957 O O . GLU A 1 411 ? 11.861 13.112 -4.363 1.00 31.26 391 GLU A O 1
ATOM 2963 N N . GLY A 1 412 ? 13.305 13.587 -2.687 1.00 38.40 392 GLY A N 1
ATOM 2964 C CA . GLY A 1 412 ? 13.929 12.273 -2.645 1.00 31.05 392 GLY A CA 1
ATOM 2965 C C . GLY A 1 412 ? 14.957 11.965 -3.723 1.00 34.14 392 GLY A C 1
ATOM 2966 O O . GLY A 1 412 ? 15.590 10.907 -3.684 1.00 39.72 392 GLY A O 1
ATOM 2967 N N . TYR A 1 413 ? 15.120 12.862 -4.693 1.00 33.04 393 TYR A N 1
ATOM 2968 C CA . TYR A 1 413 ? 16.081 12.637 -5.776 1.00 33.49 393 TYR A CA 1
ATOM 2969 C C . TYR A 1 413 ? 17.489 12.394 -5.224 1.00 36.76 393 TYR A C 1
ATOM 2970 O O . TYR A 1 413 ? 17.920 13.058 -4.278 1.00 35.62 393 TYR A O 1
ATOM 2979 N N . ARG A 1 414 ? 18.201 11.451 -5.830 1.00 34.15 394 ARG A N 1
ATOM 2980 C CA . ARG A 1 414 ? 19.410 10.901 -5.235 1.00 36.06 394 ARG A CA 1
ATOM 2981 C C . ARG A 1 414 ? 20.475 10.720 -6.310 1.00 36.25 394 ARG A C 1
ATOM 2982 O O . ARG A 1 414 ? 20.158 10.374 -7.448 1.00 33.41 394 ARG A O 1
ATOM 2990 N N . GLY A 1 415 ? 21.734 10.969 -5.954 1.00 33.60 395 GLY A N 1
ATOM 2991 C CA . GLY A 1 415 ? 22.837 10.767 -6.879 1.00 31.00 395 GLY A CA 1
ATOM 2992 C C . GLY A 1 415 ? 24.068 11.599 -6.550 1.00 30.98 395 GLY A C 1
ATOM 2993 O O . GLY A 1 415 ? 24.208 12.127 -5.439 1.00 31.39 395 GLY A O 1
ATOM 2994 N N . GLU A 1 416 ? 24.972 11.711 -7.517 1.00 27.33 396 GLU A N 1
ATOM 2995 C CA . GLU A 1 416 ? 26.204 12.446 -7.310 1.00 32.10 396 GLU A CA 1
ATOM 2996 C C . GLU A 1 416 ? 25.988 13.940 -7.509 1.00 30.10 396 GLU A C 1
ATOM 2997 O O . GLU A 1 416 ? 25.351 14.356 -8.472 1.00 29.67 396 GLU A O 1
ATOM 3003 N N . LEU A 1 417 ? 26.527 14.737 -6.595 1.00 28.05 397 LEU A N 1
ATOM 3004 C CA . LEU A 1 417 ? 26.411 16.191 -6.654 1.00 23.97 397 LEU A CA 1
ATOM 3005 C C . LEU A 1 417 ? 27.389 16.776 -7.662 1.00 25.18 397 LEU A C 1
ATOM 3006 O O . LEU A 1 417 ? 28.570 16.419 -7.661 1.00 23.97 397 LEU A O 1
ATOM 3011 N N . LEU A 1 418 ? 26.897 17.676 -8.516 1.00 25.14 398 LEU A N 1
ATOM 3012 C CA . LEU A 1 418 ? 27.733 18.350 -9.494 1.00 24.02 398 LEU A CA 1
ATOM 3013 C C . LEU A 1 418 ? 27.781 19.828 -9.141 1.00 27.13 398 LEU A C 1
ATOM 3014 O O . LEU A 1 418 ? 26.777 20.401 -8.721 1.00 26.25 398 LEU A O 1
ATOM 3019 N N . LEU A 1 419 ? 28.948 20.446 -9.311 1.00 24.60 399 LEU A N 1
ATOM 3020 C CA . LEU A 1 419 ? 29.120 21.841 -8.929 1.00 24.09 399 LEU A CA 1
ATOM 3021 C C . LEU A 1 419 ? 29.455 22.685 -10.153 1.00 25.09 399 LEU A C 1
ATOM 3022 O O . LEU A 1 419 ? 30.115 22.215 -11.089 1.00 27.88 399 LEU A O 1
ATOM 3027 N N . SER A 1 420 ? 29.009 23.933 -10.146 1.00 25.45 400 SER A N 1
ATOM 3028 C CA . SER A 1 420 ? 29.385 24.868 -11.195 1.00 30.84 400 SER A CA 1
ATOM 3029 C C . SER A 1 420 ? 29.300 26.282 -10.649 1.00 30.01 400 SER A C 1
ATOM 3030 O O . SER A 1 420 ? 28.906 26.488 -9.503 1.00 27.08 400 SER A O 1
ATOM 3033 N N . GLY A 1 421 ? 29.666 27.265 -11.464 1.00 31.21 401 GLY A N 1
ATOM 3034 C CA . GLY A 1 421 ? 29.491 28.640 -11.044 1.00 27.68 401 GLY A CA 1
ATOM 3035 C C . GLY A 1 421 ? 30.810 29.357 -10.866 1.00 28.91 401 GLY A C 1
ATOM 3036 O O . GLY A 1 421 ? 31.876 28.842 -11.240 1.00 23.71 401 GLY A O 1
ATOM 3037 N N . LYS A 1 422 ? 30.731 30.547 -10.276 1.00 28.70 402 LYS A N 1
ATOM 3038 C CA . LYS A 1 422 ? 31.884 31.431 -10.135 1.00 28.38 402 LYS A CA 1
ATOM 3039 C C . LYS A 1 422 ? 32.959 30.944 -9.157 1.00 26.90 402 LYS A C 1
ATOM 3040 O O . LYS A 1 422 ? 34.097 31.402 -9.231 1.00 28.25 402 LYS A O 1
ATOM 3046 N N . GLN A 1 423 ? 32.623 30.010 -8.267 1.00 25.71 403 GLN A N 1
ATOM 3047 C CA . GLN A 1 423 ? 33.622 29.478 -7.325 1.00 27.30 403 GLN A CA 1
ATOM 3048 C C . GLN A 1 423 ? 34.387 28.271 -7.861 1.00 24.92 403 GLN A C 1
ATOM 3049 O O . GLN A 1 423 ? 35.362 27.836 -7.260 1.00 25.27 403 GLN A O 1
ATOM 3055 N N . LEU A 1 424 ? 33.943 27.724 -8.985 1.00 24.29 404 LEU A N 1
ATOM 3056 C CA . LEU A 1 424 ? 34.583 26.537 -9.536 1.00 23.06 404 LEU A CA 1
ATOM 3057 C C . LEU A 1 424 ? 35.896 26.905 -10.217 1.00 25.95 404 LEU A C 1
ATOM 3058 O O . LEU A 1 424 ? 35.940 27.867 -10.984 1.00 24.62 404 LEU A O 1
ATOM 3063 N N . VAL A 1 425 ? 36.968 26.159 -9.926 1.00 24.75 405 VAL A N 1
ATOM 3064 C CA . VAL A 1 425 ? 38.258 26.362 -10.609 1.00 25.72 405 VAL A CA 1
ATOM 3065 C C . VAL A 1 425 ? 38.206 25.826 -12.054 1.00 28.06 405 VAL A C 1
ATOM 3066 O O . VAL A 1 425 ? 37.302 25.065 -12.399 1.00 28.45 405 VAL A O 1
ATOM 3070 N N . LYS A 1 426 ? 39.182 26.196 -12.879 1.00 28.83 406 LYS A N 1
ATOM 3071 C CA . LYS A 1 426 ? 39.202 25.804 -14.290 1.00 34.22 406 LYS A CA 1
ATOM 3072 C C . LYS A 1 426 ? 39.414 24.314 -14.480 1.00 33.56 406 LYS A C 1
ATOM 3073 O O . LYS A 1 426 ? 39.028 23.752 -15.502 1.00 43.32 406 LYS A O 1
ATOM 3079 N N . GLY A 1 427 ? 40.053 23.687 -13.504 1.00 29.16 407 GLY A N 1
ATOM 3080 C CA . GLY A 1 427 ? 40.483 22.302 -13.615 1.00 30.42 407 GLY A CA 1
ATOM 3081 C C . GLY A 1 427 ? 41.703 22.173 -12.728 1.00 28.88 407 GLY A C 1
ATOM 3082 O O . GLY A 1 427 ? 42.007 23.083 -11.952 1.00 30.91 407 GLY A O 1
ATOM 3083 N N . TYR A 1 428 ? 42.405 21.057 -12.822 1.00 30.41 408 TYR A N 1
ATOM 3084 C CA . TYR A 1 428 ? 43.624 20.893 -12.046 1.00 25.59 408 TYR A CA 1
ATOM 3085 C C . TYR A 1 428 ? 44.788 21.512 -12.817 1.00 33.32 408 TYR A C 1
ATOM 3086 O O . TYR A 1 428 ? 44.805 21.508 -14.048 1.00 37.12 408 TYR A O 1
ATOM 3095 N N . LEU A 1 429 ? 45.754 22.057 -12.091 1.00 31.11 409 LEU A N 1
ATOM 3096 C CA . LEU A 1 429 ? 46.905 22.713 -12.697 1.00 33.81 409 LEU A CA 1
ATOM 3097 C C . LEU A 1 429 ? 47.779 21.700 -13.445 1.00 33.25 409 LEU A C 1
ATOM 3098 O O . LEU A 1 429 ? 48.222 20.707 -12.860 1.00 30.20 409 LEU A O 1
ATOM 3103 N N . ASN A 1 430 ? 48.007 21.954 -14.734 1.00 35.93 410 ASN A N 1
ATOM 3104 C CA . ASN A 1 430 ? 48.852 21.107 -15.594 1.00 36.88 410 ASN A CA 1
ATOM 3105 C C . ASN A 1 430 ? 48.604 19.601 -15.467 1.00 37.19 410 ASN A C 1
ATOM 3106 O O . ASN A 1 430 ? 49.549 18.810 -15.385 1.00 37.93 410 ASN A O 1
ATOM 3111 N N . ASP A 1 431 ? 47.332 19.212 -15.433 1.00 35.32 411 ASP A N 1
ATOM 3112 C CA . ASP A 1 431 ? 46.962 17.806 -15.259 1.00 36.23 411 ASP A CA 1
ATOM 3113 C C . ASP A 1 431 ? 45.686 17.554 -16.058 1.00 34.91 411 ASP A C 1
ATOM 3114 O O . ASP A 1 431 ? 44.598 17.451 -15.492 1.00 35.35 411 ASP A O 1
ATOM 3119 N N . PRO A 1 432 ? 45.818 17.480 -17.391 1.00 40.30 412 PRO A N 1
ATOM 3120 C CA . PRO A 1 432 ? 44.665 17.386 -18.291 1.00 38.27 412 PRO A CA 1
ATOM 3121 C C . PRO A 1 432 ? 43.896 16.089 -18.106 1.00 36.06 412 PRO A C 1
ATOM 3122 O O . PRO A 1 432 ? 42.675 16.077 -18.277 1.00 40.75 412 PRO A O 1
ATOM 3126 N N . LEU A 1 433 ? 44.587 15.012 -17.758 1.00 33.92 413 LEU A N 1
ATOM 3127 C CA . LEU A 1 433 ? 43.896 13.753 -17.512 1.00 41.52 413 LEU A CA 1
ATOM 3128 C C . LEU A 1 433 ? 42.919 13.831 -16.336 1.00 42.35 413 LEU A C 1
ATOM 3129 O O . LEU A 1 433 ? 41.744 13.503 -16.500 1.00 42.46 413 LEU A O 1
ATOM 3134 N N . ASN A 1 434 ? 43.380 14.269 -15.164 1.00 39.60 414 ASN A N 1
ATOM 3135 C CA . ASN A 1 434 ? 42.458 14.449 -14.035 1.00 39.82 414 ASN A CA 1
ATOM 3136 C C . ASN A 1 434 ? 41.393 15.519 -14.300 1.00 35.50 414 ASN A C 1
ATOM 3137 O O . ASN A 1 434 ? 40.252 15.391 -13.848 1.00 34.43 414 ASN A O 1
ATOM 3142 N N . THR A 1 435 ? 41.760 16.561 -15.043 1.00 34.19 415 THR A N 1
ATOM 3143 C CA . THR A 1 435 ? 40.801 17.600 -15.420 1.00 31.93 415 THR A CA 1
ATOM 3144 C C . THR A 1 435 ? 39.676 17.026 -16.278 1.00 35.98 415 THR A C 1
ATOM 3145 O O . THR A 1 435 ? 38.496 17.280 -16.020 1.00 34.30 415 THR A O 1
ATOM 3149 N N . GLN A 1 436 ? 40.057 16.252 -17.294 1.00 37.74 416 GLN A N 1
ATOM 3150 C CA . GLN A 1 436 ? 39.112 15.624 -18.215 1.00 41.52 416 GLN A CA 1
ATOM 3151 C C . GLN A 1 436 ? 38.141 14.689 -17.501 1.00 39.21 416 GLN A C 1
ATOM 3152 O O . GLN A 1 436 ? 36.963 14.627 -17.842 1.00 38.84 416 GLN A O 1
ATOM 3158 N N . SER A 1 437 ? 38.624 13.968 -16.499 1.00 34.88 417 SER A N 1
ATOM 3159 C CA . SER A 1 437 ? 37.757 13.018 -15.814 1.00 37.90 417 SER A CA 1
ATOM 3160 C C . SER A 1 437 ? 36.821 13.670 -14.779 1.00 35.52 417 SER A C 1
ATOM 3161 O O . SER A 1 437 ? 35.760 13.131 -14.472 1.00 38.97 417 SER A O 1
ATOM 3164 N N . ALA A 1 438 ? 37.195 14.831 -14.250 1.00 34.57 418 ALA A N 1
ATOM 3165 C CA . ALA A 1 438 ? 36.399 15.443 -13.185 1.00 34.20 418 ALA A CA 1
ATOM 3166 C C . ALA A 1 438 ? 35.551 16.618 -13.672 1.00 31.15 418 ALA A C 1
ATOM 3167 O O . ALA A 1 438 ? 34.503 16.916 -13.101 1.00 34.71 418 ALA A O 1
ATOM 3169 N N . PHE A 1 439 ? 36.010 17.283 -14.723 1.00 30.19 419 PHE A N 1
ATOM 3170 C CA . PHE A 1 439 ? 35.341 18.467 -15.234 1.00 31.30 419 PHE A CA 1
ATOM 3171 C C . PHE A 1 439 ? 34.772 18.155 -16.616 1.00 34.20 419 PHE A C 1
ATOM 3172 O O . PHE A 1 439 ? 35.401 17.436 -17.391 1.00 36.42 419 PHE A O 1
ATOM 3180 N N . PHE A 1 440 ? 33.590 18.688 -16.922 1.00 32.56 420 PHE A N 1
ATOM 3181 C CA . PHE A 1 440 ? 32.994 18.493 -18.241 1.00 35.02 420 PHE A CA 1
ATOM 3182 C C . PHE A 1 440 ? 32.024 19.617 -18.580 1.00 38.32 420 PHE A C 1
ATOM 3183 O O . PHE A 1 440 ? 31.501 20.297 -17.691 1.00 37.60 420 PHE A O 1
ATOM 3191 N N . GLN A 1 441 ? 31.803 19.822 -19.873 1.00 42.91 421 GLN A N 1
ATOM 3192 C CA . GLN A 1 441 ? 30.884 20.856 -20.339 1.00 41.64 421 GLN A CA 1
ATOM 3193 C C . GLN A 1 441 ? 29.501 20.277 -20.488 1.00 41.04 421 GLN A C 1
ATOM 3194 O O . GLN A 1 441 ? 29.345 19.102 -20.802 1.00 42.15 421 GLN A O 1
ATOM 3200 N N . HIS A 1 442 ? 28.491 21.100 -20.265 1.00 43.04 422 HIS A N 1
ATOM 3201 C CA . HIS A 1 442 ? 27.131 20.649 -20.462 1.00 42.26 422 HIS A CA 1
ATOM 3202 C C . HIS A 1 442 ? 26.232 21.849 -20.667 1.00 49.47 422 HIS A C 1
ATOM 3203 O O . HIS A 1 442 ? 26.039 22.648 -19.747 1.00 49.52 422 HIS A O 1
ATOM 3210 N N . GLU A 1 443 ? 25.701 21.970 -21.882 1.00 48.89 423 GLU A N 1
ATOM 3211 C CA . GLU A 1 443 ? 24.819 23.071 -22.249 1.00 49.73 423 GLU A CA 1
ATOM 3212 C C . GLU A 1 443 ? 25.332 24.421 -21.761 1.00 51.78 423 GLU A C 1
ATOM 3213 O O . GLU A 1 443 ? 24.664 25.114 -20.981 1.00 51.50 423 GLU A O 1
ATOM 3219 N N . GLY A 1 444 ? 26.540 24.769 -22.193 1.00 50.83 424 GLY A N 1
ATOM 3220 C CA . GLY A 1 444 ? 27.063 26.098 -21.946 1.00 53.39 424 GLY A CA 1
ATOM 3221 C C . GLY A 1 444 ? 27.987 26.263 -20.757 1.00 57.70 424 GLY A C 1
ATOM 3222 O O . GLY A 1 444 ? 28.929 27.058 -20.831 1.00 58.98 424 GLY A O 1
ATOM 3223 N N . ARG A 1 445 ? 27.732 25.541 -19.662 1.00 54.24 425 ARG A N 1
ATOM 3224 C CA . ARG A 1 445 ? 28.546 25.730 -18.454 1.00 49.15 425 ARG A CA 1
ATOM 3225 C C . ARG A 1 445 ? 29.424 24.546 -18.048 1.00 41.74 425 ARG A C 1
ATOM 3226 O O . ARG A 1 445 ? 29.165 23.384 -18.398 1.00 37.89 425 ARG A O 1
ATOM 3234 N N . LEU A 1 446 ? 30.490 24.871 -17.326 1.00 40.65 426 LEU A N 1
ATOM 3235 C CA . LEU A 1 446 ? 31.426 23.869 -16.852 1.00 39.20 426 LEU A CA 1
ATOM 3236 C C . LEU A 1 446 ? 30.890 23.283 -15.556 1.00 34.06 426 LEU A C 1
ATOM 3237 O O . LEU A 1 446 ? 30.550 24.030 -14.633 1.00 34.30 426 LEU A O 1
ATOM 3242 N N . TRP A 1 447 ? 30.794 21.955 -15.498 1.00 30.68 427 TRP A N 1
ATOM 3243 C CA . TRP A 1 447 ? 30.387 21.260 -14.279 1.00 31.39 427 TRP A CA 1
ATOM 3244 C C . TRP A 1 447 ? 31.540 20.466 -13.677 1.00 30.47 427 TRP A C 1
ATOM 3245 O O . TRP A 1 447 ? 32.448 20.045 -14.392 1.00 35.58 427 TRP A O 1
ATOM 3256 N N . TYR A 1 448 ? 31.493 20.247 -12.364 1.00 28.37 428 TYR A N 1
ATOM 3257 C CA . TYR A 1 448 ? 32.499 19.438 -11.673 1.00 25.48 428 TYR A CA 1
ATOM 3258 C C . TYR A 1 448 ? 31.853 18.279 -10.928 1.00 25.26 428 TYR A C 1
ATOM 3259 O O . TYR A 1 448 ? 30.889 18.473 -10.178 1.00 25.19 428 TYR A O 1
ATOM 3268 N N . ARG A 1 449 ? 32.389 17.078 -11.133 1.00 25.32 429 ARG A N 1
ATOM 3269 C CA . ARG A 1 449 ? 31.910 15.888 -10.437 1.00 23.65 429 ARG A CA 1
ATOM 3270 C C . ARG A 1 449 ? 32.519 15.812 -9.055 1.00 26.87 429 ARG A C 1
ATOM 3271 O O . ARG A 1 449 ? 33.694 15.478 -8.910 1.00 31.99 429 ARG A O 1
ATOM 3279 N N . SER A 1 450 ? 31.715 16.086 -8.037 1.00 25.52 430 SER A N 1
ATOM 3280 C CA . SER A 1 450 ? 32.224 16.192 -6.677 1.00 28.96 430 SER A CA 1
ATOM 3281 C C . SER A 1 450 ? 32.640 14.839 -6.129 1.00 28.25 430 SER A C 1
ATOM 3282 O O . SER A 1 450 ? 33.572 14.738 -5.318 1.00 26.85 430 SER A O 1
ATOM 3285 N N . GLY A 1 451 ? 31.944 13.795 -6.564 1.00 30.78 431 GLY A N 1
ATOM 3286 C CA . GLY A 1 451 ? 32.189 12.464 -6.036 1.00 27.27 431 GLY A CA 1
ATOM 3287 C C . GLY A 1 451 ? 31.322 12.228 -4.815 1.00 28.96 431 GLY A C 1
ATOM 3288 O O . GLY A 1 451 ? 31.266 11.109 -4.283 1.00 29.52 431 GLY A O 1
ATOM 3289 N N . ASP A 1 452 ? 30.625 13.277 -4.379 1.00 23.81 432 ASP A N 1
ATOM 3290 C CA . ASP A 1 452 ? 29.767 13.169 -3.201 1.00 25.30 432 ASP A CA 1
ATOM 3291 C C . ASP A 1 452 ? 28.367 12.702 -3.598 1.00 28.78 432 ASP A C 1
ATOM 3292 O O . ASP A 1 452 ? 27.766 13.215 -4.553 1.00 28.33 432 ASP A O 1
ATOM 3297 N N . ILE A 1 453 ? 27.853 11.727 -2.858 1.00 27.46 433 ILE A N 1
ATOM 3298 C CA . ILE A 1 453 ? 26.517 11.188 -3.095 1.00 30.01 433 ILE A CA 1
ATOM 3299 C C . ILE A 1 453 ? 25.538 11.901 -2.162 1.00 28.78 433 ILE A C 1
ATOM 3300 O O . ILE A 1 453 ? 25.745 11.907 -0.944 1.00 29.63 433 ILE A O 1
ATOM 3305 N N . VAL A 1 454 ? 24.494 12.516 -2.723 1.00 26.56 434 VAL A N 1
ATOM 3306 C CA . VAL A 1 454 ? 23.540 13.265 -1.909 1.00 27.34 434 VAL A CA 1
ATOM 3307 C C . VAL A 1 454 ? 22.095 12.880 -2.190 1.00 32.07 434 VAL A C 1
ATOM 3308 O O . VAL A 1 454 ? 21.791 12.233 -3.196 1.00 30.24 434 VAL A O 1
ATOM 3312 N N . THR A 1 455 ? 21.204 13.289 -1.291 1.00 31.58 435 THR A N 1
ATOM 3313 C CA . THR A 1 455 ? 19.772 13.220 -1.564 1.00 35.68 435 THR A CA 1
ATOM 3314 C C . THR A 1 455 ? 19.106 14.579 -1.306 1.00 32.59 435 THR A C 1
ATOM 3315 O O . THR A 1 455 ? 19.517 15.316 -0.410 1.00 33.90 435 THR A O 1
ATOM 3319 N N . LYS A 1 456 ? 18.105 14.927 -2.111 1.00 31.07 436 LYS A N 1
ATOM 3320 C CA . LYS A 1 456 ? 17.343 16.146 -1.863 1.00 30.65 436 LYS A CA 1
ATOM 3321 C C . LYS A 1 456 ? 16.119 15.824 -1.015 1.00 34.87 436 LYS A C 1
ATOM 3322 O O . LYS A 1 456 ? 15.242 15.066 -1.432 1.00 34.93 436 LYS A O 1
ATOM 3328 N N . SER A 1 457 ? 16.065 16.387 0.183 1.00 32.32 437 SER A N 1
ATOM 3329 C CA . SER A 1 457 ? 14.985 16.074 1.103 1.00 33.30 437 SER A CA 1
ATOM 3330 C C . SER A 1 457 ? 14.491 17.348 1.757 1.00 34.03 437 SER A C 1
ATOM 3331 O O . SER A 1 457 ? 15.289 18.117 2.293 1.00 34.33 437 SER A O 1
ATOM 3334 N N . ASN A 1 458 ? 13.179 17.574 1.689 1.00 33.08 438 ASN A N 1
ATOM 3335 C CA . ASN A 1 458 ? 12.554 18.766 2.253 1.00 30.95 438 ASN A CA 1
ATOM 3336 C C . ASN A 1 458 ? 13.244 20.047 1.764 1.00 27.35 438 ASN A C 1
ATOM 3337 O O . ASN A 1 458 ? 13.377 21.021 2.502 1.00 29.40 438 ASN A O 1
ATOM 3342 N N . GLY A 1 459 ? 13.693 20.035 0.515 1.00 27.67 439 GLY A N 1
ATOM 3343 C CA . GLY A 1 459 ? 14.287 21.219 -0.087 1.00 30.48 439 GLY A CA 1
ATOM 3344 C C . GLY A 1 459 ? 15.777 21.440 0.164 1.00 36.83 439 GLY A C 1
ATOM 3345 O O . GLY A 1 459 ? 16.348 22.417 -0.339 1.00 35.01 439 GLY A O 1
ATOM 3346 N N . VAL A 1 460 ? 16.412 20.551 0.928 1.00 28.40 440 VAL A N 1
ATOM 3347 C CA . VAL A 1 460 ? 17.846 20.678 1.176 1.00 33.89 440 VAL A CA 1
ATOM 3348 C C . VAL A 1 460 ? 18.603 19.398 0.817 1.00 33.13 440 VAL A C 1
ATOM 3349 O O . VAL A 1 460 ? 18.003 18.343 0.612 1.00 31.42 440 VAL A O 1
ATOM 3353 N N . LEU A 1 461 ? 19.923 19.494 0.736 1.00 32.21 441 LEU A N 1
ATOM 3354 C CA . LEU A 1 461 ? 20.736 18.337 0.401 1.00 28.57 441 LEU A CA 1
ATOM 3355 C C . LEU A 1 461 ? 21.201 17.637 1.665 1.00 26.47 441 LEU A C 1
ATOM 3356 O O . LEU A 1 461 ? 21.552 18.283 2.650 1.00 29.31 441 LEU A O 1
ATOM 3361 N N . ILE A 1 462 ? 21.185 16.311 1.644 1.00 29.94 442 ILE A N 1
ATOM 3362 C CA . ILE A 1 462 ? 21.756 15.518 2.727 1.00 32.45 442 ILE A CA 1
ATOM 3363 C C . ILE A 1 462 ? 22.943 14.747 2.155 1.00 29.91 442 ILE A C 1
ATOM 3364 O O . ILE A 1 462 ? 22.810 14.110 1.115 1.00 28.37 442 ILE A O 1
ATOM 3369 N N . HIS A 1 463 ? 24.092 14.795 2.827 1.00 30.68 443 HIS A N 1
ATOM 3370 C CA . HIS A 1 463 ? 25.286 14.128 2.310 1.00 31.71 443 HIS A CA 1
ATOM 3371 C C . HIS A 1 463 ? 25.261 12.690 2.761 1.00 30.16 443 HIS A C 1
ATOM 3372 O O . HIS A 1 463 ? 25.183 12.434 3.953 1.00 29.18 443 HIS A O 1
ATOM 3379 N N . LEU A 1 464 ? 25.341 11.758 1.810 1.00 36.95 444 LEU A N 1
ATOM 3380 C CA . LEU A 1 464 ? 25.191 10.327 2.101 1.00 31.50 444 LEU A CA 1
ATOM 3381 C C . LEU A 1 464 ? 26.512 9.545 2.110 1.00 36.73 444 LEU A C 1
ATOM 3382 O O . LEU A 1 464 ? 26.607 8.472 2.712 1.00 38.90 444 LEU A O 1
ATOM 3387 N N . GLY A 1 465 ? 27.534 10.083 1.454 1.00 34.86 445 GLY A N 1
ATOM 3388 C CA . GLY A 1 465 ? 28.800 9.384 1.333 1.00 29.31 445 GLY A CA 1
ATOM 3389 C C . GLY A 1 465 ? 29.440 9.676 -0.006 1.00 33.46 445 GLY A C 1
ATOM 3390 O O . GLY A 1 465 ? 29.122 10.681 -0.649 1.00 31.05 445 GLY A O 1
ATOM 3391 N N . ARG A 1 466 ? 30.332 8.791 -0.434 1.00 32.10 446 ARG A N 1
ATOM 3392 C CA . ARG A 1 466 ? 31.109 9.004 -1.646 1.00 34.42 446 ARG A CA 1
ATOM 3393 C C . ARG A 1 466 ? 31.141 7.738 -2.487 1.00 35.78 446 ARG A C 1
ATOM 3394 O O . ARG A 1 466 ? 30.933 6.643 -1.977 1.00 32.28 446 ARG A O 1
ATOM 3402 N N . ARG A 1 467 ? 31.400 7.894 -3.780 1.00 38.15 447 ARG A N 1
ATOM 3403 C CA . ARG A 1 467 ? 31.534 6.742 -4.662 1.00 44.93 447 ARG A CA 1
ATOM 3404 C C . ARG A 1 467 ? 32.982 6.248 -4.751 1.00 45.61 447 ARG A C 1
ATOM 3405 O O . ARG A 1 467 ? 33.253 5.241 -5.404 1.00 57.42 447 ARG A O 1
ATOM 3413 N N . ASP A 1 468 ? 33.911 6.956 -4.107 1.00 39.62 448 ASP A N 1
ATOM 3414 C CA . ASP A 1 468 ? 35.325 6.579 -4.165 1.00 38.20 448 ASP A CA 1
ATOM 3415 C C . ASP A 1 468 ? 35.936 6.332 -2.788 1.00 36.79 448 ASP A C 1
ATOM 3416 O O . ASP A 1 468 ? 35.221 6.140 -1.793 1.00 37.12 448 ASP A O 1
ATOM 3421 N N . HIS A 1 469 ? 37.260 6.358 -2.720 1.00 37.13 449 HIS A N 1
ATOM 3422 C CA . HIS A 1 469 ? 37.929 6.112 -1.449 1.00 36.26 449 HIS A CA 1
ATOM 3423 C C . HIS A 1 469 ? 38.677 7.337 -0.910 1.00 36.18 449 HIS A C 1
ATOM 3424 O O . HIS A 1 469 ? 39.696 7.217 -0.214 1.00 36.21 449 HIS A O 1
ATOM 3431 N N . GLN A 1 470 ? 38.165 8.519 -1.225 1.00 34.80 450 GLN A N 1
ATOM 3432 C CA . GLN A 1 470 ? 38.661 9.738 -0.602 1.00 32.76 450 GLN A CA 1
ATOM 3433 C C . GLN A 1 470 ? 38.008 9.822 0.769 1.00 34.92 450 GLN A C 1
ATOM 3434 O O . GLN A 1 470 ? 36.789 9.647 0.897 1.00 35.96 450 GLN A O 1
ATOM 3440 N N . VAL A 1 471 ? 38.814 10.060 1.799 1.00 31.96 451 VAL A N 1
ATOM 3441 C CA . VAL A 1 471 ? 38.303 10.129 3.159 1.00 28.84 451 VAL A CA 1
ATOM 3442 C C . VAL A 1 471 ? 39.022 11.250 3.876 1.00 29.37 451 VAL A C 1
ATOM 3443 O O . VAL A 1 471 ? 40.018 11.771 3.375 1.00 29.67 451 VAL A O 1
ATOM 3447 N N . LYS A 1 472 ? 38.525 11.621 5.051 1.00 30.16 452 LYS A N 1
ATOM 3448 C CA . LYS A 1 472 ? 39.281 12.491 5.932 1.00 27.63 452 LYS A CA 1
ATOM 3449 C C . LYS A 1 472 ? 39.907 11.632 7.039 1.00 27.50 452 LYS A C 1
ATOM 3450 O O . LYS A 1 472 ? 39.237 10.794 7.650 1.00 30.15 452 LYS A O 1
ATOM 3456 N N . ILE A 1 473 ? 41.197 11.812 7.273 1.00 27.58 453 ILE A N 1
ATOM 3457 C CA . ILE A 1 473 ? 41.875 11.132 8.366 1.00 29.65 453 ILE A CA 1
ATOM 3458 C C . ILE A 1 473 ? 42.351 12.226 9.303 1.00 28.56 453 ILE A C 1
ATOM 3459 O O . ILE A 1 473 ? 43.152 13.066 8.890 1.00 29.53 453 ILE A O 1
ATOM 3464 N N . ALA A 1 474 ? 41.865 12.225 10.548 1.00 27.47 454 ALA A N 1
ATOM 3465 C CA . ALA A 1 474 ? 42.099 13.339 11.474 1.00 28.82 454 ALA A CA 1
ATOM 3466 C C . ALA A 1 474 ? 41.823 14.683 10.788 1.00 27.87 454 ALA A C 1
ATOM 3467 O O . ALA A 1 474 ? 42.634 15.619 10.854 1.00 28.51 454 ALA A O 1
ATOM 3469 N N . GLY A 1 475 ? 40.705 14.763 10.082 1.00 28.52 455 GLY A N 1
ATOM 3470 C CA . GLY A 1 475 ? 40.298 16.028 9.482 1.00 33.46 455 GLY A CA 1
ATOM 3471 C C . GLY A 1 475 ? 40.993 16.448 8.192 1.00 36.20 455 GLY A C 1
ATOM 3472 O O . GLY A 1 475 ? 40.684 17.513 7.653 1.00 32.20 455 GLY A O 1
ATOM 3473 N N . GLN A 1 476 ? 41.918 15.625 7.693 1.00 30.15 456 GLN A N 1
ATOM 3474 C CA . GLN A 1 476 ? 42.657 15.951 6.475 1.00 28.73 456 GLN A CA 1
ATOM 3475 C C . GLN A 1 476 ? 42.269 15.052 5.294 1.00 29.91 456 GLN A C 1
ATOM 3476 O O . GLN A 1 476 ? 42.217 13.822 5.419 1.00 30.16 456 GLN A O 1
ATOM 3482 N N . ARG A 1 477 ? 42.001 15.670 4.150 1.00 25.76 457 ARG A N 1
ATOM 3483 C CA . ARG A 1 477 ? 41.642 14.952 2.928 1.00 28.24 457 ARG A CA 1
ATOM 3484 C C . ARG A 1 477 ? 42.765 14.036 2.422 1.00 27.06 457 ARG A C 1
ATOM 3485 O O . ARG A 1 477 ? 43.914 14.452 2.329 1.00 25.77 457 ARG A O 1
ATOM 3493 N N . VAL A 1 478 ? 42.436 12.796 2.082 1.00 27.23 458 VAL A N 1
ATOM 3494 C CA . VAL A 1 478 ? 43.424 11.907 1.477 1.00 26.02 458 VAL A CA 1
ATOM 3495 C C . VAL A 1 478 ? 42.748 10.828 0.638 1.00 28.46 458 VAL A C 1
ATOM 3496 O O . VAL A 1 478 ? 41.623 10.428 0.930 1.00 28.70 458 VAL A O 1
ATOM 3500 N N . GLU A 1 479 ? 43.419 10.376 -0.418 1.00 28.73 459 GLU A N 1
ATOM 3501 C CA . GLU A 1 479 ? 42.964 9.206 -1.173 1.00 30.66 459 GLU A CA 1
ATOM 3502 C C . GLU A 1 479 ? 43.550 7.937 -0.543 1.00 29.37 459 GLU A C 1
ATOM 3503 O O . GLU A 1 479 ? 44.770 7.798 -0.439 1.00 27.41 459 GLU A O 1
ATOM 3509 N N . LEU A 1 480 ? 42.696 7.011 -0.126 1.00 29.35 460 LEU A N 1
ATOM 3510 C CA . LEU A 1 480 ? 43.176 5.747 0.427 1.00 31.60 460 LEU A CA 1
ATOM 3511 C C . LEU A 1 480 ? 44.095 5.049 -0.572 1.00 31.08 460 LEU A C 1
ATOM 3512 O O . LEU A 1 480 ? 45.025 4.356 -0.174 1.00 30.21 460 LEU A O 1
ATOM 3517 N N . GLU A 1 481 ? 43.856 5.269 -1.864 1.00 30.87 461 GLU A N 1
ATOM 3518 C CA . GLU A 1 481 ? 44.720 4.712 -2.910 1.00 36.19 461 GLU A CA 1
ATOM 3519 C C . GLU A 1 481 ? 46.124 5.309 -2.929 1.00 33.60 461 GLU A C 1
ATOM 3520 O O . GLU A 1 481 ? 47.068 4.630 -3.330 1.00 31.34 461 GLU A O 1
ATOM 3526 N N . GLU A 1 482 ? 46.280 6.568 -2.519 1.00 31.75 462 GLU A N 1
ATOM 3527 C CA . GLU A 1 482 ? 47.633 7.119 -2.430 1.00 34.61 462 GLU A CA 1
ATOM 3528 C C . GLU A 1 482 ? 48.428 6.359 -1.362 1.00 30.91 462 GLU A C 1
ATOM 3529 O O . GLU A 1 482 ? 49.592 6.030 -1.561 1.00 30.57 462 GLU A O 1
ATOM 3535 N N . ILE A 1 483 ? 47.787 6.074 -0.236 1.00 28.76 463 ILE A N 1
ATOM 3536 C CA . ILE A 1 483 ? 48.449 5.367 0.848 1.00 31.35 463 ILE A CA 1
ATOM 3537 C C . ILE A 1 483 ? 48.773 3.931 0.416 1.00 29.49 463 ILE A C 1
ATOM 3538 O O . ILE A 1 483 ? 49.892 3.457 0.590 1.00 31.88 463 ILE A O 1
ATOM 3543 N N . GLU A 1 484 ? 47.791 3.258 -0.164 1.00 27.08 464 GLU A N 1
ATOM 3544 C CA . GLU A 1 484 ? 47.981 1.913 -0.680 1.00 33.54 464 GLU A CA 1
ATOM 3545 C C . GLU A 1 484 ? 49.132 1.850 -1.686 1.00 33.16 464 GLU A C 1
ATOM 3546 O O . GLU A 1 484 ? 49.969 0.945 -1.632 1.00 33.12 464 GLU A O 1
ATOM 3552 N N . THR A 1 485 ? 49.187 2.832 -2.581 1.00 32.12 465 THR A N 1
ATOM 3553 C CA . THR A 1 485 ? 50.236 2.899 -3.593 1.00 31.21 465 THR A CA 1
ATOM 3554 C C . THR A 1 485 ? 51.619 2.983 -2.965 1.00 34.90 465 THR A C 1
ATOM 3555 O O . THR A 1 485 ? 52.551 2.302 -3.398 1.00 37.82 465 THR A O 1
ATOM 3559 N N . VAL A 1 486 ? 51.744 3.813 -1.932 1.00 35.04 466 VAL A N 1
ATOM 3560 C CA . VAL A 1 486 ? 53.004 3.969 -1.208 1.00 32.13 466 VAL A CA 1
ATOM 3561 C C . VAL A 1 486 ? 53.353 2.694 -0.437 1.00 34.01 466 VAL A C 1
ATOM 3562 O O . VAL A 1 486 ? 54.497 2.236 -0.462 1.00 34.31 466 VAL A O 1
ATOM 3566 N N . VAL A 1 487 ? 52.366 2.117 0.246 1.00 34.26 467 VAL A N 1
ATOM 3567 C CA . VAL A 1 487 ? 52.604 0.909 1.036 1.00 34.87 467 VAL A CA 1
ATOM 3568 C C . VAL A 1 487 ? 52.979 -0.276 0.131 1.00 34.34 467 VAL A C 1
ATOM 3569 O O . VAL A 1 487 ? 53.866 -1.057 0.474 1.00 35.04 467 VAL A O 1
ATOM 3573 N N . ARG A 1 488 ? 52.323 -0.385 -1.028 1.00 31.40 468 ARG A N 1
ATOM 3574 C CA . ARG A 1 488 ? 52.674 -1.397 -2.032 1.00 37.13 468 ARG A CA 1
ATOM 3575 C C . ARG A 1 488 ? 54.129 -1.298 -2.483 1.00 41.81 468 ARG A C 1
ATOM 3576 O O . ARG A 1 488 ? 54.824 -2.314 -2.557 1.00 42.55 468 ARG A O 1
ATOM 3584 N N . ARG A 1 489 ? 54.569 -0.082 -2.805 1.00 34.78 469 ARG A N 1
ATOM 3585 C CA . ARG A 1 489 ? 55.953 0.172 -3.210 1.00 41.51 469 ARG A CA 1
ATOM 3586 C C . ARG A 1 489 ? 56.939 -0.264 -2.134 1.00 43.40 469 ARG A C 1
ATOM 3587 O O . ARG A 1 489 ? 57.911 -0.963 -2.411 1.00 43.79 469 ARG A O 1
ATOM 3595 N N . VAL A 1 490 ? 56.677 0.175 -0.906 1.00 39.04 470 VAL A N 1
ATOM 3596 C CA . VAL A 1 490 ? 57.591 -0.014 0.207 1.00 37.97 470 VAL A CA 1
ATOM 3597 C C . VAL A 1 490 ? 57.633 -1.478 0.675 1.00 40.05 470 VAL A C 1
ATOM 3598 O O . VAL A 1 490 ? 58.690 -1.993 1.025 1.00 43.44 470 VAL A O 1
ATOM 3602 N N . THR A 1 491 ? 56.492 -2.156 0.666 1.00 37.01 471 THR A N 1
ATOM 3603 C CA . THR A 1 491 ? 56.463 -3.540 1.114 1.00 38.01 471 THR A CA 1
ATOM 3604 C C . THR A 1 491 ? 56.671 -4.566 0.009 1.00 38.17 471 THR A C 1
ATOM 3605 O O . THR A 1 491 ? 57.037 -5.704 0.295 1.00 42.04 471 THR A O 1
ATOM 3609 N N . GLN A 1 492 ? 56.426 -4.174 -1.240 1.00 37.38 472 GLN A N 1
ATOM 3610 C CA . GLN A 1 492 ? 56.476 -5.101 -2.376 1.00 39.89 472 GLN A CA 1
ATOM 3611 C C . GLN A 1 492 ? 55.458 -6.230 -2.227 1.00 42.47 472 GLN A C 1
ATOM 3612 O O . GLN A 1 492 ? 55.552 -7.254 -2.908 1.00 43.23 472 GLN A O 1
ATOM 3618 N N . ALA A 1 493 ? 54.482 -6.033 -1.341 1.00 37.61 473 ALA A N 1
ATOM 3619 C CA . ALA A 1 493 ? 53.408 -7.002 -1.136 1.00 39.87 473 ALA A CA 1
ATOM 3620 C C . ALA A 1 493 ? 52.514 -7.165 -2.368 1.00 41.83 473 ALA A C 1
ATOM 3621 O O . ALA A 1 493 ? 52.326 -6.231 -3.144 1.00 40.70 473 ALA A O 1
ATOM 3623 N N . HIS A 1 494 ? 51.947 -8.354 -2.527 1.00 39.60 474 HIS A N 1
ATOM 3624 C CA . HIS A 1 494 ? 51.033 -8.629 -3.626 1.00 40.48 474 HIS A CA 1
ATOM 3625 C C . HIS A 1 494 ? 49.663 -8.039 -3.328 1.00 45.00 474 HIS A C 1
ATOM 3626 O O . HIS A 1 494 ? 48.970 -7.536 -4.214 1.00 44.34 474 HIS A O 1
ATOM 3633 N N . SER A 1 495 ? 49.277 -8.114 -2.062 1.00 40.07 475 SER A N 1
ATOM 3634 C CA . SER A 1 495 ? 47.956 -7.695 -1.634 1.00 38.89 475 SER A CA 1
ATOM 3635 C C . SER A 1 495 ? 48.069 -6.704 -0.463 1.00 37.91 475 SER A C 1
ATOM 3636 O O . SER A 1 495 ? 48.834 -6.930 0.486 1.00 33.69 475 SER A O 1
ATOM 3639 N N . VAL A 1 496 ? 47.333 -5.594 -0.547 1.00 36.96 476 VAL A N 1
ATOM 3640 C CA . VAL A 1 496 ? 47.406 -4.518 0.451 1.00 32.27 476 VAL A CA 1
ATOM 3641 C C . VAL A 1 496 ? 46.046 -3.845 0.603 1.00 37.14 476 VAL A C 1
ATOM 3642 O O . VAL A 1 496 ? 45.403 -3.526 -0.395 1.00 35.87 476 VAL A O 1
ATOM 3646 N N . ALA A 1 497 ? 45.608 -3.630 1.842 1.00 31.62 477 ALA A N 1
ATOM 3647 C CA . ALA A 1 497 ? 44.404 -2.838 2.105 1.00 28.99 477 ALA A CA 1
ATOM 3648 C C . ALA A 1 497 ? 44.696 -1.752 3.140 1.00 34.80 477 ALA A C 1
ATOM 3649 O O . ALA A 1 497 ? 45.377 -2.016 4.146 1.00 36.13 477 ALA A O 1
ATOM 3651 N N . ILE A 1 498 ? 44.205 -0.537 2.898 1.00 28.54 478 ILE A N 1
ATOM 3652 C CA . ILE A 1 498 ? 44.369 0.550 3.861 1.00 26.95 478 ILE A CA 1
ATOM 3653 C C . ILE A 1 498 ? 43.001 0.840 4.467 1.00 28.53 478 ILE A C 1
ATOM 3654 O O . ILE A 1 498 ? 42.035 1.051 3.743 1.00 29.73 478 ILE A O 1
ATOM 3659 N N . VAL A 1 499 ? 42.914 0.828 5.793 1.00 28.61 479 VAL A N 1
ATOM 3660 C CA . VAL A 1 499 ? 41.631 0.952 6.4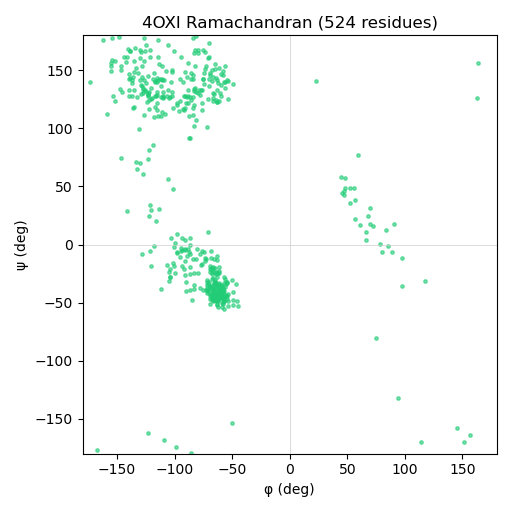68 1.00 29.88 479 VAL A CA 1
ATOM 3661 C C . VAL A 1 499 ? 41.655 2.130 7.429 1.00 29.99 479 VAL A C 1
ATOM 3662 O O . VAL A 1 499 ? 42.576 2.244 8.239 1.00 32.67 479 VAL A O 1
ATOM 3666 N N . PRO A 1 500 ? 40.654 3.023 7.329 1.00 30.08 480 PRO A N 1
ATOM 3667 C CA . PRO A 1 500 ? 40.507 4.092 8.326 1.00 30.41 480 PRO A CA 1
ATOM 3668 C C . PRO A 1 500 ? 40.205 3.470 9.681 1.00 28.03 480 PRO A C 1
ATOM 3669 O O . PRO A 1 500 ? 39.226 2.724 9.793 1.00 32.82 480 PRO A O 1
ATOM 3673 N N . TRP A 1 501 ? 41.024 3.781 10.680 1.00 29.25 481 TRP A N 1
ATOM 3674 C CA . TRP A 1 501 ? 40.898 3.198 12.015 1.00 32.56 481 TRP A CA 1
ATOM 3675 C C . TRP A 1 501 ? 41.884 3.876 12.961 1.00 32.22 481 TRP A C 1
ATOM 3676 O O . TRP A 1 501 ? 43.027 4.121 12.578 1.00 33.82 481 TRP A O 1
ATOM 3687 N N . PRO A 1 502 ? 41.467 4.156 14.211 1.00 32.99 482 PRO A N 1
ATOM 3688 C CA . PRO A 1 502 ? 40.142 3.876 14.792 1.00 36.66 482 PRO A CA 1
ATOM 3689 C C . PRO A 1 502 ? 39.069 4.888 14.396 1.00 37.40 482 PRO A C 1
ATOM 3690 O O . PRO A 1 502 ? 39.367 5.944 13.835 1.00 34.15 482 PRO A O 1
ATOM 3694 N N . LEU A 1 503 ? 37.818 4.543 14.675 1.00 37.99 483 LEU A N 1
ATOM 3695 C CA . LEU A 1 503 ? 36.700 5.425 14.393 1.00 42.26 483 LEU A CA 1
ATOM 3696 C C . LEU A 1 503 ? 36.105 5.928 15.703 1.00 47.92 483 LEU A C 1
ATOM 3697 O O . LEU A 1 503 ? 36.034 5.193 16.692 1.00 46.76 483 LEU A O 1
ATOM 3702 N N . SER A 1 504 ? 35.690 7.189 15.711 1.00 44.85 484 SER A N 1
ATOM 3703 C CA . SER A 1 504 ? 34.974 7.741 16.852 1.00 40.46 484 SER A CA 1
ATOM 3704 C C . SER A 1 504 ? 33.492 7.378 16.724 1.00 45.15 484 SER A C 1
ATOM 3705 O O . SER A 1 504 ? 33.082 6.772 15.729 1.00 42.90 484 SER A O 1
ATOM 3708 N N . GLU A 1 505 ? 32.685 7.755 17.712 1.00 47.58 485 GLU A N 1
ATOM 3709 C CA . GLU A 1 505 ? 31.260 7.453 17.664 1.00 46.00 485 GLU A CA 1
ATOM 3710 C C . GLU A 1 505 ? 30.570 8.139 16.489 1.00 50.10 485 GLU A C 1
ATOM 3711 O O . GLU A 1 505 ? 29.522 7.683 16.025 1.00 49.38 485 GLU A O 1
ATOM 3717 N N . SER A 1 506 ? 31.157 9.230 16.002 1.00 46.02 486 SER A N 1
ATOM 3718 C CA . SER A 1 506 ? 30.588 9.932 14.858 1.00 43.82 486 SER A CA 1
ATOM 3719 C C . SER A 1 506 ? 31.067 9.342 13.540 1.00 43.36 486 SER A C 1
ATOM 3720 O O . SER A 1 506 ? 30.678 9.806 12.468 1.00 44.92 486 SER A O 1
ATOM 3723 N N . GLY A 1 507 ? 31.911 8.317 13.620 1.00 44.86 487 GLY A N 1
ATOM 3724 C CA . GLY A 1 507 ? 32.467 7.701 12.428 1.00 40.86 487 GLY A CA 1
ATOM 3725 C C . GLY A 1 507 ? 33.692 8.408 11.863 1.00 40.32 487 GLY A C 1
ATOM 3726 O O . GLY A 1 507 ? 34.106 8.116 10.742 1.00 41.20 487 GLY A O 1
ATOM 3727 N N . TYR A 1 508 ? 34.279 9.334 12.620 1.00 36.97 488 TYR A N 1
ATOM 3728 C CA . TYR A 1 508 ? 35.475 10.034 12.149 1.00 35.69 488 TYR A CA 1
ATOM 3729 C C . TYR A 1 508 ? 36.707 9.176 12.437 1.00 35.61 488 TYR A C 1
ATOM 3730 O O . TYR A 1 508 ? 36.867 8.667 13.546 1.00 40.45 488 TYR A O 1
ATOM 3739 N N . ALA A 1 509 ? 37.563 9.014 11.429 1.00 35.79 489 ALA A N 1
ATOM 3740 C CA . ALA A 1 509 ? 38.804 8.244 11.545 1.00 36.36 489 ALA A CA 1
ATOM 3741 C C . ALA A 1 509 ? 39.960 9.137 11.946 1.00 31.44 489 ALA A C 1
ATOM 3742 O O . ALA A 1 509 ? 40.212 10.150 11.299 1.00 33.20 489 ALA A O 1
ATOM 3744 N N . SER A 1 510 ? 40.680 8.759 12.997 1.00 31.34 490 SER A N 1
ATOM 3745 C CA . SER A 1 510 ? 41.832 9.538 13.446 1.00 29.31 490 SER A CA 1
ATOM 3746 C C . SER A 1 510 ? 43.144 9.024 12.854 1.00 28.54 490 SER A C 1
ATOM 3747 O O . SER A 1 510 ? 44.201 9.636 13.050 1.00 29.47 490 SER A O 1
ATOM 3750 N N . GLY A 1 511 ? 43.078 7.902 12.138 1.00 31.22 491 GLY A N 1
ATOM 3751 C CA . GLY A 1 511 ? 44.275 7.271 11.591 1.00 31.10 491 GLY A CA 1
ATOM 3752 C C . GLY A 1 511 ? 43.945 6.191 10.573 1.00 32.99 491 GLY A C 1
ATOM 3753 O O . GLY A 1 511 ? 42.768 5.977 10.237 1.00 32.80 491 GLY A O 1
ATOM 3754 N N . THR A 1 512 ? 44.982 5.519 10.071 1.00 30.45 492 THR A N 1
ATOM 3755 C CA . THR A 1 512 ? 44.812 4.372 9.170 1.00 31.94 492 THR A CA 1
ATOM 3756 C C . THR A 1 512 ? 45.569 3.158 9.703 1.00 34.11 492 THR A C 1
ATOM 3757 O O . THR A 1 512 ? 46.508 3.300 10.488 1.00 33.33 492 THR A O 1
ATOM 3761 N N . VAL A 1 513 ? 45.165 1.967 9.274 1.00 31.50 493 VAL A N 1
ATOM 3762 C CA . VAL A 1 513 ? 45.975 0.779 9.511 1.00 34.10 493 VAL A CA 1
ATOM 3763 C C . VAL A 1 513 ? 46.191 0.038 8.193 1.00 34.56 493 VAL A C 1
ATOM 3764 O O . VAL A 1 513 ? 45.378 0.143 7.264 1.00 33.45 493 VAL A O 1
ATOM 3768 N N . ALA A 1 514 ? 47.292 -0.703 8.102 1.00 32.42 494 ALA A N 1
ATOM 3769 C CA . ALA A 1 514 ? 47.601 -1.419 6.873 1.00 30.43 494 ALA A CA 1
ATOM 3770 C C . ALA A 1 514 ? 47.499 -2.939 7.055 1.00 35.44 494 ALA A C 1
ATOM 3771 O O . ALA A 1 514 ? 47.940 -3.475 8.073 1.00 37.18 494 ALA A O 1
ATOM 3773 N N . PHE A 1 515 ? 46.894 -3.615 6.078 1.00 30.55 495 PHE A N 1
ATOM 3774 C CA . PHE A 1 515 ? 46.926 -5.074 5.984 1.00 30.69 495 PHE A CA 1
ATOM 3775 C C . PHE A 1 515 ? 47.749 -5.472 4.775 1.00 31.23 495 PHE A C 1
ATOM 3776 O O . PHE A 1 515 ? 47.509 -4.988 3.666 1.00 35.05 495 PHE A O 1
ATOM 3784 N N . VAL A 1 516 ? 48.734 -6.335 4.986 1.00 31.91 496 VAL A N 1
ATOM 3785 C CA . VAL A 1 516 ? 49.521 -6.864 3.878 1.00 33.38 496 VAL A CA 1
ATOM 3786 C C . VAL A 1 516 ? 49.403 -8.383 3.876 1.00 33.24 496 VAL A C 1
ATOM 3787 O O . VAL A 1 516 ? 49.009 -8.983 4.875 1.00 30.88 496 VAL A O 1
ATOM 3791 N N . ASP A 1 517 ? 49.715 -9.007 2.753 1.00 31.12 497 ASP A N 1
ATOM 3792 C CA . ASP A 1 517 ? 49.618 -10.456 2.686 1.00 35.84 497 ASP A CA 1
ATOM 3793 C C . ASP A 1 517 ? 50.705 -11.122 3.542 1.00 36.35 497 ASP A C 1
ATOM 3794 O O . ASP A 1 517 ? 51.602 -10.447 4.071 1.00 33.55 497 ASP A O 1
ATOM 3799 N N . THR A 1 518 ? 50.620 -12.443 3.669 1.00 37.35 498 THR A N 1
ATOM 3800 C CA . THR A 1 518 ? 51.518 -13.210 4.531 1.00 34.01 498 THR A CA 1
ATOM 3801 C C . THR A 1 518 ? 52.770 -13.704 3.799 1.00 34.87 498 THR A C 1
ATOM 3802 O O . THR A 1 518 ? 53.589 -14.418 4.385 1.00 36.90 498 THR A O 1
ATOM 3806 N N . HIS A 1 519 ? 52.930 -13.319 2.534 1.00 30.75 499 HIS A N 1
ATOM 3807 C CA . HIS A 1 519 ? 54.058 -13.800 1.727 1.00 34.14 499 HIS A CA 1
ATOM 3808 C C . HIS A 1 519 ? 55.215 -12.823 1.657 1.00 38.65 499 HIS A C 1
ATOM 3809 O O . HIS A 1 519 ? 56.268 -13.140 1.109 1.00 42.14 499 HIS A O 1
ATOM 3816 N N . THR A 1 520 ? 55.018 -11.624 2.188 1.00 39.13 500 THR A N 1
ATOM 3817 C CA . THR A 1 520 ? 56.046 -10.609 2.091 1.00 39.99 500 THR A CA 1
ATOM 3818 C C . THR A 1 520 ? 56.873 -10.634 3.369 1.00 41.21 500 THR A C 1
ATOM 3819 O O . THR A 1 520 ? 56.337 -10.869 4.456 1.00 43.44 500 THR A O 1
ATOM 3823 N N . GLN A 1 521 ? 58.182 -10.434 3.240 1.00 38.19 501 GLN A N 1
ATOM 3824 C CA . GLN A 1 521 ? 59.056 -10.489 4.405 1.00 42.51 501 GLN A CA 1
ATOM 3825 C C . GLN A 1 521 ? 58.677 -9.424 5.426 1.00 40.67 501 GLN A C 1
ATOM 3826 O O . GLN A 1 521 ? 58.648 -8.242 5.110 1.00 44.37 501 GLN A O 1
ATOM 3832 N N . TRP A 1 522 ? 58.387 -9.844 6.649 1.00 38.19 502 TRP A N 1
ATOM 3833 C CA . TRP A 1 522 ? 57.883 -8.925 7.666 1.00 39.39 502 TRP A CA 1
ATOM 3834 C C . TRP A 1 522 ? 58.981 -7.978 8.167 1.00 42.74 502 TRP A C 1
ATOM 3835 O O . TRP A 1 522 ? 59.820 -8.366 8.975 1.00 40.17 502 TRP A O 1
ATOM 3846 N N . GLN A 1 523 ? 58.979 -6.739 7.670 1.00 41.56 503 GLN A N 1
ATOM 3847 C CA . GLN A 1 523 ? 59.950 -5.731 8.096 1.00 38.38 503 GLN A CA 1
ATOM 3848 C C . GLN A 1 523 ? 59.257 -4.409 8.414 1.00 41.56 503 GLN A C 1
ATOM 3849 O O . GLN A 1 523 ? 59.493 -3.407 7.729 1.00 39.08 503 GLN A O 1
ATOM 3855 N N . PRO A 1 524 ? 58.400 -4.392 9.448 1.00 40.72 504 PRO A N 1
ATOM 3856 C CA . PRO A 1 524 ? 57.594 -3.185 9.674 1.00 39.09 504 PRO A CA 1
ATOM 3857 C C . PRO A 1 524 ? 58.391 -1.965 10.158 1.00 43.03 504 PRO A C 1
ATOM 3858 O O . PRO A 1 524 ? 57.910 -0.843 9.998 1.00 43.59 504 PRO A O 1
ATOM 3862 N N . ASP A 1 525 ? 59.573 -2.160 10.733 1.00 38.56 505 ASP A N 1
ATOM 3863 C CA . ASP A 1 525 ? 60.413 -1.012 11.092 1.00 39.67 505 ASP A CA 1
ATOM 3864 C C . ASP A 1 525 ? 60.891 -0.300 9.836 1.00 41.20 505 ASP A C 1
ATOM 3865 O O . ASP A 1 525 ? 60.835 0.928 9.738 1.00 40.30 505 ASP A O 1
ATOM 3870 N N . LEU A 1 526 ? 61.372 -1.086 8.881 1.00 37.05 506 LEU A N 1
ATOM 3871 C CA . LEU A 1 526 ? 61.841 -0.561 7.616 1.00 39.40 506 LEU A CA 1
ATOM 3872 C C . LEU A 1 526 ? 60.686 0.105 6.843 1.00 42.37 506 LEU A C 1
ATOM 3873 O O . LEU A 1 526 ? 60.838 1.211 6.313 1.00 41.18 506 LEU A O 1
ATOM 3878 N N . TRP A 1 527 ? 59.537 -0.568 6.804 1.00 37.11 507 TRP A N 1
ATOM 3879 C CA . TRP A 1 527 ? 58.343 -0.060 6.126 1.00 40.67 507 TRP A CA 1
ATOM 3880 C C . TRP A 1 527 ? 57.919 1.297 6.661 1.00 42.58 507 TRP A C 1
ATOM 3881 O O . TRP A 1 527 ? 57.643 2.216 5.892 1.00 38.54 507 TRP A O 1
ATOM 3892 N N . LEU A 1 528 ? 57.847 1.391 7.987 1.00 38.16 508 LEU A N 1
ATOM 3893 C CA . LEU A 1 528 ? 57.479 2.615 8.675 1.00 41.47 508 LEU A CA 1
ATOM 3894 C C . LEU A 1 528 ? 58.457 3.733 8.330 1.00 43.14 508 LEU A C 1
ATOM 3895 O O . LEU A 1 528 ? 58.056 4.857 8.022 1.00 39.83 508 LEU A O 1
ATOM 3900 N N . SER A 1 529 ? 59.743 3.408 8.370 1.00 40.45 509 SER A N 1
ATOM 3901 C CA . SER A 1 529 ? 60.792 4.379 8.084 1.00 43.55 509 SER A CA 1
ATOM 3902 C C . SER A 1 529 ? 60.660 4.971 6.680 1.00 40.69 509 SER A C 1
ATOM 3903 O O . SER A 1 529 ? 60.792 6.178 6.494 1.00 43.99 509 SER A O 1
ATOM 3906 N N . GLN A 1 530 ? 60.395 4.119 5.697 1.00 40.25 510 GLN A N 1
ATOM 3907 C CA . GLN A 1 530 ? 60.219 4.582 4.324 1.00 40.59 510 GLN A CA 1
ATOM 3908 C C . GLN A 1 530 ? 58.895 5.326 4.069 1.00 38.66 510 GLN A C 1
ATOM 3909 O O . GLN A 1 530 ? 58.874 6.300 3.330 1.00 38.25 510 GLN A O 1
ATOM 3915 N N . CYS A 1 531 ? 57.798 4.868 4.668 1.00 32.50 511 CYS A N 1
ATOM 3916 C CA . CYS A 1 531 ? 56.516 5.549 4.501 1.00 39.61 511 CYS A CA 1
ATOM 3917 C C . CYS A 1 531 ? 56.550 7.008 4.965 1.00 41.30 511 CYS A C 1
ATOM 3918 O O . CYS A 1 531 ? 55.906 7.869 4.359 1.00 41.81 511 CYS A O 1
ATOM 3921 N N . LYS A 1 532 ? 57.310 7.277 6.028 1.00 42.20 512 LYS A N 1
ATOM 3922 C CA . LYS A 1 532 ? 57.391 8.620 6.609 1.00 42.79 512 LYS A CA 1
ATOM 3923 C C . LYS A 1 532 ? 58.061 9.616 5.663 1.00 42.01 512 LYS A C 1
ATOM 3924 O O . LYS A 1 532 ? 57.899 10.823 5.817 1.00 39.92 512 LYS A O 1
ATOM 3930 N N . GLN A 1 533 ? 58.809 9.106 4.687 1.00 40.90 513 GLN A N 1
ATOM 3931 C CA . GLN A 1 533 ? 59.427 9.958 3.678 1.00 42.16 513 GLN A CA 1
ATOM 3932 C C . GLN A 1 533 ? 58.506 10.216 2.483 1.00 39.43 513 GLN A C 1
ATOM 3933 O O . GLN A 1 533 ? 58.840 11.005 1.608 1.00 42.65 513 GLN A O 1
ATOM 3939 N N . GLN A 1 534 ? 57.353 9.557 2.435 1.00 37.54 514 GLN A N 1
ATOM 3940 C CA . GLN A 1 534 ? 56.509 9.641 1.240 1.00 41.52 514 GLN A CA 1
ATOM 3941 C C . GLN A 1 534 ? 55.066 10.025 1.531 1.00 35.13 514 GLN A C 1
ATOM 3942 O O . GLN A 1 534 ? 54.289 10.268 0.611 1.00 39.20 514 GLN A O 1
ATOM 3948 N N . LEU A 1 535 ? 54.719 10.060 2.814 1.00 30.63 515 LEU A N 1
ATOM 3949 C CA . LEU A 1 535 ? 53.384 10.432 3.253 1.00 35.19 515 LEU A CA 1
ATOM 3950 C C . LEU A 1 535 ? 53.503 11.393 4.428 1.00 35.21 515 LEU A C 1
ATOM 3951 O O . LEU A 1 535 ? 54.436 11.301 5.232 1.00 33.11 515 LEU A O 1
ATOM 3956 N N . ASN A 1 536 ? 52.546 12.302 4.535 1.00 30.97 516 ASN A N 1
ATOM 3957 C CA . ASN A 1 536 ? 52.363 13.064 5.760 1.00 30.66 516 ASN A CA 1
ATOM 3958 C C . ASN A 1 536 ? 52.088 12.098 6.917 1.00 33.21 516 ASN A C 1
ATOM 3959 O O . ASN A 1 536 ? 51.324 11.149 6.750 1.00 32.64 516 ASN A O 1
ATOM 3964 N N . PRO A 1 537 ? 52.705 12.340 8.092 1.00 36.50 517 PRO A N 1
ATOM 3965 C CA . PRO A 1 537 ? 52.581 11.494 9.297 1.00 38.28 517 PRO A CA 1
ATOM 3966 C C . PRO A 1 537 ? 51.139 11.101 9.627 1.00 36.17 517 PRO A C 1
ATOM 3967 O O . PRO A 1 537 ? 50.888 10.004 10.130 1.00 36.50 517 PRO A O 1
ATOM 3971 N N . THR A 1 538 ? 50.206 11.999 9.342 1.00 33.04 518 THR A N 1
ATOM 3972 C CA . THR A 1 538 ? 48.800 11.758 9.628 1.00 35.62 518 THR A CA 1
ATOM 3973 C C . THR A 1 538 ? 48.315 10.526 8.874 1.00 33.00 518 THR A C 1
ATOM 3974 O O . THR A 1 538 ? 47.512 9.748 9.393 1.00 32.84 518 THR A O 1
ATOM 3978 N N . PHE A 1 539 ? 48.831 10.352 7.660 1.00 29.81 519 PHE A N 1
ATOM 3979 C CA . PHE A 1 539 ? 48.371 9.303 6.772 1.00 33.18 519 PHE A CA 1
ATOM 3980 C C . PHE A 1 539 ? 49.169 8.002 6.916 1.00 34.75 519 PHE A C 1
ATOM 3981 O O . PHE A 1 539 ? 48.729 6.953 6.435 1.00 35.40 519 PHE A O 1
ATOM 3989 N N . VAL A 1 540 ? 50.329 8.059 7.573 1.00 29.68 520 VAL A N 1
ATOM 3990 C CA . VAL A 1 540 ? 51.143 6.851 7.737 1.00 33.50 520 VAL A CA 1
ATOM 3991 C C . VAL A 1 540 ? 50.406 5.862 8.642 1.00 35.82 520 VAL A C 1
ATOM 3992 O O . VAL A 1 540 ? 49.985 6.223 9.748 1.00 33.02 520 VAL A O 1
ATOM 3996 N N . PRO A 1 541 ? 50.216 4.619 8.159 1.00 33.58 521 PRO A N 1
ATOM 3997 C CA . PRO A 1 541 ? 49.502 3.606 8.951 1.00 34.79 521 PRO A CA 1
ATOM 3998 C C . PRO A 1 541 ? 50.176 3.412 10.309 1.00 34.15 521 PRO A C 1
ATOM 3999 O O . PRO A 1 541 ? 51.407 3.338 10.372 1.00 31.16 521 PRO A O 1
ATOM 4003 N N . LYS A 1 542 ? 49.372 3.374 11.370 1.00 33.21 522 LYS A N 1
ATOM 4004 C CA . LYS A 1 542 ? 49.872 3.285 12.741 1.00 42.94 522 LYS A CA 1
ATOM 4005 C C . LYS A 1 542 ? 49.927 1.838 13.203 1.00 42.92 522 LYS A C 1
ATOM 4006 O O . LYS A 1 542 ? 50.592 1.519 14.180 1.00 48.86 522 LYS A O 1
ATOM 4012 N N . ARG A 1 543 ? 49.205 0.970 12.508 1.00 38.92 523 ARG A N 1
ATOM 4013 C CA . ARG A 1 543 ? 49.220 -0.454 12.819 1.00 42.39 523 ARG A CA 1
ATOM 4014 C C . ARG A 1 543 ? 49.288 -1.258 11.534 1.00 41.58 523 ARG A C 1
ATOM 4015 O O . ARG A 1 543 ? 48.659 -0.904 10.531 1.00 40.21 523 ARG A O 1
ATOM 4023 N N . TRP A 1 544 ? 50.046 -2.346 11.582 1.00 41.83 524 TRP A N 1
ATOM 4024 C CA . TRP A 1 544 ? 50.310 -3.179 10.420 1.00 37.84 524 TRP A CA 1
ATOM 4025 C C . TRP A 1 544 ? 49.925 -4.619 10.735 1.00 40.53 524 TRP A C 1
ATOM 4026 O O . TRP A 1 544 ? 50.271 -5.139 11.794 1.00 41.53 524 TRP A O 1
ATOM 4037 N N . TYR A 1 545 ? 49.196 -5.253 9.823 1.00 39.51 525 TYR A N 1
ATOM 4038 C CA . TYR A 1 545 ? 48.770 -6.635 10.005 1.00 35.76 525 TYR A CA 1
ATOM 4039 C C . TYR A 1 545 ? 49.164 -7.473 8.785 1.00 38.77 525 TYR A C 1
ATOM 4040 O O . TYR A 1 545 ? 49.007 -7.035 7.634 1.00 34.24 525 TYR A O 1
ATOM 4049 N N . ALA A 1 546 ? 49.721 -8.654 9.048 1.00 36.84 526 ALA A N 1
ATOM 4050 C CA . ALA A 1 546 ? 49.942 -9.654 8.008 1.00 36.38 526 ALA A CA 1
ATOM 4051 C C . ALA A 1 546 ? 48.758 -10.612 8.076 1.00 36.54 526 ALA A C 1
ATOM 4052 O O . ALA A 1 546 ? 48.561 -11.301 9.086 1.00 35.18 526 ALA A O 1
ATOM 4054 N N . ILE A 1 547 ? 47.949 -10.630 7.021 1.00 31.81 527 ILE A N 1
ATOM 4055 C CA . ILE A 1 547 ? 46.701 -11.384 7.050 1.00 32.42 527 ILE A CA 1
ATOM 4056 C C . ILE A 1 547 ? 46.656 -12.316 5.841 1.00 32.17 527 ILE A C 1
ATOM 4057 O O . ILE A 1 547 ? 47.115 -11.950 4.757 1.00 33.17 527 ILE A O 1
ATOM 4062 N N . GLU A 1 548 ? 46.142 -13.526 6.038 1.00 33.66 528 GLU A N 1
ATOM 4063 C CA . GLU A 1 548 ? 46.148 -14.542 4.984 1.00 34.33 528 GLU A CA 1
ATOM 4064 C C . GLU A 1 548 ? 45.314 -14.129 3.780 1.00 33.50 528 GLU A C 1
ATOM 4065 O O . GLU A 1 548 ? 45.768 -14.247 2.644 1.00 33.13 528 GLU A O 1
ATOM 4071 N N . GLN A 1 549 ? 44.098 -13.653 4.040 1.00 36.49 529 GLN A N 1
ATOM 4072 C CA . GLN A 1 549 ? 43.156 -13.261 2.993 1.00 36.29 529 GLN A CA 1
ATOM 4073 C C . GLN A 1 549 ? 42.423 -11.982 3.398 1.00 39.02 529 GLN A C 1
ATOM 4074 O O . GLN A 1 549 ? 42.072 -11.807 4.569 1.00 42.12 529 GLN A O 1
ATOM 4080 N N . LEU A 1 550 ? 42.169 -11.102 2.430 1.00 42.58 530 LEU A N 1
ATOM 4081 C CA . LEU A 1 550 ? 41.288 -9.955 2.652 1.00 41.77 530 LEU A CA 1
ATOM 4082 C C . LEU A 1 550 ? 39.833 -10.385 2.453 1.00 44.08 530 LEU A C 1
ATOM 4083 O O . LEU A 1 550 ? 39.548 -11.242 1.616 1.00 46.93 530 LEU A O 1
ATOM 4088 N N . PRO A 1 551 ? 38.907 -9.804 3.232 1.00 43.91 531 PRO A N 1
ATOM 4089 C CA . PRO A 1 551 ? 37.476 -10.002 2.961 1.00 43.60 531 PRO A CA 1
ATOM 4090 C C . PRO A 1 551 ? 37.041 -9.164 1.751 1.00 49.92 531 PRO A C 1
ATOM 4091 O O . PRO A 1 551 ? 37.547 -8.047 1.568 1.00 46.80 531 PRO A O 1
ATOM 4095 N N . ARG A 1 552 ? 36.144 -9.706 0.925 1.00 51.43 532 ARG A N 1
ATOM 4096 C CA . ARG A 1 552 ? 35.720 -9.034 -0.306 1.00 54.40 532 ARG A CA 1
ATOM 4097 C C . ARG A 1 552 ? 34.247 -8.628 -0.277 1.00 55.06 532 ARG A C 1
ATOM 4098 O O . ARG A 1 552 ? 33.449 -9.186 0.484 1.00 57.50 532 ARG A O 1
ATOM 4106 N N . LYS A 1 557 ? 36.287 -6.791 -4.755 1.00 59.02 537 LYS A N 1
ATOM 4107 C CA . LYS A 1 557 ? 36.688 -5.543 -4.103 1.00 63.19 537 LYS A CA 1
ATOM 4108 C C . LYS A 1 557 ? 36.826 -5.713 -2.582 1.00 60.36 537 LYS A C 1
ATOM 4109 O O . LYS A 1 557 ? 36.024 -6.412 -1.948 1.00 53.65 537 LYS A O 1
ATOM 4115 N N . THR A 1 558 ? 37.847 -5.078 -2.004 1.00 53.35 538 THR A N 1
ATOM 4116 C CA . THR A 1 558 ? 38.132 -5.247 -0.584 1.00 50.79 538 THR A CA 1
ATOM 4117 C C . THR A 1 558 ? 37.011 -4.665 0.264 1.00 54.15 538 THR A C 1
ATOM 4118 O O . THR A 1 558 ? 36.602 -3.530 0.058 1.00 53.40 538 THR A O 1
ATOM 4122 N N . ASP A 1 559 ? 36.525 -5.455 1.216 1.00 52.67 539 ASP A N 1
ATOM 4123 C CA . ASP A 1 559 ? 35.448 -5.051 2.113 1.00 49.53 539 ASP A CA 1
ATOM 4124 C C . ASP A 1 559 ? 36.029 -4.320 3.331 1.00 46.69 539 ASP A C 1
ATOM 4125 O O . ASP A 1 559 ? 36.379 -4.946 4.336 1.00 48.35 539 ASP A O 1
ATOM 4130 N N . ILE A 1 560 ? 36.125 -2.996 3.238 1.00 47.39 540 ILE A N 1
ATOM 4131 C CA . ILE A 1 560 ? 36.707 -2.183 4.308 1.00 42.82 540 ILE A CA 1
ATOM 4132 C C . ILE A 1 560 ? 35.976 -2.339 5.648 1.00 47.01 540 ILE A C 1
ATOM 4133 O O . ILE A 1 560 ? 36.616 -2.425 6.704 1.00 46.41 540 ILE A O 1
ATOM 4138 N N . LYS A 1 561 ? 34.646 -2.403 5.603 1.00 48.98 541 LYS A N 1
ATOM 4139 C CA . LYS A 1 561 ? 33.836 -2.563 6.817 1.00 49.84 541 LYS A CA 1
ATOM 4140 C C . LYS A 1 561 ? 34.170 -3.830 7.602 1.00 49.22 541 LYS A C 1
ATOM 4141 O O . LYS A 1 561 ? 34.297 -3.788 8.828 1.00 48.74 541 LYS A O 1
ATOM 4147 N N . ALA A 1 562 ? 34.327 -4.949 6.897 1.00 47.34 542 ALA A N 1
ATOM 4148 C CA . ALA A 1 562 ? 34.618 -6.231 7.546 1.00 46.71 542 ALA A CA 1
ATOM 4149 C C . ALA A 1 562 ? 35.948 -6.171 8.297 1.00 47.09 542 ALA A C 1
ATOM 4150 O O . ALA A 1 562 ? 36.080 -6.694 9.411 1.00 47.20 542 ALA A O 1
ATOM 4152 N N . LEU A 1 563 ? 36.932 -5.526 7.678 1.00 44.46 543 LEU A N 1
ATOM 4153 C CA . LEU A 1 563 ? 38.215 -5.308 8.326 1.00 44.32 543 LEU A CA 1
ATOM 4154 C C . LEU A 1 563 ? 38.027 -4.410 9.557 1.00 46.99 543 LEU A C 1
ATOM 4155 O O . LEU A 1 563 ? 38.653 -4.631 10.599 1.00 44.99 543 LEU A O 1
ATOM 4160 N N . GLN A 1 564 ? 37.144 -3.417 9.446 1.00 45.18 544 GLN A N 1
ATOM 4161 C CA . GLN A 1 564 ? 36.822 -2.565 10.589 1.00 45.86 544 GLN A CA 1
ATOM 4162 C C . GLN A 1 564 ? 36.190 -3.384 11.718 1.00 45.27 544 GLN A C 1
ATOM 4163 O O . GLN A 1 564 ? 36.603 -3.273 12.878 1.00 46.26 544 GLN A O 1
ATOM 4169 N N . GLN A 1 565 ? 35.230 -4.237 11.367 1.00 47.04 545 GLN A N 1
ATOM 4170 C CA . GLN A 1 565 ? 34.600 -5.126 12.340 1.00 48.04 545 GLN A CA 1
ATOM 4171 C C . GLN A 1 565 ? 35.639 -6.022 13.002 1.00 50.97 545 GLN A C 1
ATOM 4172 O O . GLN A 1 565 ? 35.617 -6.221 14.220 1.00 51.09 545 GLN A O 1
ATOM 4178 N N . GLN A 1 566 ? 36.553 -6.561 12.200 1.00 50.31 546 GLN A N 1
ATOM 4179 C CA . GLN A 1 566 ? 37.584 -7.438 12.742 1.00 45.73 546 GLN A CA 1
ATOM 4180 C C . GLN A 1 566 ? 38.455 -6.701 13.735 1.00 45.17 546 GLN A C 1
ATOM 4181 O O . GLN A 1 566 ? 38.726 -7.207 14.821 1.00 51.55 546 GLN A O 1
ATOM 4187 N N . LEU A 1 567 ? 38.885 -5.499 13.361 1.00 48.59 547 LEU A N 1
ATOM 4188 C CA . LEU A 1 567 ? 39.726 -4.674 14.228 1.00 45.88 547 LEU A CA 1
ATOM 4189 C C . LEU A 1 567 ? 39.035 -4.320 15.552 1.00 49.58 547 LEU A C 1
ATOM 4190 O O . LEU A 1 567 ? 39.686 -4.232 16.598 1.00 49.61 547 LEU A O 1
ATOM 4195 N N . ALA A 1 568 ? 37.718 -4.122 15.497 1.00 50.67 548 ALA A N 1
ATOM 4196 C CA . ALA A 1 568 ? 36.929 -3.791 16.685 1.00 53.61 548 ALA A CA 1
ATOM 4197 C C . ALA A 1 568 ? 36.960 -4.925 17.713 1.00 58.07 548 ALA A C 1
ATOM 4198 O O . ALA A 1 568 ? 36.833 -4.691 18.916 1.00 57.38 548 ALA A O 1
ATOM 4200 N N . SER A 1 569 ? 37.133 -6.151 17.226 1.00 58.45 549 SER A N 1
ATOM 4201 C CA . SER A 1 569 ? 37.111 -7.337 18.079 1.00 58.14 549 SER A CA 1
ATOM 4202 C C . SER A 1 569 ? 38.304 -7.423 19.025 1.00 57.20 549 SER A C 1
ATOM 4203 O O . SER A 1 569 ? 38.249 -8.122 20.033 1.00 63.57 549 SER A O 1
ATOM 4206 N N . GLN A 1 570 ? 39.379 -6.712 18.708 1.00 60.33 550 GLN A N 1
ATOM 4207 C CA . GLN A 1 570 ? 40.550 -6.695 19.585 1.00 64.85 550 GLN A CA 1
ATOM 4208 C C . GLN A 1 570 ? 40.736 -5.342 20.280 1.00 63.71 550 GLN A C 1
ATOM 4209 O O . GLN A 1 570 ? 41.750 -5.100 20.942 1.00 63.35 550 GLN A O 1
#

Solvent-accessible surface area: 23605 Å² total; per-residue (Å²): 273,68,136,99,173,135,146,178,156,177,73,151,11,6,93,39,1,2,37,12,0,33,85,27,60,157,26,63,2,3,38,4,98,162,125,76,35,37,1,46,79,0,0,15,10,0,20,8,0,2,58,69,0,88,158,82,67,23,66,49,0,0,3,1,0,25,18,24,29,2,0,0,0,1,0,10,0,1,4,9,6,16,3,0,4,4,9,7,45,47,125,19,35,38,132,56,4,41,56,6,9,125,24,0,133,7,72,1,0,0,0,6,66,114,6,37,88,54,0,30,56,1,0,115,72,18,157,107,110,5,41,2,0,1,9,55,122,9,96,7,80,84,16,79,132,107,7,96,76,6,38,9,20,48,5,121,79,82,156,22,77,4,110,76,6,51,126,134,83,84,144,87,56,120,47,53,4,0,2,4,72,16,13,3,52,99,28,121,34,35,11,0,7,0,11,6,28,10,2,8,12,0,1,39,11,0,43,139,56,12,80,21,74,31,145,5,91,3,1,1,26,5,57,10,34,50,4,1,0,0,1,0,2,2,0,3,2,17,15,0,0,5,5,18,1,0,42,118,179,16,36,124,23,0,2,63,14,0,101,141,23,78,0,25,1,1,4,0,12,0,39,0,0,15,34,0,50,125,106,160,32,14,78,80,120,32,4,86,22,0,76,11,0,0,1,4,24,29,54,2,52,23,104,12,0,53,75,0,29,70,0,2,84,52,68,1,0,4,3,23,18,19,19,0,0,0,1,0,5,0,31,33,114,16,75,41,176,45,81,70,88,29,8,7,10,0,93,16,28,36,104,103,8,2,0,0,37,31,172,156,46,90,42,36,78,6,81,78,7,72,127,43,26,130,7,18,0,0,0,1,30,127,7,15,2,155,10,17,29,115,25,104,135,48,33,132,74,16,10,44,123,61,160,80,72,50,0,9,78,4,0,11,31,0,23,24,36,137,25,25,0,16,52,84,25,66,131,51,78,22,38,47,0,50,6,56,40,0,14,9,62,21,0,48,42,2,0,89,118,21,7,146,10,160,23,5,5,7,0,12,49,73,71,35,185,19,45,18,8,72,3,0,1,0,2,1,10,65,159,25,132,121,66,37,123,82,4,58,60,65,0,103,110,64,6,26,44,16,20,0,0,120,142,35,54,52,30,143,146,20,40,172,210,42,53,35,149,29,0,26,123,92,17,69,97,188

Organism: Vibrio cholerae serotype O1 (strain ATCC 39315 / El Tor Inaba N16961) (NCBI:txid243277)

Foldseek 3Di:
DDDDDDDDDDQPLVVLLLVLLVVFQVAWAEDADNDTAGSQRLVLLLCLVLVVCVVVVAAEEEEQDWSDSQRLSPLSNLVLNVHEYEYDDPQAALVRVVLVCVLVVHQHYEDAQVCVVRVLVNLVPDQAAHEYEYEPVHPCVVVCVVRVNYHYDHGYRDRDDSVCSVPVHDDDQARFSYKAWAADLQLDIWIATFGNLLQSVVLVLCCVVPNDAQAAEFEQQDIPNDLVNVNRSSSSSSRNYYYYRQDPVCSLPVLCVCLVVLHQEYEEALVSLVSCVVVVQQDFCQRQSHAEAEHEQDWAFLVSQVSNCRNHVHWYKYFYDDVQQRGGFAMDIRDNPPPDGTGFNWDGSDAQFKWFAAPVGDIGGLVGDDAFDKHWIKGWDSNGGQATRPDVPRRVVAWDDDPHTIIGGPQWIWTQHPNTIHTDGGPAQFAAALRGTYRQSSQQSLLCVQQVAPDKGKAQDDADPVRHGNEIAMEGEQPTPDDVVSSQVRSSNSDPPSHRHPYYHHDHDAPPVGDRVVVNVVVVVD

CATH classification: 3.40.50.12780 (+1 more: 3.30.300.30)

Nearest PDB structures (foldseek):
  4oxi-assembly1_A  TM=1.002E+00  e=0.000E+00  Vibrio cholerae O1 biovar El Tor str. N16961
  8k4r-assembly1_A  TM=8.695E-01  e=1.891E-43  Streptomyces halstedii
  3e7x-assembly1_A  TM=8.247E-01  e=1.514E-40  Bacillus subtilis
  6akd-assembly1_A  TM=7.454E-01  e=2.247E-39  Streptomyces sp. ML694-90F3
  8k4r-assembly2_C  TM=7.760E-01  e=2.669E-35  Streptomyces halstedii

Secondary structure (DSSP, 8-state):
----S------HHHHHHHHHHHHTTTSEEEEETTEEEEHHHHHHHHHHHHHHHHHHT--EEEE---SSHHHHHHHHHHHHTT-EEEEPPTT--HHHHHHHHHHTT--EEE--GGGHHHHHHHHHH--SPPEEEE-TTS--HHHHHH-TTSEEEEPP-----GGGTTT-----TTSEEEEEEE--TTSPPEEEEEEHHHHHHHHHHHHHHS---TT-EEEE-S-TTSTHHHHHHHHHHHHT-EEEE--GGGTT-HHHHHHHHT-SEEEE-THHHHHHHHTT---TTS-TT--EEEEESSPPBHHHHHHHHHHH-S-EEEEE--GGGSS-SEEEE--GGG--SB---BEESSTT-EEEE-TT--EEETTTPPTT-EEEEEE-STT--SSSTT-HHHHHHHEEEETTEEEEEEEEEEEEETTEEEEEEESSSEEEETTEEEEHHHHHHHHHHHH--S-EEEEE-SB-TT--BS-EEEEE-TTS---HHHHHHHHTTTS-TTTS-SEEEE-S-------HHHHHHHHHT-

InterPro domains:
  IPR000873 AMP-dependent synthetase/ligase domain [PF00501] (41-409)
  IPR020845 AMP-binding, conserved site [PS00455] (199-210)
  IPR042099 ANL, N-terminal domain [G3DSA:3.40.50.12780] (30-448)
  IPR044507 D-alanine:D-alanyl carrier protein ligase-like [cd05945] (40-543)
  IPR045851 AMP-binding enzyme domain superfamily [G3DSA:3.30.300.30] (449-556)

B-factor: mean 33.87, std 11.28, range [15.0, 86.7]

Sequence (526 aa):
YGVVHNQFINCETRHSILAAIQANRHAPALWVKQKTYTYQEMTDMALSLSDYWHLQGVQRVAILSVRDLAAYSAIWASYLGGMTYIPLNARATTEQIQETLIATQCDSIMVDAQQLSRLSSLLETCIDRLHIYALPDVDVEPLRQQYPQHTFHTVQITEQDVELLVVKYLDNEHEYAYIMQTSGSTGKPKRIAVSYSNLHCYISQIDKLFPLNAQDRVGQYSDLTFDLSVHDIFYSLISGACLYVVPELAKLSPAEFIHHHQLTVWLSVPTVIELALQRQTLTPHSLPSLRLSFFCGQALLHDLAEQWQQATQQPVINLYGPTECTIAVTYHRFVAHSGMASVPIGRAFEEECLAIINEQGELMRFESAPEGYRGELLLSGKQLVKGYLNDPLNTQSAFFQHEGRLWYRSGDIVTKSNGVLIHLGRRDHQVKIAGQRVELEEIETVVRRVTQAHSVAIVPWPLSESGYASGTVAFVDTHTQWQPDLWLSQCKQQLNPTFVPKRWYAIEQLPRKTDIKALQQQLASQ

Radius of gyration: 23.95 Å; Cα contacts (8 Å, |Δi|>4): 1053; chains: 1; bounding box: 65×89×54 Å